Protein AF-0000000087535248 (afdb_homodimer)

Sequence (386 aa):
MDTEIEVRKMECKEIRVDVRTASIKESTEWQRQTKILFQINHTMPFTDEYNHLLKELFGNNLGDGSMISPPLNGACVGSVKIGRNVLINSNLLAMARGGITIEDNAMIAANVQLISNNHDPYDLCTLTCKPVLIREYAWVGAGATILPGVCIGRHAIVGAGSVVTKDVPDYAVAVGNPAKVIKMLDKEKFQEDMDTEIEVRKMECKEIRVDVRTASIKESTEWQRQTKILFQINHTMPFTDEYNHLLKELFGNNLGDGSMISPPLNGACVGSVKIGRNVLINSNLLAMARGGITIEDNAMIAANVQLISNNHDPYDLCTLTCKPVLIREYAWVGAGATILPGVCIGRHAIVGAGSVVTKDVPDYAVAVGNPAKVIKMLDKEKFQED

pLDDT: mean 93.63, std 13.5, range [27.23, 98.94]

Organism: NCBI:txid39488

Nearest PDB structures (foldseek):
  3ect-assembly1_A  TM=9.258E-01  e=4.541E-13  Vibrio cholerae
  3vbk-assembly1_E  TM=7.691E-01  e=1.573E-07  Bacillus cereus SJ1
  3vbj-assembly1_C  TM=7.621E-01  e=1.415E-07  Bacillus cereus SJ1
  3vbm-assembly1_A  TM=7.632E-01  e=1.844E-07  Bacillus cereus SJ1
  3vbp-assembly1_E  TM=7.193E-01  e=4.301E-07  Bacillus cereus SJ1

Solvent-accessible surface area (backbone atoms only — not comparable to full-atom values): 18791 Å² total; per-residue (Å²): 129,85,74,72,73,83,58,67,57,59,91,67,78,72,46,75,45,55,66,88,67,62,48,70,68,57,51,51,49,51,52,51,48,52,53,50,40,52,49,46,57,73,39,66,77,92,35,70,68,33,52,49,48,52,41,67,52,27,47,87,25,54,27,66,78,42,46,76,39,62,42,58,47,69,40,55,54,43,66,34,33,36,28,36,44,22,42,34,35,31,41,32,34,30,33,22,80,29,34,33,38,37,30,41,48,17,37,38,34,36,46,21,33,44,30,4,52,46,57,34,94,88,42,73,58,27,32,39,18,20,41,27,38,37,28,39,46,14,37,40,25,39,45,15,34,40,35,52,33,23,34,40,19,42,51,12,35,36,35,57,59,12,32,34,78,53,24,40,54,61,28,23,34,29,38,25,68,70,39,42,78,79,49,71,58,64,72,83,65,43,75,77,125,131,86,73,75,72,83,57,64,55,59,92,69,77,72,44,75,44,55,65,86,66,62,48,69,66,56,53,50,50,49,52,51,49,52,52,51,39,52,49,47,56,74,40,66,74,91,35,72,69,33,52,49,48,51,43,69,51,27,47,88,26,54,28,65,78,42,46,75,40,62,42,60,47,69,39,54,55,42,65,34,32,37,27,36,44,22,43,33,35,32,42,32,33,30,32,23,79,29,34,33,40,36,30,41,48,17,36,37,34,36,46,21,32,43,30,4,51,46,56,36,93,71,39,72,56,28,32,39,19,21,41,25,38,37,28,40,47,15,34,40,25,40,42,16,33,41,32,53,31,21,34,40,19,42,52,12,36,37,34,59,57,12,30,34,77,49,22,39,53,62,29,23,34,29,40,41,52,67,38,41,76,77,48,72,56,67,69,82,74,50,75,80,122

Secondary structure (DSSP, 8-state):
-------PPP----EEEEGGG--HHHHHHHHHHHHHHHHHHTS-TTSHHHHHHHHHHHGGGB-TT-EEPSPEEEESGGG-EE-TT-EE-S-EEEE-TT-EEE-TT-EE-TT-EEE-EEEETTEEEEEEE--EEE-TT-EE-TT-EE-TT-EEPTT-EEPTT-EE-S-B-TTEEEEETTEEEEEE--GGGS---/--------------EEEEGGG--HHHHHHHHHHHHHHHHHTTS-TTSHHHHHHHHHHHGGGB-TT-EEPSPEEEESGGG-EE-TT-EE-SSEEEE-TT-EEE-TT-EE-TT-EEE-EEEETTEEEEEEE--EEE-TT-EEPTT-EE-TT-EEPTT-EEPTT-EE-S-B-TTEEEEETTEEEEEE--GGGS---

Foldseek 3Di:
DPPQPPFAFDDWDKDKDQQVPDDPVQVVLQVVLVVLLVVLQVDDPPDPVNVVSLCVLQPVLAEALEGAEENEEETSVNQAREEYNEYHYYQEYEHAPQHEYAYHQEYHYAQEYEHFWDADPVGRSMIIGAYEAEYHLEYEEHNEYEYHREYEEAVEYEYHNEYDDGYHYHQFYWYHHPIGTDDGHDPVPPPPD/DPPQPPFAFPDDDKDKDQQVDDDPVQVVLQVVLVVLLVVLQVDDPPDPVNVVSLCVLQPVLAEAQEGAEDNEEETSVNQEREEYNEYHYYQEYEHAPQHEYAYHQEYHYAQEYEHFWDADPVGRSMIIGAYEAEDHLEYEEANEYEYHREYEEAVEYEYHNEYDDGYHYHQFYWYDDPIGTDDGHDPVPDPPD

Structure (mmCIF, N/CA/C/O backbone):
data_AF-0000000087535248-model_v1
#
loop_
_entity.id
_entity.type
_entity.pdbx_description
1 polymer 'Galactoside O-acetyltransferase'
#
loop_
_atom_site.group_PDB
_atom_site.id
_atom_site.type_symbol
_atom_site.label_atom_id
_atom_site.label_alt_id
_atom_site.label_comp_id
_atom_site.label_asym_id
_atom_site.label_entity_id
_atom_site.label_seq_id
_atom_site.pdbx_PDB_ins_code
_atom_site.Cartn_x
_atom_site.Cartn_y
_atom_site.Cartn_z
_atom_site.occupancy
_atom_site.B_iso_or_equiv
_atom_site.auth_seq_id
_atom_site.auth_comp_id
_atom_site.auth_asym_id
_atom_site.auth_atom_id
_atom_site.pdbx_PDB_model_num
ATOM 1 N N . MET A 1 1 ? 31.438 10.883 -8.383 1 27.23 1 MET A N 1
ATOM 2 C CA . MET A 1 1 ? 31.25 11.656 -7.152 1 27.23 1 MET A CA 1
ATOM 3 C C . MET A 1 1 ? 29.797 11.625 -6.699 1 27.23 1 MET A C 1
ATOM 5 O O . MET A 1 1 ? 28.906 12.07 -7.43 1 27.23 1 MET A O 1
ATOM 9 N N . ASP A 1 2 ? 29.266 10.578 -5.973 1 35.03 2 ASP A N 1
ATOM 10 C CA . ASP A 1 2 ? 27.922 10.234 -5.48 1 35.03 2 ASP A CA 1
ATOM 11 C C . ASP A 1 2 ? 27.312 11.398 -4.711 1 35.03 2 ASP A C 1
ATOM 13 O O . ASP A 1 2 ? 27.719 11.695 -3.588 1 35.03 2 ASP A O 1
ATOM 17 N N . THR A 1 3 ? 27.109 12.484 -5.34 1 35.91 3 THR A N 1
ATOM 18 C CA . THR A 1 3 ? 26.688 13.711 -4.664 1 35.91 3 THR A CA 1
ATOM 19 C C . THR A 1 3 ? 25.469 13.453 -3.785 1 35.91 3 THR A C 1
ATOM 21 O O . THR A 1 3 ? 24.391 13.156 -4.289 1 35.91 3 THR A O 1
ATOM 24 N N . GLU A 1 4 ? 25.672 12.844 -2.672 1 41.62 4 GLU A N 1
ATOM 25 C CA . GLU A 1 4 ? 24.688 12.789 -1.593 1 41.62 4 GLU A CA 1
ATOM 26 C C . GLU A 1 4 ? 23.953 14.117 -1.459 1 41.62 4 GLU A C 1
ATOM 28 O O . GLU A 1 4 ? 24.562 15.156 -1.211 1 41.62 4 GLU A O 1
ATOM 33 N N . ILE A 1 5 ? 22.969 14.391 -2.309 1 44.94 5 ILE A N 1
ATOM 34 C CA . ILE A 1 5 ? 22.203 15.609 -2.131 1 44.94 5 ILE A CA 1
ATOM 35 C C . ILE A 1 5 ? 21.797 15.758 -0.664 1 44.94 5 ILE A C 1
ATOM 37 O O . ILE A 1 5 ? 21.234 14.836 -0.073 1 44.94 5 ILE A O 1
ATOM 41 N N . GLU A 1 6 ? 22.469 16.531 0.085 1 45.03 6 GLU A N 1
ATOM 42 C CA . GLU A 1 6 ? 22.156 16.906 1.464 1 45.03 6 GLU A CA 1
ATOM 43 C C . GLU A 1 6 ? 20.688 17.281 1.612 1 45.03 6 GLU A C 1
ATOM 45 O O . GLU A 1 6 ? 20.219 18.234 0.979 1 45.03 6 GLU A O 1
ATOM 50 N N . VAL A 1 7 ? 19.75 16.328 1.727 1 49.31 7 VAL A N 1
ATOM 51 C CA . VAL A 1 7 ? 18.328 16.609 1.872 1 49.31 7 VAL A CA 1
ATOM 52 C C . VAL A 1 7 ? 18.031 17.062 3.301 1 49.31 7 VAL A C 1
ATOM 54 O O . VAL A 1 7 ? 18.438 16.406 4.262 1 49.31 7 VAL A O 1
ATOM 57 N N . ARG A 1 8 ? 17.906 18.391 3.559 1 47.94 8 ARG A N 1
ATOM 58 C CA . ARG A 1 8 ? 17.547 18.891 4.887 1 47.94 8 ARG A CA 1
ATOM 59 C C . ARG A 1 8 ? 16.062 18.703 5.156 1 47.94 8 ARG A C 1
ATOM 61 O O . ARG A 1 8 ? 15.25 18.719 4.23 1 47.94 8 ARG A O 1
ATOM 68 N N . LYS A 1 9 ? 15.758 18.234 6.473 1 55.22 9 LYS A N 1
ATOM 69 C CA . LYS A 1 9 ? 14.398 18.141 6.984 1 55.22 9 LYS A CA 1
ATOM 70 C C . LYS A 1 9 ? 13.719 19.5 6.996 1 55.22 9 LYS A C 1
ATOM 72 O O . LYS A 1 9 ? 14.375 20.531 7.168 1 55.22 9 LYS A O 1
ATOM 77 N N . MET A 1 10 ? 12.445 19.594 6.707 1 52.88 10 MET A N 1
ATOM 78 C CA . MET A 1 10 ? 11.609 20.766 6.895 1 52.88 10 MET A CA 1
ATOM 79 C C . MET A 1 10 ? 11.766 21.328 8.305 1 52.88 10 MET A C 1
ATOM 81 O O . MET A 1 10 ? 11.805 20.578 9.273 1 52.88 10 MET A O 1
ATOM 85 N N . GLU A 1 11 ? 12.188 22.484 8.461 1 64.69 11 GLU A N 1
ATOM 86 C CA . GLU A 1 11 ? 12.211 23.109 9.781 1 64.69 11 GLU A CA 1
ATOM 87 C C . GLU A 1 11 ? 10.805 23.219 10.359 1 64.69 11 GLU A C 1
ATOM 89 O O . GLU A 1 11 ? 9.93 23.859 9.758 1 64.69 11 GLU A O 1
ATOM 94 N N . CYS A 1 12 ? 10.438 22.281 11.25 1 73.44 12 CYS A N 1
ATOM 95 C CA . CYS A 1 12 ? 9.141 22.359 11.922 1 73.44 12 CYS A CA 1
ATOM 96 C C . CYS A 1 12 ? 9.297 22.234 13.43 1 73.44 12 CYS A C 1
ATOM 98 O O . CYS A 1 12 ? 10.234 21.594 13.914 1 73.44 12 CYS A O 1
ATOM 100 N N . LYS A 1 13 ? 8.5 23.031 14.086 1 84.56 13 LYS A N 1
ATOM 101 C CA . LYS A 1 13 ? 8.5 22.953 15.539 1 84.56 13 LYS A CA 1
ATOM 102 C C . LYS A 1 13 ? 7.789 21.688 16.016 1 84.56 13 LYS A C 1
ATOM 104 O O . LYS A 1 13 ? 6.723 21.344 15.5 1 84.56 13 LYS A O 1
ATOM 109 N N . GLU A 1 14 ? 8.391 20.984 16.906 1 92.19 14 GLU A N 1
ATOM 110 C CA . GLU A 1 14 ? 7.793 19.812 17.531 1 92.19 14 GLU A CA 1
ATOM 111 C C . GLU A 1 14 ? 6.734 20.203 18.562 1 92.19 14 GLU A C 1
ATOM 113 O O . GLU A 1 14 ? 6.93 21.141 19.328 1 92.19 14 GLU A O 1
ATOM 118 N N . ILE A 1 15 ? 5.621 19.578 18.5 1 93 15 ILE A N 1
ATOM 119 C CA . ILE A 1 15 ? 4.562 19.75 19.5 1 93 15 ILE A CA 1
ATOM 120 C C . ILE A 1 15 ? 4.516 18.531 20.406 1 93 15 ILE A C 1
ATOM 122 O O . ILE A 1 15 ? 4.617 17.391 19.953 1 93 15 ILE A O 1
ATOM 126 N N . ARG A 1 16 ? 4.391 18.812 21.656 1 94.56 16 ARG A N 1
ATOM 127 C CA . ARG A 1 16 ? 4.281 17.734 22.641 1 94.56 16 ARG A CA 1
ATOM 128 C C . ARG A 1 16 ? 2.881 17.672 23.234 1 94.56 16 ARG A C 1
ATOM 130 O O . ARG A 1 16 ? 2.299 18.719 23.562 1 94.56 16 ARG A O 1
ATOM 137 N N . VAL A 1 17 ? 2.383 16.484 23.328 1 93.94 17 VAL A N 1
ATOM 138 C CA . VAL A 1 17 ? 1.027 16.297 23.828 1 93.94 17 VAL A CA 1
ATOM 139 C C . VAL A 1 17 ? 1.022 15.195 24.891 1 93.94 17 VAL A C 1
ATOM 141 O O . VAL A 1 17 ? 1.465 14.07 24.625 1 93.94 17 VAL A O 1
ATOM 144 N N . ASP A 1 18 ? 0.538 15.438 26.062 1 94.81 18 ASP A N 1
ATOM 145 C CA . ASP A 1 18 ? 0.323 14.438 27.094 1 94.81 18 ASP A CA 1
ATOM 146 C C . ASP A 1 18 ? -1.064 13.812 26.969 1 94.81 18 ASP A C 1
ATOM 148 O O . ASP A 1 18 ? -2.074 14.469 27.234 1 94.81 18 ASP A O 1
ATOM 152 N N . VAL A 1 19 ? -1.077 12.539 26.656 1 91.81 19 VAL A N 1
ATOM 153 C CA . VAL A 1 19 ? -2.35 11.906 26.328 1 91.81 19 VAL A CA 1
ATOM 154 C C . VAL A 1 19 ? -3.162 11.672 27.594 1 91.81 19 VAL A C 1
ATOM 156 O O . VAL A 1 19 ? -4.363 11.406 27.531 1 91.81 19 VAL A O 1
ATOM 159 N N . ARG A 1 20 ? -2.602 11.836 28.812 1 93.12 20 ARG A N 1
ATOM 160 C CA . ARG A 1 20 ? -3.293 11.664 30.078 1 93.12 20 ARG A CA 1
ATOM 161 C C . ARG A 1 20 ? -4.199 12.859 30.375 1 93.12 20 ARG A C 1
ATOM 163 O O . ARG A 1 20 ? -5.098 12.773 31.219 1 93.12 20 ARG A O 1
ATOM 170 N N . THR A 1 21 ? -3.936 13.898 29.703 1 91.12 21 THR A N 1
ATOM 171 C CA . THR A 1 21 ? -4.641 15.133 30.016 1 91.12 21 THR A CA 1
ATOM 172 C C . THR A 1 21 ? -5.594 15.523 28.891 1 91.12 21 THR A C 1
ATOM 174 O O . THR A 1 21 ? -5.918 16.703 28.719 1 91.12 21 THR A O 1
ATOM 177 N N . ALA A 1 22 ? -6.031 14.617 28.188 1 89.69 22 ALA A N 1
ATOM 178 C CA . ALA A 1 22 ? -6.9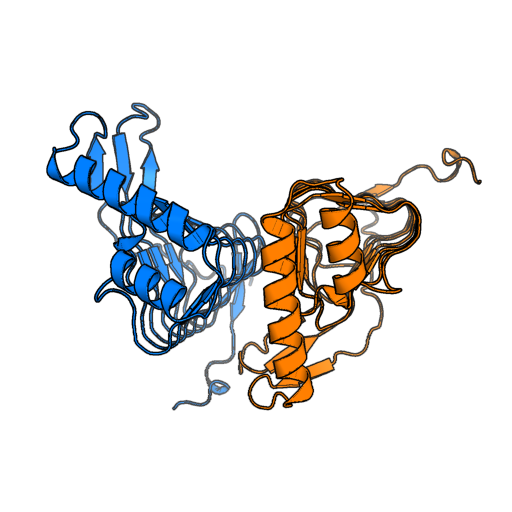49 14.883 27.094 1 89.69 22 ALA A CA 1
ATOM 179 C C . ALA A 1 22 ? -8.211 15.594 27.578 1 89.69 22 ALA A C 1
ATOM 181 O O . ALA A 1 22 ? -8.766 15.234 28.625 1 89.69 22 ALA A O 1
ATOM 182 N N . SER A 1 23 ? -8.656 16.578 26.875 1 91.69 23 SER A N 1
ATOM 183 C CA . SER A 1 23 ? -9.883 17.297 27.203 1 91.69 23 SER A CA 1
ATOM 184 C C . SER A 1 23 ? -11.117 16.5 26.828 1 91.69 23 SER A C 1
ATOM 186 O O . SER A 1 23 ? -11.031 15.5 26.109 1 91.69 23 SER A O 1
ATOM 188 N N . ILE A 1 24 ? -12.188 16.938 27.344 1 92.5 24 ILE A N 1
ATOM 189 C CA . ILE A 1 24 ? -13.461 16.312 27 1 92.5 24 ILE A CA 1
ATOM 190 C C . ILE A 1 24 ? -13.711 16.438 25.5 1 92.5 24 ILE A C 1
ATOM 192 O O . ILE A 1 24 ? -14.203 15.5 24.859 1 92.5 24 ILE A O 1
ATOM 196 N N . LYS A 1 25 ? -13.359 17.609 25 1 93 25 LYS A N 1
ATOM 197 C CA . LYS A 1 25 ? -13.539 17.859 23.578 1 93 25 LYS A CA 1
ATOM 198 C C . LYS A 1 25 ? -12.711 16.875 22.75 1 93 25 LYS A C 1
ATOM 200 O O . LYS A 1 25 ? -13.203 16.328 21.766 1 93 25 LYS A O 1
ATOM 205 N N . GLU A 1 26 ? -11.5 16.641 23.078 1 91.81 26 GLU A N 1
ATOM 206 C CA . GLU A 1 26 ? -10.617 15.711 22.375 1 91.81 26 GLU A CA 1
ATOM 207 C C . GLU A 1 26 ? -11.133 14.281 22.453 1 91.81 26 GLU A C 1
ATOM 209 O O . GLU A 1 26 ? -11.109 13.547 21.453 1 91.81 26 GLU A O 1
ATOM 214 N N . SER A 1 27 ? -11.578 13.891 23.594 1 93.38 27 SER A N 1
ATOM 215 C CA . SER A 1 27 ? -12.102 12.547 23.812 1 93.38 27 SER A CA 1
ATOM 216 C C . SER A 1 27 ? -13.367 12.312 22.984 1 93.38 27 SER A C 1
ATOM 218 O O . SER A 1 27 ? -13.539 11.242 22.406 1 93.38 27 SER A O 1
ATOM 220 N N . THR A 1 28 ? -14.219 13.305 22.969 1 95.06 28 THR A N 1
ATOM 221 C CA . THR A 1 28 ? -15.453 13.211 22.188 1 95.06 28 THR A CA 1
ATOM 222 C C . THR A 1 28 ? -15.148 13.086 20.703 1 95.06 28 THR A C 1
ATOM 224 O O . THR A 1 28 ? -15.781 12.289 20 1 95.06 28 THR A O 1
ATOM 227 N N . GLU A 1 29 ? -14.211 13.875 20.297 1 94.69 29 GLU A N 1
ATOM 228 C CA . GLU A 1 29 ? -13.828 13.82 18.891 1 94.69 29 GLU A CA 1
ATOM 229 C C . GLU A 1 29 ? -13.219 12.469 18.531 1 94.69 29 GLU A C 1
ATOM 231 O O . GLU A 1 29 ? -13.461 11.938 17.438 1 94.69 29 GLU A O 1
ATOM 236 N N . TRP A 1 30 ? -12.438 11.961 19.375 1 94.62 30 TRP A N 1
ATOM 237 C CA . TRP A 1 30 ? -11.852 10.641 19.172 1 94.62 30 TRP A CA 1
ATOM 238 C C . TRP A 1 30 ? -12.938 9.578 19.031 1 94.62 30 TRP A C 1
ATOM 240 O O . TRP A 1 30 ? -12.883 8.75 18.109 1 94.62 30 TRP A O 1
ATOM 250 N N . GLN A 1 31 ? -13.914 9.586 19.875 1 96.44 31 GLN A N 1
ATOM 251 C CA . GLN A 1 31 ? -15.016 8.641 19.812 1 96.44 31 GLN A CA 1
ATOM 252 C C . GLN A 1 31 ? -15.797 8.781 18.5 1 96.44 31 GLN A C 1
ATOM 254 O O . GLN A 1 31 ? -16.156 7.785 17.875 1 96.44 31 GLN A O 1
ATOM 259 N N . ARG A 1 32 ? -16.016 10.031 18.203 1 97 32 ARG A N 1
ATOM 260 C CA . ARG A 1 32 ? -16.75 10.312 16.969 1 9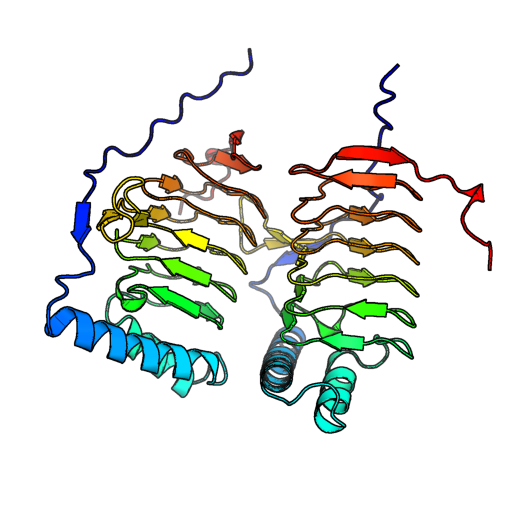7 32 ARG A CA 1
ATOM 261 C C . ARG A 1 32 ? -16.016 9.727 15.766 1 97 32 ARG A C 1
ATOM 263 O O . ARG A 1 32 ? -16.609 9.039 14.938 1 97 32 ARG A O 1
ATOM 270 N N . GLN A 1 33 ? -14.773 9.961 15.672 1 97.44 33 GLN A N 1
ATOM 271 C CA . GLN A 1 33 ? -14.016 9.5 14.516 1 97.44 33 GLN A CA 1
ATOM 272 C C . GLN A 1 33 ? -13.883 7.977 14.516 1 97.44 33 GLN A C 1
ATOM 274 O O . GLN A 1 33 ? -13.898 7.352 13.453 1 97.44 33 GLN A O 1
ATOM 279 N N . THR A 1 34 ? -13.758 7.418 15.688 1 97.69 34 THR A N 1
ATOM 280 C CA . THR A 1 34 ? -13.688 5.965 15.797 1 97.69 34 THR A CA 1
ATOM 281 C C . THR A 1 34 ? -14.945 5.32 15.203 1 97.69 34 THR A C 1
ATOM 283 O O . THR A 1 34 ? -14.852 4.363 14.43 1 97.69 34 THR A O 1
ATOM 286 N N . LYS A 1 35 ? -16.047 5.863 15.516 1 98.31 35 LYS A N 1
ATOM 287 C CA . LYS A 1 35 ? -17.312 5.348 15.016 1 98.31 35 LYS A CA 1
ATOM 288 C C . LYS A 1 35 ? -17.422 5.512 13.5 1 98.31 35 LYS A C 1
ATOM 290 O O . LYS A 1 35 ? -17.797 4.578 12.797 1 98.31 35 LYS A O 1
ATOM 295 N N . ILE A 1 36 ? -17.062 6.684 13.023 1 98.56 36 ILE A N 1
ATOM 296 C CA . ILE A 1 36 ? -17.172 6.973 11.602 1 98.56 36 ILE A CA 1
ATOM 297 C C . ILE A 1 36 ? -16.203 6.094 10.805 1 98.56 36 ILE A C 1
ATOM 299 O O . ILE A 1 36 ? -16.562 5.578 9.742 1 98.56 36 ILE A O 1
ATOM 303 N N . LEU A 1 37 ? -15.016 5.914 11.32 1 98.62 37 LEU A N 1
ATOM 304 C CA . LEU A 1 37 ? -14.031 5.066 10.648 1 98.62 37 LEU A CA 1
ATOM 305 C C . LEU A 1 37 ? -14.523 3.625 10.578 1 98.62 37 LEU A C 1
ATOM 307 O O . LEU A 1 37 ? -14.352 2.957 9.555 1 98.62 37 LEU A O 1
ATOM 311 N N . PHE A 1 38 ? -15.109 3.172 11.656 1 98.69 38 PHE A N 1
ATOM 312 C CA . PHE A 1 38 ? -15.703 1.842 11.641 1 98.69 38 PHE A CA 1
ATOM 313 C C . PHE A 1 38 ? -16.75 1.729 10.539 1 98.69 38 PHE A C 1
ATOM 315 O O . PHE A 1 38 ? -16.766 0.761 9.781 1 98.69 38 PHE A O 1
ATOM 322 N N . GLN A 1 39 ? -17.609 2.672 10.453 1 98.62 39 GLN A N 1
ATOM 323 C CA . GLN A 1 39 ? -18.672 2.672 9.445 1 98.62 39 GLN A CA 1
ATOM 324 C C . GLN A 1 39 ? -18.078 2.713 8.039 1 98.62 39 GLN A C 1
ATOM 326 O O . GLN A 1 39 ? -18.531 1.98 7.152 1 98.62 39 GLN A O 1
ATOM 331 N N . ILE A 1 40 ? -17.109 3.547 7.844 1 98.5 40 ILE A N 1
ATOM 332 C CA . ILE A 1 40 ? -16.453 3.672 6.543 1 98.5 40 ILE A CA 1
ATOM 333 C C . ILE A 1 40 ? -15.922 2.311 6.102 1 98.5 40 ILE A C 1
ATOM 335 O O . ILE A 1 40 ? -16.141 1.89 4.965 1 98.5 40 ILE A O 1
ATOM 339 N N . ASN A 1 41 ? -15.336 1.635 6.988 1 98.25 41 ASN A N 1
ATOM 340 C CA . ASN A 1 41 ? -14.656 0.385 6.668 1 98.25 41 ASN A CA 1
ATOM 341 C C . ASN A 1 41 ? -15.648 -0.762 6.484 1 98.25 41 ASN A C 1
ATOM 343 O O . ASN A 1 41 ? -15.273 -1.842 6.023 1 98.25 41 ASN A O 1
ATOM 347 N N . HIS A 1 42 ? -16.906 -0.518 6.785 1 98.06 42 HIS A N 1
ATOM 348 C CA . HIS A 1 42 ? -17.922 -1.547 6.648 1 98.06 42 HIS A CA 1
ATOM 349 C C . HIS A 1 42 ? -19.031 -1.104 5.695 1 98.06 42 HIS A C 1
ATOM 351 O O . HIS A 1 42 ? -20.141 -1.646 5.723 1 98.06 42 HIS A O 1
ATOM 357 N N . THR A 1 43 ? -18.766 -0.063 4.926 1 98.31 43 THR A N 1
ATOM 358 C CA . THR A 1 43 ? -19.688 0.44 3.916 1 98.31 43 THR A CA 1
ATOM 359 C C . THR A 1 43 ? -19.109 0.24 2.516 1 98.31 43 THR A C 1
ATOM 361 O O . THR A 1 43 ? -17.922 0.469 2.287 1 98.31 43 THR A O 1
ATOM 364 N N . MET A 1 44 ? -19.969 -0.226 1.57 1 97.06 44 MET A N 1
ATOM 365 C CA . MET A 1 44 ? -19.547 -0.426 0.188 1 97.06 44 MET A CA 1
ATOM 366 C C . MET A 1 44 ? -18.922 0.843 -0.377 1 97.06 44 MET A C 1
ATOM 368 O O . MET A 1 44 ? -19.531 1.907 -0.368 1 97.06 44 MET A O 1
ATOM 372 N N . PRO A 1 45 ? -17.734 0.663 -0.886 1 95.69 45 PRO A N 1
ATOM 373 C CA . PRO A 1 45 ? -17.031 1.851 -1.396 1 95.69 45 PRO A CA 1
ATOM 374 C C . PRO A 1 45 ? -17.703 2.432 -2.639 1 95.69 45 PRO A C 1
ATOM 376 O O . PRO A 1 45 ? -18.359 1.706 -3.387 1 95.69 45 PRO A O 1
ATOM 379 N N . PHE A 1 46 ? -17.469 3.705 -2.771 1 93.56 46 PHE A N 1
ATOM 380 C CA . PHE A 1 46 ? -17.844 4.449 -3.965 1 93.56 46 PHE A CA 1
ATOM 381 C C . PHE A 1 46 ? -19.359 4.473 -4.129 1 93.56 46 PHE A C 1
ATOM 383 O O . PHE A 1 46 ? -19.875 4.426 -5.25 1 93.56 46 PHE A O 1
ATOM 390 N N . THR A 1 47 ? -20.109 4.324 -3.096 1 97 47 THR A N 1
ATOM 391 C CA . THR A 1 47 ? -21.547 4.582 -3.027 1 97 47 THR A CA 1
ATOM 392 C C . THR A 1 47 ? -21.812 5.957 -2.42 1 97 47 THR A C 1
ATOM 394 O O . THR A 1 47 ? -20.906 6.594 -1.877 1 97 47 THR A O 1
ATOM 397 N N . ASP A 1 48 ? -23.031 6.371 -2.543 1 97.69 48 ASP A N 1
ATOM 398 C CA . ASP A 1 48 ? -23.406 7.637 -1.929 1 97.69 48 ASP A CA 1
ATOM 399 C C . ASP A 1 48 ? -23.219 7.594 -0.413 1 97.69 48 ASP A C 1
ATOM 401 O O . ASP A 1 48 ? -22.781 8.57 0.195 1 97.69 48 ASP A O 1
ATOM 405 N N . GLU A 1 49 ? -23.594 6.457 0.139 1 98.25 49 GLU A N 1
ATOM 406 C CA . GLU A 1 49 ? -23.453 6.281 1.58 1 98.25 49 GLU A CA 1
ATOM 407 C C . GLU A 1 49 ? -21.984 6.406 2.004 1 98.25 49 GLU A C 1
ATOM 409 O O . GLU A 1 49 ? -21.672 7.094 2.977 1 98.25 49 GLU A O 1
ATOM 414 N N . TYR A 1 50 ? -21.156 5.754 1.273 1 98.19 50 TYR A N 1
ATOM 415 C CA . TYR A 1 50 ? -19.719 5.805 1.552 1 98.19 50 TYR A CA 1
ATOM 416 C C . TYR A 1 50 ? -19.188 7.234 1.445 1 98.19 50 TYR A C 1
ATOM 418 O O . TYR A 1 50 ? -18.484 7.707 2.334 1 98.19 50 TYR A O 1
ATOM 426 N N . ASN A 1 51 ? -19.578 7.926 0.423 1 97.69 51 ASN A N 1
ATOM 427 C CA . ASN A 1 51 ? -19.141 9.297 0.182 1 97.69 51 ASN A CA 1
ATOM 428 C C . ASN A 1 51 ? -19.625 10.242 1.273 1 97.69 51 ASN A C 1
ATOM 430 O O . ASN A 1 51 ? -18.922 11.18 1.651 1 97.69 51 ASN A O 1
ATOM 434 N N . HIS A 1 52 ? -20.781 10 1.735 1 98.31 52 HIS A N 1
ATOM 435 C CA . HIS A 1 52 ? -21.312 10.805 2.824 1 98.31 52 HIS A CA 1
ATOM 436 C C . HIS A 1 52 ? -20.484 10.641 4.094 1 98.31 52 HIS A C 1
ATOM 438 O O . HIS A 1 52 ? -20.219 11.625 4.793 1 98.31 52 HIS A O 1
ATOM 444 N N . LEU A 1 53 ? -20.094 9.422 4.359 1 98.69 53 LEU A N 1
ATOM 445 C CA . LEU A 1 53 ? -19.266 9.156 5.539 1 98.69 53 LEU A CA 1
ATOM 446 C C . LEU A 1 53 ? -17.906 9.836 5.426 1 98.69 53 LEU A C 1
ATOM 448 O O . LEU A 1 53 ? -17.391 10.367 6.41 1 98.69 53 LEU A O 1
ATOM 452 N N . LEU A 1 54 ? -17.297 9.828 4.238 1 98.56 54 LEU A N 1
ATOM 453 C CA . LEU A 1 54 ? -16.047 10.531 4.027 1 98.56 54 LEU A CA 1
ATOM 454 C C . LEU A 1 54 ? -16.203 12.023 4.293 1 98.56 54 LEU A C 1
ATOM 456 O O . LEU A 1 54 ? -15.336 12.641 4.926 1 98.56 54 LEU A O 1
ATOM 460 N N . LYS A 1 55 ? -17.281 12.547 3.842 1 97.88 55 LYS A N 1
ATOM 461 C CA . LYS A 1 55 ? -17.562 13.969 4.066 1 97.88 55 LYS A CA 1
ATOM 462 C C . LYS A 1 55 ? -17.75 14.258 5.551 1 97.88 55 LYS A C 1
ATOM 464 O O . LYS A 1 55 ? -17.328 15.305 6.047 1 97.88 55 LYS A O 1
ATOM 469 N N . GLU A 1 56 ? -18.422 13.375 6.148 1 98.31 56 GLU A N 1
ATOM 470 C CA . GLU A 1 56 ? -18.625 13.539 7.586 1 98.31 56 GLU A CA 1
ATOM 471 C C . GLU A 1 56 ? -17.297 13.508 8.336 1 98.31 56 GLU A C 1
ATOM 473 O O . GLU A 1 56 ? -17.094 14.266 9.289 1 98.31 56 GLU A O 1
ATOM 478 N N . LEU A 1 57 ? -16.406 12.688 7.945 1 98.56 57 LEU A N 1
ATOM 479 C CA . LEU A 1 57 ? -15.125 12.516 8.617 1 98.56 57 LEU A CA 1
ATOM 480 C C . LEU A 1 57 ? -14.211 13.711 8.359 1 98.56 57 LEU A C 1
ATOM 482 O O . LEU A 1 57 ? -13.68 14.305 9.305 1 98.56 57 LEU A O 1
ATOM 486 N N . PHE A 1 58 ? -14.094 14.094 7.098 1 98.5 58 PHE A N 1
ATOM 487 C CA . PHE A 1 58 ? -13.055 15.031 6.699 1 98.5 58 PHE A CA 1
ATOM 488 C C . PHE A 1 58 ? -13.609 16.453 6.613 1 98.5 58 PHE A C 1
ATOM 490 O O . PHE A 1 58 ? -12.852 17.422 6.707 1 98.5 58 PHE A O 1
ATOM 497 N N . GLY A 1 59 ? -14.898 16.547 6.332 1 96.81 59 GLY A N 1
ATOM 498 C CA . GLY A 1 59 ? -15.469 17.875 6.133 1 96.81 59 GLY A CA 1
ATOM 499 C C . GLY A 1 59 ? -14.797 18.656 5.02 1 96.81 59 GLY A C 1
ATOM 500 O O . GLY A 1 59 ? -14.656 18.156 3.9 1 96.81 59 GLY A O 1
ATOM 501 N N . ASN A 1 60 ? -14.32 19.828 5.316 1 97.44 60 ASN A N 1
ATOM 502 C CA . ASN A 1 60 ? -13.695 20.703 4.332 1 97.44 60 ASN A CA 1
ATOM 503 C C . ASN A 1 60 ? -12.258 20.297 4.043 1 97.44 60 ASN A C 1
ATOM 505 O O . ASN A 1 60 ? -11.602 20.875 3.18 1 97.44 60 ASN A O 1
ATOM 509 N N . ASN A 1 61 ? -11.859 19.297 4.758 1 98.56 61 ASN A N 1
ATOM 510 C CA . ASN A 1 61 ? -10.492 18.844 4.574 1 98.56 61 ASN A CA 1
ATOM 511 C C . ASN A 1 61 ? -10.367 17.906 3.369 1 98.56 61 ASN A C 1
ATOM 513 O O . ASN A 1 61 ? -9.266 17.469 3.031 1 98.56 61 ASN A O 1
ATOM 517 N N . LEU A 1 62 ? -11.398 17.609 2.709 1 98.62 62 LEU A N 1
ATOM 518 C CA . LEU A 1 62 ? -11.391 16.734 1.54 1 98.62 62 LEU A CA 1
ATOM 519 C C . LEU A 1 62 ? -11.672 17.531 0.269 1 98.62 62 LEU A C 1
ATOM 521 O O . LEU A 1 62 ? -12.789 18.016 0.07 1 98.62 62 LEU A O 1
ATOM 525 N N . GLY A 1 63 ? -10.656 17.609 -0.558 1 98.56 63 GLY A N 1
ATOM 526 C CA . GLY A 1 63 ? -10.789 18.391 -1.779 1 98.56 63 GLY A CA 1
ATOM 527 C C . GLY A 1 63 ? -11.625 17.703 -2.84 1 98.56 63 GLY A C 1
ATOM 528 O O . GLY A 1 63 ? -11.727 16.469 -2.857 1 98.56 63 GLY A O 1
ATOM 529 N N . ASP A 1 64 ? -12.117 18.453 -3.775 1 98.06 64 ASP A N 1
ATOM 530 C CA . ASP A 1 64 ? -12.953 17.953 -4.863 1 98.06 64 ASP A CA 1
ATOM 531 C C . ASP A 1 64 ? -12.188 16.969 -5.742 1 98.06 64 ASP A C 1
ATOM 533 O O . ASP A 1 64 ? -11.008 17.172 -6.035 1 98.06 64 ASP A O 1
ATOM 537 N N . GLY A 1 65 ? -12.922 15.914 -6.117 1 97.44 65 GLY A N 1
ATOM 538 C CA . GLY A 1 65 ? -12.344 14.969 -7.062 1 97.44 65 GLY A CA 1
ATOM 539 C C . GLY A 1 65 ? -11.445 13.938 -6.406 1 97.44 65 GLY A C 1
ATOM 540 O O . GLY A 1 65 ? -10.969 13.016 -7.066 1 97.44 65 GLY A O 1
ATOM 541 N N . SER A 1 66 ? -11.211 14.07 -5.129 1 98.25 66 SER A N 1
ATOM 542 C CA . SER A 1 66 ? -10.359 13.117 -4.418 1 98.25 66 SER A CA 1
ATOM 543 C C . SER A 1 66 ? -11.125 11.844 -4.09 1 98.25 66 SER A C 1
ATOM 545 O O . SER A 1 66 ? -12.328 11.883 -3.836 1 98.25 66 SER A O 1
ATOM 547 N N . MET A 1 67 ? -10.398 10.734 -4.184 1 97.25 67 MET A N 1
ATOM 548 C CA . MET A 1 67 ? -10.961 9.406 -3.934 1 97.25 67 MET A CA 1
ATOM 549 C C . MET A 1 67 ? -10.133 8.656 -2.895 1 97.25 67 MET A C 1
ATOM 551 O O . MET A 1 67 ? -8.906 8.68 -2.936 1 97.25 67 MET A O 1
ATOM 555 N N . ILE A 1 68 ? -10.836 7.992 -1.983 1 98.38 68 ILE A N 1
ATOM 556 C CA . ILE A 1 68 ? -10.188 7.211 -0.933 1 98.38 68 ILE A CA 1
ATOM 557 C C . ILE A 1 68 ? -10.781 5.805 -0.902 1 98.38 68 ILE A C 1
ATOM 559 O O . ILE A 1 68 ? -11.992 5.633 -0.752 1 98.38 68 ILE A O 1
ATOM 563 N N . SER A 1 69 ? -9.898 4.84 -1.036 1 97.69 69 SER A N 1
ATOM 564 C CA . SER A 1 69 ? -10.328 3.449 -0.947 1 97.69 69 SER A CA 1
ATOM 565 C C . SER A 1 69 ? -10.227 2.928 0.483 1 97.69 69 SER A C 1
ATOM 567 O O . SER A 1 69 ? -9.234 3.182 1.17 1 97.69 69 SER A O 1
ATOM 569 N N . PRO A 1 70 ? -11.227 2.266 0.896 1 96.88 70 PRO A N 1
ATOM 570 C CA . PRO A 1 70 ? -11.156 1.653 2.225 1 96.88 70 PRO A CA 1
ATOM 571 C C . PRO A 1 70 ? -10.297 0.392 2.248 1 96.88 70 PRO A C 1
ATOM 573 O O . PRO A 1 70 ? -9.992 -0.172 1.193 1 96.88 70 PRO A O 1
ATOM 576 N N . PRO A 1 71 ? -9.898 -0.105 3.482 1 97.19 71 PRO A N 1
ATOM 577 C CA . PRO A 1 71 ? -10.133 0.541 4.777 1 97.19 71 PRO A CA 1
ATOM 578 C C . PRO A 1 71 ? -9.188 1.718 5.027 1 97.19 71 PRO A C 1
ATOM 580 O O . PRO A 1 71 ? -8.219 1.902 4.293 1 97.19 71 PRO A O 1
ATOM 583 N N . LEU A 1 72 ? -9.586 2.566 5.953 1 97.19 72 LEU A N 1
ATOM 584 C CA . LEU A 1 72 ? -8.812 3.67 6.508 1 97.19 72 LEU A CA 1
ATOM 585 C C . LEU A 1 72 ? -8.703 3.549 8.023 1 97.19 72 LEU A C 1
ATOM 587 O O . LEU A 1 72 ? -9.688 3.24 8.695 1 97.19 72 LEU A O 1
ATOM 591 N N . ASN A 1 73 ? -7.461 3.729 8.547 1 98 73 ASN A N 1
ATOM 592 C CA . ASN A 1 73 ? -7.258 3.629 9.984 1 98 73 ASN A CA 1
ATOM 593 C C . ASN A 1 73 ? -6.305 4.707 10.5 1 98 73 ASN A C 1
ATOM 595 O O . ASN A 1 73 ? -5.59 5.332 9.711 1 98 73 ASN A O 1
ATOM 599 N N . GLY A 1 74 ? -6.359 4.93 11.805 1 98.31 74 GLY A N 1
ATOM 600 C CA . GLY A 1 74 ? -5.406 5.859 12.391 1 98.31 74 GLY A CA 1
ATOM 601 C C . GLY A 1 74 ? -5.984 6.652 13.547 1 98.31 74 GLY A C 1
ATOM 602 O O . GLY A 1 74 ? -6.934 6.215 14.195 1 98.31 74 GLY A O 1
ATOM 603 N N . ALA A 1 75 ? -5.273 7.75 13.82 1 97.31 75 ALA A N 1
ATOM 604 C CA . ALA A 1 75 ? -5.664 8.711 14.852 1 97.31 75 ALA A CA 1
ATOM 605 C C . ALA A 1 75 ? -5.77 10.117 14.273 1 97.31 75 ALA A C 1
ATOM 607 O O . ALA A 1 75 ? -4.941 10.523 13.453 1 97.31 75 ALA A O 1
ATOM 608 N N . CYS A 1 76 ? -6.852 10.812 14.695 1 97.31 76 CYS A N 1
ATOM 609 C CA . CYS A 1 76 ? -7.113 12.164 14.219 1 97.31 76 CYS A CA 1
ATOM 610 C C . CYS A 1 76 ? -7.203 12.203 12.695 1 97.31 76 CYS A C 1
ATOM 612 O O . CYS A 1 76 ? -6.727 13.148 12.07 1 97.31 76 CYS A O 1
ATOM 614 N N . VAL A 1 77 ? -7.797 11.164 12.164 1 98.44 77 VAL A N 1
ATOM 615 C CA . VAL A 1 77 ? -7.805 10.977 10.719 1 98.44 77 VAL A CA 1
ATOM 616 C C . VAL A 1 77 ? -8.562 12.117 10.055 1 98.44 77 VAL A C 1
ATOM 618 O O . VAL A 1 77 ? -8.172 12.586 8.977 1 98.44 77 VAL A O 1
ATOM 621 N N . GLY A 1 78 ? -9.57 12.57 10.648 1 97.88 78 GLY A N 1
ATOM 622 C CA . GLY A 1 78 ? -10.391 13.633 10.086 1 97.88 78 GLY A CA 1
ATOM 623 C C . GLY A 1 78 ? -9.641 14.945 9.93 1 97.88 78 GLY A C 1
ATOM 624 O O . GLY A 1 78 ? -10.102 15.844 9.219 1 97.88 78 GLY A O 1
ATOM 625 N N . SER A 1 79 ? -8.562 15.062 10.594 1 97.5 79 SER A N 1
ATOM 626 C CA . SER A 1 79 ? -7.801 16.312 10.547 1 97.5 79 SER A CA 1
ATOM 627 C C . SER A 1 79 ? -6.855 16.328 9.352 1 97.5 79 SER A C 1
ATOM 629 O O . SER A 1 79 ? -6.273 17.375 9.031 1 97.5 79 SER A O 1
ATOM 631 N N . VAL A 1 80 ? -6.637 15.203 8.727 1 98.75 80 VAL A N 1
ATOM 632 C CA . VAL A 1 80 ? -5.789 15.164 7.535 1 98.75 80 VAL A CA 1
ATOM 633 C C . VAL A 1 80 ? -6.355 16.094 6.465 1 98.75 80 VAL A C 1
ATOM 635 O O . VAL A 1 80 ? -7.551 16.047 6.164 1 98.75 80 VAL A O 1
ATOM 638 N N . LYS A 1 81 ? -5.531 16.953 5.918 1 98.94 81 LYS A N 1
ATOM 639 C CA . LYS A 1 81 ? -5.918 17.828 4.816 1 98.94 81 LYS A CA 1
ATOM 640 C C . LYS A 1 81 ? -5.586 17.188 3.467 1 98.94 81 LYS A C 1
ATOM 642 O O . LYS A 1 81 ? -4.414 16.969 3.156 1 98.94 81 LYS A O 1
ATOM 647 N N . ILE A 1 82 ? -6.605 16.969 2.742 1 98.94 82 ILE A N 1
ATOM 648 C CA . ILE A 1 82 ? -6.469 16.312 1.441 1 98.94 82 ILE A CA 1
ATOM 649 C C . ILE A 1 82 ? -6.871 17.297 0.337 1 98.94 82 ILE A C 1
ATOM 651 O O . ILE A 1 82 ? -7.992 17.812 0.331 1 98.94 82 ILE A O 1
ATOM 655 N N . GLY A 1 83 ? -5.949 17.547 -0.585 1 98.81 83 GLY A N 1
ATOM 656 C CA . GLY A 1 83 ? -6.195 18.484 -1.682 1 98.81 83 GLY A CA 1
ATOM 657 C C . GLY A 1 83 ? -7.148 17.922 -2.723 1 98.81 83 GLY A C 1
ATOM 658 O O . GLY A 1 83 ? -7.898 16.984 -2.451 1 98.81 83 GLY A O 1
ATOM 659 N N . ARG A 1 84 ? -7.199 18.594 -3.891 1 98.69 84 ARG A N 1
ATOM 660 C CA . ARG A 1 84 ? -8.055 18.203 -5.004 1 98.69 84 ARG A CA 1
ATOM 661 C C . ARG A 1 84 ? -7.422 17.078 -5.812 1 98.69 84 ARG A C 1
ATOM 663 O O . ARG A 1 84 ? -6.203 17.031 -5.98 1 98.69 84 ARG A O 1
ATOM 670 N N . ASN A 1 85 ? -8.219 16.141 -6.301 1 98.06 85 ASN A N 1
ATOM 671 C CA . ASN A 1 85 ? -7.82 15.102 -7.238 1 98.06 85 ASN A CA 1
ATOM 672 C C . ASN A 1 85 ? -6.719 14.219 -6.656 1 98.06 85 ASN A C 1
ATOM 674 O O . ASN A 1 85 ? -5.766 13.867 -7.355 1 98.06 85 ASN A O 1
ATOM 678 N N . VAL A 1 86 ? -6.828 13.961 -5.402 1 98.69 86 VAL A N 1
ATOM 679 C CA . VAL A 1 86 ? -5.918 13.047 -4.73 1 98.69 86 VAL A CA 1
ATOM 680 C C . VAL A 1 86 ? -6.5 11.633 -4.746 1 98.69 86 VAL A C 1
ATOM 682 O O . VAL A 1 86 ? -7.699 11.453 -4.523 1 98.69 86 VAL A O 1
ATOM 685 N N . LEU A 1 87 ? -5.68 10.672 -5.066 1 97.94 87 LEU A N 1
ATOM 686 C CA . LEU A 1 87 ? -6.062 9.266 -4.977 1 97.94 87 LEU A CA 1
ATOM 687 C C . LEU A 1 87 ? -5.367 8.594 -3.801 1 97.94 87 LEU A C 1
ATOM 689 O O . LEU A 1 87 ? -4.137 8.609 -3.705 1 97.94 87 LEU A O 1
ATOM 693 N N . ILE A 1 88 ? -6.141 8.047 -2.898 1 98.69 88 ILE A N 1
ATOM 694 C CA . ILE A 1 88 ? -5.629 7.27 -1.777 1 98.69 88 ILE A CA 1
ATOM 695 C C . ILE A 1 88 ? -6.156 5.84 -1.863 1 98.69 88 ILE A C 1
ATOM 697 O O . ILE A 1 88 ? -7.363 5.605 -1.768 1 98.69 88 ILE A O 1
ATOM 701 N N . ASN A 1 89 ? -5.207 4.926 -2.045 1 98.31 89 ASN A N 1
ATOM 702 C CA . ASN A 1 89 ? -5.578 3.521 -2.182 1 98.31 89 ASN A CA 1
ATOM 703 C C . ASN A 1 89 ? -5.781 2.859 -0.821 1 98.31 89 ASN A C 1
ATOM 705 O O . ASN A 1 89 ? -5.727 3.527 0.213 1 98.31 89 ASN A O 1
ATOM 709 N N . SER A 1 90 ? -6.098 1.648 -0.771 1 97.88 90 SER A N 1
ATOM 710 C CA . SER A 1 90 ? -6.637 0.937 0.385 1 97.88 90 SER A CA 1
ATOM 711 C C . SER A 1 90 ? -5.613 0.87 1.516 1 97.88 90 SER A C 1
ATOM 713 O O . SER A 1 90 ? -4.41 0.792 1.269 1 97.88 90 SER A O 1
ATOM 715 N N . ASN A 1 91 ? -6.129 0.872 2.725 1 98.38 91 ASN A N 1
ATOM 716 C CA . ASN A 1 91 ? -5.402 0.568 3.953 1 98.38 91 ASN A CA 1
ATOM 717 C C . ASN A 1 91 ? -4.402 1.669 4.305 1 98.38 91 ASN A C 1
ATOM 719 O O . ASN A 1 91 ? -3.289 1.385 4.742 1 98.38 91 ASN A O 1
ATOM 723 N N . LEU A 1 92 ? -4.789 2.867 4.121 1 98.81 92 LEU A N 1
ATOM 724 C CA . LEU A 1 92 ? -4.016 3.986 4.645 1 98.81 92 LEU A CA 1
ATOM 725 C C . LEU A 1 92 ? -4.031 3.99 6.172 1 98.81 92 LEU A C 1
ATOM 727 O O . LEU A 1 92 ? -5.09 3.836 6.785 1 98.81 92 LEU A O 1
ATOM 731 N N . LEU A 1 93 ? -2.877 4.086 6.719 1 98.88 93 LEU A N 1
ATOM 732 C CA . LEU A 1 93 ? -2.752 4.438 8.125 1 98.88 93 LEU A CA 1
ATOM 733 C C . LEU A 1 93 ? -2.342 5.898 8.289 1 98.88 93 LEU A C 1
ATOM 735 O O . LEU A 1 93 ? -1.28 6.305 7.812 1 98.88 93 LEU A O 1
ATOM 739 N N . ALA A 1 94 ? -3.17 6.691 8.93 1 98.88 94 ALA A N 1
ATOM 740 C CA . ALA A 1 94 ? -2.861 8.094 9.18 1 98.88 94 ALA A CA 1
ATOM 741 C C . ALA A 1 94 ? -2.811 8.383 10.68 1 98.88 94 ALA A C 1
ATOM 743 O O . ALA A 1 94 ? -3.852 8.453 11.344 1 98.88 94 ALA A O 1
ATOM 744 N N . MET A 1 95 ? -1.637 8.453 11.203 1 98.69 95 MET A N 1
ATOM 745 C CA . MET A 1 95 ? -1.434 8.984 12.547 1 98.69 95 MET A CA 1
ATOM 746 C C . MET A 1 95 ? -1.217 10.492 12.516 1 98.69 95 MET A C 1
ATOM 748 O O . MET A 1 95 ? -0.08 10.961 12.422 1 98.69 95 MET A O 1
ATOM 752 N N . ALA A 1 96 ? -2.293 11.234 12.742 1 98.25 96 ALA A N 1
ATOM 753 C CA . ALA A 1 96 ? -2.32 12.594 12.203 1 98.25 96 ALA A CA 1
ATOM 754 C C . ALA A 1 96 ? -2.277 13.625 13.32 1 98.25 96 ALA A C 1
ATOM 756 O O . ALA A 1 96 ? -2.596 14.797 13.102 1 98.25 96 ALA A O 1
ATOM 757 N N . ARG A 1 97 ? -1.873 13.219 14.477 1 96.31 97 ARG A N 1
ATOM 758 C CA . ARG A 1 97 ? -1.87 14.156 15.594 1 96.31 97 ARG A CA 1
ATOM 759 C C . ARG A 1 97 ? -0.947 15.336 15.32 1 96.31 97 ARG A C 1
ATOM 761 O O . ARG A 1 97 ? -1.23 16.469 15.734 1 96.31 97 ARG A O 1
ATOM 768 N N . GLY A 1 98 ? 0.119 15.125 14.672 1 96.94 98 GLY A N 1
ATOM 769 C CA . GLY A 1 98 ? 1.064 16.188 14.352 1 96.94 98 GLY A CA 1
ATOM 770 C C . GLY A 1 98 ? 0.692 16.953 13.109 1 96.94 98 GLY A C 1
ATOM 771 O O . GLY A 1 98 ? 1.358 17.938 12.758 1 96.94 98 GLY A O 1
ATOM 772 N N . GLY A 1 99 ? -0.31 16.531 12.406 1 97.56 99 GLY A N 1
ATOM 773 C CA . GLY A 1 99 ? -0.729 17.156 11.156 1 97.56 99 GLY A CA 1
ATOM 774 C C . GLY A 1 99 ? -0.222 16.406 9.938 1 97.56 99 GLY A C 1
ATOM 775 O O . GLY A 1 99 ? 0.951 16.031 9.867 1 97.56 99 GLY A O 1
ATOM 776 N N . ILE A 1 100 ? -1.116 16.141 9.016 1 98.69 100 ILE A N 1
ATOM 777 C CA . ILE A 1 100 ? -0.793 15.555 7.719 1 98.69 100 ILE A CA 1
ATOM 778 C C . ILE A 1 100 ? -1.485 16.344 6.613 1 98.69 100 ILE A C 1
ATOM 780 O O . ILE A 1 100 ? -2.688 16.609 6.688 1 98.69 100 ILE A O 1
ATOM 784 N N . THR A 1 101 ? -0.742 16.812 5.672 1 98.94 101 THR A N 1
ATOM 785 C CA . THR A 1 101 ? -1.273 17.5 4.504 1 98.94 101 THR A CA 1
ATOM 786 C C . THR A 1 101 ? -0.86 16.797 3.219 1 98.94 101 THR A C 1
ATOM 788 O O . THR A 1 101 ? 0.318 16.5 3.021 1 98.94 101 THR A O 1
ATOM 791 N N . ILE A 1 102 ? -1.797 16.453 2.424 1 98.94 102 ILE A N 1
ATOM 792 C CA . ILE A 1 102 ? -1.607 15.906 1.086 1 98.94 102 ILE A CA 1
ATOM 793 C C . ILE A 1 102 ? -2.117 16.891 0.042 1 98.94 102 ILE A C 1
ATOM 795 O O . ILE A 1 102 ? -3.309 17.203 0.002 1 98.94 102 ILE A O 1
ATOM 799 N N . GLU A 1 103 ? -1.254 17.359 -0.812 1 98.88 103 GLU A N 1
ATOM 800 C CA . GLU A 1 103 ? -1.609 18.438 -1.741 1 98.88 103 GLU A CA 1
ATOM 801 C C . GLU A 1 103 ? -2.213 17.875 -3.023 1 98.88 103 GLU A C 1
ATOM 803 O O . GLU A 1 103 ? -2.283 16.656 -3.201 1 98.88 103 GLU A O 1
ATOM 808 N N . ASP A 1 104 ? -2.635 18.828 -3.898 1 98.75 104 ASP A N 1
ATOM 809 C CA . ASP A 1 104 ? -3.434 18.516 -5.078 1 98.75 104 ASP A CA 1
ATOM 810 C C . ASP A 1 104 ? -2.721 17.5 -5.973 1 98.75 104 ASP A C 1
ATOM 812 O O . ASP A 1 104 ? -1.503 17.578 -6.152 1 98.75 104 ASP A O 1
ATOM 816 N N . ASN A 1 105 ? -3.414 16.5 -6.48 1 97.88 105 ASN A N 1
ATOM 817 C CA . ASN A 1 105 ? -3.002 15.602 -7.547 1 97.88 105 ASN A CA 1
ATOM 818 C C . ASN A 1 105 ? -1.954 14.602 -7.059 1 97.88 105 ASN A C 1
ATOM 820 O O . ASN A 1 105 ? -1.342 13.898 -7.859 1 97.88 105 ASN A O 1
ATOM 824 N N . ALA A 1 106 ? -1.662 14.57 -5.77 1 98.56 106 ALA A N 1
ATOM 825 C CA . ALA A 1 106 ? -0.79 13.531 -5.227 1 98.56 106 ALA A CA 1
ATOM 826 C C . ALA A 1 106 ? -1.469 12.164 -5.273 1 98.56 106 ALA A C 1
ATOM 828 O O . ALA A 1 106 ? -2.697 12.078 -5.336 1 98.56 106 ALA A O 1
ATOM 829 N N . MET A 1 107 ? -0.682 11.156 -5.262 1 98.62 107 MET A N 1
ATOM 830 C CA . MET A 1 107 ? -1.174 9.781 -5.234 1 98.62 107 MET A CA 1
ATOM 831 C C . MET A 1 107 ? -0.544 9 -4.086 1 98.62 107 MET A C 1
ATOM 833 O O . MET A 1 107 ? 0.677 9.008 -3.916 1 98.62 107 MET A O 1
ATOM 837 N N . ILE A 1 108 ? -1.409 8.359 -3.311 1 98.88 108 ILE A N 1
ATOM 838 C CA . ILE A 1 108 ? -1.009 7.512 -2.197 1 98.88 108 ILE A CA 1
ATOM 839 C C . ILE A 1 108 ? -1.411 6.066 -2.48 1 98.88 108 ILE A C 1
ATOM 841 O O . ILE A 1 108 ? -2.602 5.746 -2.535 1 98.88 108 ILE A O 1
ATOM 845 N N . ALA A 1 109 ? -0.424 5.168 -2.66 1 98.81 109 ALA A N 1
ATOM 846 C CA . ALA A 1 109 ? -0.708 3.773 -2.988 1 98.81 109 ALA A CA 1
ATOM 847 C C . ALA A 1 109 ? -1.203 3.014 -1.761 1 98.81 109 ALA A C 1
ATOM 849 O O . ALA A 1 109 ? -1.412 3.604 -0.699 1 98.81 109 ALA A O 1
ATOM 850 N N . ALA A 1 110 ? -1.484 1.755 -1.961 1 98.75 110 ALA A N 1
ATOM 851 C CA . ALA A 1 110 ? -2.074 0.921 -0.917 1 98.75 110 ALA A CA 1
ATOM 852 C C . ALA A 1 110 ? -1.088 0.696 0.226 1 98.75 110 ALA A C 1
ATOM 854 O O . ALA A 1 110 ? 0.127 0.677 0.012 1 98.75 110 ALA A O 1
ATOM 855 N N . ASN A 1 111 ? -1.613 0.519 1.434 1 98.81 111 ASN A N 1
ATOM 856 C CA . ASN A 1 111 ? -0.888 0.106 2.631 1 98.81 111 ASN A CA 1
ATOM 857 C C . ASN A 1 111 ? 0.137 1.154 3.055 1 98.81 111 ASN A C 1
ATOM 859 O O . ASN A 1 111 ? 1.081 0.846 3.783 1 98.81 111 ASN A O 1
ATOM 863 N N . VAL A 1 112 ? -0.001 2.412 2.609 1 98.94 112 VAL A N 1
ATOM 864 C CA . VAL A 1 112 ? 0.906 3.484 3.006 1 98.94 112 VAL A CA 1
ATOM 865 C C . VAL A 1 112 ? 0.617 3.896 4.449 1 98.94 112 VAL A C 1
ATOM 867 O O . VAL A 1 112 ? -0.536 3.873 4.887 1 98.94 112 VAL A O 1
ATOM 870 N N . GLN A 1 113 ? 1.686 4.227 5.148 1 98.94 113 GLN A N 1
ATOM 871 C CA . GLN A 1 113 ? 1.59 4.758 6.504 1 98.94 113 GLN A CA 1
ATOM 872 C C . GLN A 1 113 ? 2.115 6.188 6.57 1 98.94 113 GLN A C 1
ATOM 874 O O . GLN A 1 113 ? 3.283 6.441 6.27 1 98.94 113 GLN A O 1
ATOM 879 N N . LEU A 1 114 ? 1.274 7.133 6.898 1 98.94 114 LEU A N 1
ATOM 880 C CA . LEU A 1 114 ? 1.655 8.516 7.18 1 98.94 114 LEU A CA 1
ATOM 881 C C . LEU A 1 114 ? 1.615 8.789 8.68 1 98.94 114 LEU A C 1
ATOM 883 O O . LEU A 1 114 ? 0.541 8.805 9.281 1 98.94 114 LEU A O 1
ATOM 887 N N . ILE A 1 115 ? 2.803 8.961 9.25 1 98.88 115 ILE A N 1
ATOM 888 C CA . ILE A 1 115 ? 2.904 9.047 10.703 1 98.88 115 ILE A CA 1
ATOM 889 C C . ILE A 1 115 ? 3.457 10.414 11.102 1 98.88 115 ILE A C 1
ATOM 891 O O . ILE A 1 115 ? 4.586 10.758 10.758 1 98.88 115 ILE A O 1
ATOM 895 N N . SER A 1 116 ? 2.65 11.172 11.844 1 98.5 116 SER A N 1
ATOM 896 C CA . SER A 1 116 ? 3.088 12.508 12.227 1 98.5 116 SER A CA 1
ATOM 897 C C . SER A 1 116 ? 3.383 12.594 13.719 1 98.5 116 SER A C 1
ATOM 899 O O . SER A 1 116 ? 3.648 13.672 14.25 1 98.5 116 SER A O 1
ATOM 901 N N . ASN A 1 117 ? 3.244 11.5 14.422 1 97.88 117 ASN A N 1
ATOM 902 C CA . ASN A 1 117 ? 3.508 11.508 15.852 1 97.88 117 ASN A CA 1
ATOM 903 C C . ASN A 1 117 ? 4.469 10.398 16.25 1 97.88 117 ASN A C 1
ATOM 905 O O . ASN A 1 117 ? 4.605 9.398 15.547 1 97.88 117 ASN A O 1
ATOM 909 N N . ASN A 1 118 ? 5.168 10.602 17.266 1 97.56 118 ASN A N 1
ATOM 910 C CA . ASN A 1 118 ? 6.023 9.672 18 1 97.56 118 ASN A CA 1
ATOM 911 C C . ASN A 1 118 ? 5.805 9.789 19.5 1 97.56 118 ASN A C 1
ATOM 913 O O . ASN A 1 118 ? 4.895 10.492 19.953 1 97.56 118 ASN A O 1
ATOM 917 N N . HIS A 1 119 ? 6.504 8.961 20.234 1 97.81 119 HIS A N 1
ATOM 918 C CA . HIS A 1 119 ? 6.418 9.039 21.703 1 97.81 119 HIS A CA 1
ATOM 919 C C . HIS A 1 119 ? 7.746 9.477 22.312 1 97.81 119 HIS A C 1
ATOM 921 O O . HIS A 1 119 ? 8.812 9.102 21.812 1 97.81 119 HIS A O 1
ATOM 927 N N . ASP A 1 120 ? 7.684 10.211 23.359 1 97 120 ASP A N 1
ATOM 928 C CA . ASP A 1 120 ? 8.859 10.477 24.188 1 97 120 ASP A CA 1
ATOM 929 C C . ASP A 1 120 ? 9.43 9.18 24.766 1 97 120 ASP A C 1
ATOM 931 O O . ASP A 1 120 ? 8.734 8.445 25.453 1 97 120 ASP A O 1
ATOM 935 N N . PRO A 1 121 ? 10.695 8.891 24.422 1 96.75 121 PRO A N 1
ATOM 936 C CA . PRO A 1 121 ? 11.242 7.594 24.828 1 96.75 121 PRO A CA 1
ATOM 937 C C . PRO A 1 121 ? 11.32 7.434 26.344 1 96.75 121 PRO A C 1
ATOM 939 O O . PRO A 1 121 ? 11.422 6.312 26.859 1 96.75 121 PRO A O 1
ATOM 942 N N . TYR A 1 122 ? 11.227 8.531 27.047 1 97.38 122 TYR A N 1
ATOM 943 C CA . TYR A 1 122 ? 11.336 8.484 28.5 1 97.38 122 TYR A CA 1
ATOM 944 C C . TYR A 1 122 ? 9.969 8.625 29.156 1 97.38 122 TYR A C 1
ATOM 946 O O . TYR A 1 122 ? 9.844 8.484 30.375 1 97.38 122 TYR A O 1
ATOM 954 N N . ASP A 1 123 ? 8.969 8.984 28.438 1 97.31 123 ASP A N 1
ATOM 955 C CA . ASP A 1 123 ? 7.574 9.062 28.875 1 97.31 123 ASP A CA 1
ATOM 956 C C . ASP A 1 123 ? 6.621 8.727 27.734 1 97.31 123 ASP A C 1
ATOM 958 O O . ASP A 1 123 ? 6.152 9.625 27.031 1 97.31 123 ASP A O 1
ATOM 962 N N .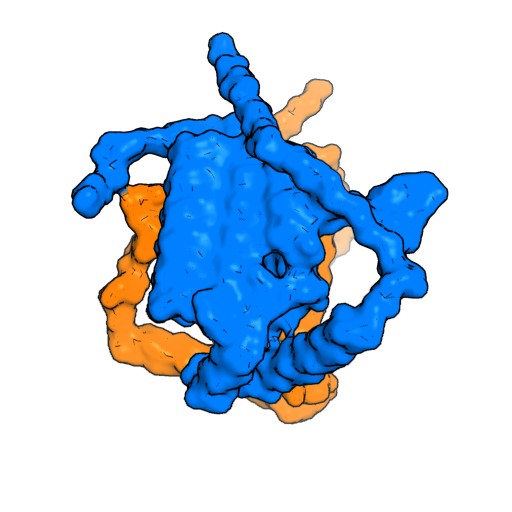 LEU A 1 124 ? 6.273 7.535 27.594 1 96.5 124 LEU A N 1
ATOM 963 C CA . LEU A 1 124 ? 5.535 7.027 26.438 1 96.5 124 LEU A CA 1
ATOM 964 C C . LEU A 1 124 ? 4.141 7.641 26.375 1 96.5 124 LEU A C 1
ATOM 966 O O . LEU A 1 124 ? 3.459 7.543 25.359 1 96.5 124 LEU A O 1
ATOM 970 N N . CYS A 1 125 ? 3.633 8.312 27.391 1 96.69 125 CYS A N 1
ATOM 971 C CA . CYS A 1 125 ? 2.334 8.977 27.391 1 96.69 125 CYS A CA 1
ATOM 972 C C . CYS A 1 125 ? 2.436 10.375 26.781 1 96.69 125 CYS A C 1
ATOM 974 O O . CYS A 1 125 ? 1.42 11.039 26.562 1 96.69 125 CYS A O 1
ATOM 976 N N . THR A 1 126 ? 3.619 10.766 26.562 1 97.12 126 THR A N 1
ATOM 977 C CA . THR A 1 126 ? 3.842 12.047 25.891 1 97.12 126 THR A CA 1
ATOM 978 C C . THR A 1 126 ? 4.168 11.836 24.422 1 97.12 126 THR A C 1
ATOM 980 O O . THR A 1 126 ? 5.18 11.227 24.078 1 97.12 126 THR A O 1
ATOM 983 N N . LEU A 1 127 ? 3.305 12.398 23.625 1 97.31 127 LEU A N 1
ATOM 984 C CA . LEU A 1 127 ? 3.535 12.352 22.188 1 97.31 127 LEU A CA 1
ATOM 985 C C . LEU A 1 127 ? 4.469 13.477 21.75 1 97.31 127 LEU A C 1
ATOM 987 O O . LEU A 1 127 ? 4.371 14.594 22.25 1 97.31 127 LEU A O 1
ATOM 991 N N . THR A 1 128 ? 5.367 13.141 20.906 1 97.44 128 THR A N 1
ATOM 992 C CA . THR A 1 128 ? 6.129 14.117 20.125 1 97.44 128 THR A CA 1
ATOM 993 C C . THR A 1 128 ? 5.633 14.18 18.688 1 97.44 128 THR A C 1
ATOM 995 O O . THR A 1 128 ? 5.617 13.156 17.984 1 97.44 128 THR A O 1
ATOM 998 N N . CYS A 1 129 ? 5.223 15.398 18.203 1 97.56 129 CYS A N 1
ATOM 999 C CA . CYS A 1 129 ? 4.5 15.508 16.953 1 97.56 129 CYS A CA 1
ATOM 1000 C C . CYS A 1 129 ? 5.203 16.469 16 1 97.56 129 CYS A C 1
ATOM 1002 O O . CYS A 1 129 ? 5.652 17.547 16.422 1 97.56 129 CYS A O 1
ATOM 1004 N N . LYS A 1 130 ? 5.375 16.062 14.789 1 97.94 130 LYS A N 1
ATOM 1005 C CA . LYS A 1 130 ? 5.82 16.906 13.68 1 97.94 130 LYS A CA 1
ATOM 1006 C C . LYS A 1 130 ? 4.992 16.641 12.422 1 97.94 130 LYS A C 1
ATOM 1008 O O . LYS A 1 130 ? 4.594 15.508 12.164 1 97.94 130 LYS A O 1
ATOM 1013 N N . PRO A 1 131 ? 4.781 17.656 11.641 1 98.06 131 PRO A N 1
ATOM 1014 C CA . PRO A 1 131 ? 3.891 17.484 10.484 1 98.06 131 PRO A CA 1
ATOM 1015 C C . PRO A 1 131 ? 4.52 16.656 9.367 1 98.06 131 PRO A C 1
ATOM 1017 O O . PRO A 1 131 ? 5.746 16.594 9.258 1 98.06 131 PRO A O 1
ATOM 1020 N N . VAL A 1 132 ? 3.699 15.992 8.617 1 98.69 132 VAL A N 1
ATOM 1021 C CA . VAL A 1 132 ? 4.043 15.344 7.355 1 98.69 132 VAL A CA 1
ATOM 1022 C C . VAL A 1 132 ? 3.402 16.094 6.191 1 98.69 132 VAL A C 1
ATOM 1024 O O . VAL A 1 132 ? 2.215 16.422 6.238 1 98.69 132 VAL A O 1
ATOM 1027 N N . LEU A 1 133 ? 4.16 16.391 5.227 1 98.81 133 LEU A N 1
ATOM 1028 C CA . LEU A 1 133 ? 3.67 17.109 4.055 1 98.81 133 LEU A CA 1
ATOM 1029 C C . LEU A 1 133 ? 3.971 16.328 2.779 1 98.81 133 LEU A C 1
ATOM 1031 O O . LEU A 1 133 ? 5.129 16.031 2.492 1 98.81 133 LEU A O 1
ATOM 1035 N N . ILE A 1 134 ? 2.951 15.953 2.053 1 98.94 134 ILE A N 1
ATOM 1036 C CA . ILE A 1 134 ? 3.061 15.383 0.715 1 98.94 134 ILE A CA 1
ATOM 1037 C C . ILE A 1 134 ? 2.707 16.438 -0.329 1 98.94 134 ILE A C 1
ATOM 1039 O O . ILE A 1 134 ? 1.548 16.844 -0.441 1 98.94 134 ILE A O 1
ATOM 1043 N N . ARG A 1 135 ? 3.635 16.844 -1.113 1 98.75 135 ARG A N 1
ATOM 1044 C CA . ARG A 1 135 ? 3.426 17.969 -2.033 1 98.75 135 ARG A CA 1
ATOM 1045 C C . ARG A 1 135 ? 2.701 17.5 -3.293 1 98.75 135 ARG A C 1
ATOM 1047 O O . ARG A 1 135 ? 2.531 16.297 -3.514 1 98.75 135 ARG A O 1
ATOM 1054 N N . GLU A 1 136 ? 2.27 18.531 -4.078 1 98.38 136 GLU A N 1
ATOM 1055 C CA . GLU A 1 136 ? 1.445 18.281 -5.254 1 98.38 136 GLU A CA 1
ATOM 1056 C C . GLU A 1 136 ? 2.162 17.359 -6.242 1 98.38 136 GLU A C 1
ATOM 1058 O O . GLU A 1 136 ? 3.375 17.469 -6.426 1 98.38 136 GLU A O 1
ATOM 1063 N N . TYR A 1 137 ? 1.438 16.406 -6.777 1 97.38 137 TYR A N 1
ATOM 1064 C CA . TYR A 1 137 ? 1.844 15.492 -7.836 1 97.38 137 TYR A CA 1
ATOM 1065 C C . TYR A 1 137 ? 2.842 14.461 -7.312 1 97.38 137 TYR A C 1
ATOM 1067 O O . TYR A 1 137 ? 3.385 13.664 -8.086 1 97.38 137 TYR A O 1
ATOM 1075 N N . ALA A 1 138 ? 3.146 14.453 -6.055 1 98.62 138 ALA A N 1
ATOM 1076 C CA . ALA A 1 138 ? 3.992 13.398 -5.492 1 98.62 138 ALA A CA 1
ATOM 1077 C C . ALA A 1 138 ? 3.287 12.047 -5.543 1 98.62 138 ALA A C 1
ATOM 1079 O O . ALA A 1 138 ? 2.057 11.984 -5.52 1 98.62 138 ALA A O 1
ATOM 1080 N N . TRP A 1 139 ? 4.082 11.031 -5.625 1 98.75 139 TRP A N 1
ATOM 1081 C CA . TRP A 1 139 ? 3.582 9.664 -5.621 1 98.75 139 TRP A CA 1
ATOM 1082 C C . TRP A 1 139 ? 4.258 8.836 -4.531 1 98.75 139 TRP A C 1
ATOM 1084 O O . TRP A 1 139 ? 5.484 8.719 -4.508 1 98.75 139 TRP A O 1
ATOM 1094 N N . VAL A 1 140 ? 3.467 8.289 -3.6 1 98.94 140 VAL A N 1
ATOM 1095 C CA . VAL A 1 140 ? 3.969 7.434 -2.531 1 98.94 140 VAL A CA 1
ATOM 1096 C C . VAL A 1 140 ? 3.594 5.98 -2.814 1 98.94 140 VAL A C 1
ATOM 1098 O O . VAL A 1 140 ? 2.412 5.629 -2.822 1 98.94 140 VAL A O 1
ATOM 1101 N N . GLY A 1 141 ? 4.586 5.145 -2.979 1 98.81 141 GLY A N 1
ATOM 1102 C CA . GLY A 1 141 ? 4.387 3.764 -3.393 1 98.81 141 GLY A CA 1
ATOM 1103 C C . GLY A 1 141 ? 3.807 2.889 -2.299 1 98.81 141 GLY A C 1
ATOM 1104 O O . GLY A 1 141 ? 3.814 3.268 -1.125 1 98.81 141 GLY A O 1
ATOM 1105 N N . ALA A 1 142 ? 3.355 1.764 -2.732 1 98.81 142 ALA A N 1
ATOM 1106 C CA . ALA A 1 142 ? 2.627 0.854 -1.853 1 98.81 142 ALA A CA 1
ATOM 1107 C C . ALA A 1 142 ? 3.488 0.43 -0.668 1 98.81 142 ALA A C 1
ATOM 1109 O O . ALA A 1 142 ? 4.668 0.112 -0.833 1 98.81 142 ALA A O 1
ATOM 1110 N N . GLY A 1 143 ? 2.875 0.473 0.529 1 98.75 143 GLY A N 1
ATOM 1111 C CA . GLY A 1 143 ? 3.523 -0.04 1.726 1 98.75 143 GLY A CA 1
ATOM 1112 C C . GLY A 1 143 ? 4.602 0.884 2.264 1 98.75 143 GLY A C 1
ATOM 1113 O O . GLY A 1 143 ? 5.297 0.543 3.223 1 98.75 143 GLY A O 1
ATOM 1114 N N . ALA A 1 144 ? 4.773 2.014 1.687 1 98.94 144 ALA A N 1
ATOM 1115 C CA . ALA A 1 144 ? 5.781 2.949 2.18 1 98.94 144 ALA A CA 1
ATOM 1116 C C . ALA A 1 144 ? 5.336 3.596 3.488 1 98.94 144 ALA A C 1
ATOM 1118 O O . ALA A 1 144 ? 4.137 3.662 3.777 1 98.94 144 ALA A O 1
ATOM 1119 N N . THR A 1 145 ? 6.301 4.047 4.234 1 98.94 145 THR A N 1
ATOM 1120 C CA . THR A 1 145 ? 6.078 4.727 5.508 1 98.94 145 THR A CA 1
ATOM 1121 C C . THR A 1 145 ? 6.758 6.09 5.52 1 98.94 145 THR A C 1
ATOM 1123 O O . THR A 1 145 ? 7.949 6.199 5.223 1 98.94 145 THR A O 1
ATOM 1126 N N . ILE A 1 146 ? 6.02 7.145 5.812 1 98.94 146 ILE A N 1
ATOM 1127 C CA . ILE A 1 146 ? 6.551 8.492 5.953 1 98.94 146 ILE A CA 1
ATOM 1128 C C . ILE A 1 146 ? 6.555 8.898 7.426 1 98.94 146 ILE A C 1
ATOM 1130 O O . ILE A 1 146 ? 5.512 8.867 8.086 1 98.94 146 ILE A O 1
ATOM 1134 N N . LEU A 1 147 ? 7.688 9.289 7.961 1 98.69 147 LEU A N 1
ATOM 1135 C CA . LEU A 1 147 ? 7.84 9.516 9.398 1 98.69 147 LEU A CA 1
ATOM 1136 C C . LEU A 1 147 ? 7.602 10.984 9.742 1 98.69 147 LEU A C 1
ATOM 1138 O O . LEU A 1 147 ? 7.496 11.828 8.852 1 98.69 147 LEU A O 1
ATOM 1142 N N . PRO A 1 148 ? 7.504 11.289 11.047 1 98.38 148 PRO A N 1
ATOM 1143 C CA . PRO A 1 148 ? 7.184 12.656 11.469 1 98.38 148 PRO A CA 1
ATOM 1144 C C . PRO A 1 148 ? 8.211 13.68 10.984 1 98.38 148 PRO A C 1
ATOM 1146 O O . PRO A 1 148 ? 9.414 13.43 11.062 1 98.38 148 PRO A O 1
ATOM 1149 N N . GLY A 1 149 ? 7.703 14.766 10.492 1 98.12 149 GLY A N 1
ATOM 1150 C CA . GLY A 1 149 ? 8.57 15.867 10.117 1 98.12 149 GLY A CA 1
ATOM 1151 C C . GLY A 1 149 ? 9.055 15.789 8.688 1 98.12 149 GLY A C 1
ATOM 1152 O O . GLY A 1 149 ? 9.828 16.641 8.242 1 98.12 149 GLY A O 1
ATOM 1153 N N . VAL A 1 150 ? 8.617 14.852 7.918 1 98.5 150 VAL A N 1
ATOM 1154 C CA . VAL A 1 150 ? 9.125 14.617 6.574 1 98.5 150 VAL A CA 1
ATOM 1155 C C . VAL A 1 150 ? 8.258 15.352 5.555 1 98.5 150 VAL A C 1
ATOM 1157 O O . VAL A 1 150 ? 7.027 15.344 5.66 1 98.5 150 VAL A O 1
ATOM 1160 N N . CYS A 1 151 ? 8.867 15.906 4.586 1 98.69 151 CYS A N 1
ATOM 1161 C CA . CYS A 1 151 ? 8.234 16.484 3.41 1 98.69 151 CYS A CA 1
ATOM 1162 C C . CYS A 1 151 ? 8.602 15.711 2.152 1 98.69 151 CYS A C 1
ATOM 1164 O O . CYS A 1 151 ? 9.781 15.5 1.875 1 98.69 151 CYS A O 1
ATOM 1166 N N . ILE A 1 152 ? 7.637 15.25 1.46 1 98.88 152 ILE A N 1
ATOM 1167 C CA . ILE A 1 152 ? 7.848 14.68 0.132 1 98.88 152 ILE A CA 1
ATOM 1168 C C . ILE A 1 152 ? 7.652 15.766 -0.928 1 98.88 152 ILE A C 1
ATOM 1170 O O . ILE A 1 152 ? 6.562 16.328 -1.053 1 98.88 152 ILE A O 1
ATOM 1174 N N . GLY A 1 153 ? 8.609 16 -1.718 1 98.56 153 GLY A N 1
ATOM 1175 C CA . GLY A 1 153 ? 8.617 17.125 -2.631 1 98.56 153 GLY A CA 1
ATOM 1176 C C . GLY A 1 153 ? 7.68 16.953 -3.812 1 98.56 153 GLY A C 1
ATOM 1177 O O . GLY A 1 153 ? 7.188 15.852 -4.059 1 98.56 153 GLY A O 1
ATOM 1178 N N . ARG A 1 154 ? 7.508 18.109 -4.539 1 97.94 154 ARG A N 1
ATOM 1179 C CA . ARG A 1 154 ? 6.676 18.109 -5.734 1 97.94 154 ARG A CA 1
ATOM 1180 C C . ARG A 1 154 ? 7.18 17.094 -6.758 1 97.94 154 ARG A C 1
ATOM 1182 O O . ARG A 1 154 ? 8.383 17.016 -7.023 1 97.94 154 ARG A O 1
ATOM 1189 N N . HIS A 1 155 ? 6.27 16.234 -7.305 1 97.75 155 HIS A N 1
ATOM 1190 C CA . HIS A 1 155 ? 6.551 15.258 -8.344 1 97.75 155 HIS A CA 1
ATOM 1191 C C . HIS A 1 155 ? 7.547 14.211 -7.855 1 97.75 155 HIS A C 1
ATOM 1193 O O . HIS A 1 155 ? 8.078 13.438 -8.648 1 97.75 155 HIS A O 1
ATOM 1199 N N . ALA A 1 156 ? 7.871 14.203 -6.586 1 98.62 156 ALA A N 1
ATOM 1200 C CA . ALA A 1 156 ? 8.766 13.18 -6.055 1 98.62 156 ALA A CA 1
ATOM 1201 C C . ALA A 1 156 ? 8.07 11.82 -5.984 1 98.62 156 ALA A C 1
ATOM 1203 O O . ALA A 1 156 ? 6.84 11.75 -5.918 1 98.62 156 ALA A O 1
ATOM 1204 N N . ILE A 1 157 ? 8.867 10.805 -6.035 1 98.81 157 ILE A N 1
ATOM 1205 C CA . ILE A 1 157 ? 8.367 9.438 -5.953 1 98.81 157 ILE A CA 1
ATOM 1206 C C . ILE A 1 157 ? 9.047 8.711 -4.797 1 98.81 157 ILE A C 1
ATOM 1208 O O . ILE A 1 157 ? 10.273 8.727 -4.68 1 98.81 157 ILE A O 1
ATOM 1212 N N . VAL A 1 158 ? 8.258 8.164 -3.947 1 98.88 158 VAL A N 1
ATOM 1213 C CA . VAL A 1 158 ? 8.734 7.227 -2.936 1 98.88 158 VAL A CA 1
ATOM 1214 C C . VAL A 1 158 ? 8.406 5.797 -3.361 1 98.88 158 VAL A C 1
ATOM 1216 O O . VAL A 1 158 ? 7.246 5.465 -3.6 1 98.88 158 VAL A O 1
ATOM 1219 N N . GLY A 1 159 ? 9.414 4.961 -3.461 1 98.75 159 GLY A N 1
ATOM 1220 C CA . GLY A 1 159 ? 9.211 3.592 -3.9 1 98.75 159 GLY A CA 1
ATOM 1221 C C . GLY A 1 159 ? 8.469 2.742 -2.883 1 98.75 159 GLY A C 1
ATOM 1222 O O . GLY A 1 159 ? 8.398 3.102 -1.705 1 98.75 159 GLY A O 1
ATOM 1223 N N . ALA A 1 160 ? 7.949 1.676 -3.404 1 98.75 160 ALA A N 1
ATOM 1224 C CA . ALA A 1 160 ? 7.195 0.749 -2.566 1 98.75 160 ALA A CA 1
ATOM 1225 C C . ALA A 1 160 ? 8.055 0.231 -1.413 1 98.75 160 ALA A C 1
ATOM 1227 O O . ALA A 1 160 ? 9.242 -0.045 -1.59 1 98.75 160 ALA A O 1
ATOM 1228 N N . GLY A 1 161 ? 7.414 0.105 -0.21 1 98.69 161 GLY A N 1
ATOM 1229 C CA . GLY A 1 161 ? 8.039 -0.508 0.95 1 98.69 161 GLY A CA 1
ATOM 1230 C C . GLY A 1 161 ? 9.125 0.355 1.567 1 98.69 161 GLY A C 1
ATOM 1231 O O . GLY A 1 161 ? 9.852 -0.093 2.459 1 98.69 161 GLY A O 1
ATOM 1232 N N . SER A 1 162 ? 9.258 1.562 1.146 1 98.88 162 SER A N 1
ATOM 1233 C CA . SER A 1 162 ? 10.312 2.434 1.649 1 98.88 162 SER A CA 1
ATOM 1234 C C . SER A 1 162 ? 9.938 3.033 3 1 98.88 162 SER A C 1
ATOM 1236 O O . SER A 1 162 ? 8.758 3.191 3.307 1 98.88 162 SER A O 1
ATOM 1238 N N . VAL A 1 163 ? 10.93 3.318 3.799 1 98.88 163 VAL A N 1
ATOM 1239 C CA . VAL A 1 163 ? 10.766 4.078 5.035 1 98.88 163 VAL A CA 1
ATOM 1240 C C . VAL A 1 163 ? 11.508 5.406 4.926 1 98.88 163 VAL A C 1
ATOM 1242 O O . VAL A 1 163 ? 12.742 5.438 4.879 1 98.88 163 VAL A O 1
ATOM 1245 N N . VAL A 1 164 ? 10.766 6.504 4.918 1 98.88 164 VAL A N 1
ATOM 1246 C CA . VAL A 1 164 ? 11.336 7.82 4.648 1 98.88 164 VAL A CA 1
ATOM 1247 C C . VAL A 1 164 ? 11.555 8.57 5.961 1 98.88 164 VAL A C 1
ATOM 1249 O O . VAL A 1 164 ? 10.594 8.898 6.66 1 98.88 164 VAL A O 1
ATOM 1252 N N . THR A 1 165 ? 12.758 8.875 6.223 1 98.19 165 THR A N 1
ATOM 1253 C CA . THR A 1 165 ? 13.133 9.484 7.496 1 98.19 165 THR A CA 1
ATOM 1254 C C . THR A 1 165 ? 13.594 10.922 7.297 1 98.19 165 THR A C 1
ATOM 1256 O O . THR A 1 165 ? 13.734 11.672 8.266 1 98.19 165 THR A O 1
ATOM 1259 N N . LYS A 1 166 ? 13.883 11.25 6.051 1 97.69 166 LYS A N 1
ATOM 1260 C CA . LYS A 1 166 ? 14.305 12.602 5.68 1 97.69 166 LYS A CA 1
ATOM 1261 C C . LYS A 1 166 ? 13.508 13.117 4.484 1 97.69 166 LYS A C 1
ATOM 1263 O O . LYS A 1 166 ? 12.906 12.336 3.748 1 97.69 166 LYS A O 1
ATOM 1268 N N . ASP A 1 167 ? 13.617 14.398 4.332 1 98.44 167 ASP A N 1
ATOM 1269 C CA . ASP A 1 167 ? 12.875 15.008 3.236 1 98.44 167 ASP A CA 1
ATOM 1270 C C . ASP A 1 167 ? 13.32 14.445 1.889 1 98.44 167 ASP A C 1
ATOM 1272 O O . ASP A 1 167 ? 14.492 14.094 1.714 1 98.44 167 ASP A O 1
ATOM 1276 N N . VAL A 1 168 ? 12.398 14.398 0.981 1 98.75 168 VAL A N 1
ATOM 1277 C CA . VAL A 1 168 ? 12.656 14.031 -0.407 1 98.75 168 VAL A CA 1
ATOM 1278 C C . VAL A 1 168 ? 12.508 15.258 -1.302 1 98.75 168 VAL A C 1
ATOM 1280 O O . VAL A 1 168 ? 11.43 15.852 -1.373 1 98.75 168 VAL A O 1
ATOM 1283 N N . PRO A 1 169 ? 13.516 15.656 -1.969 1 98.38 169 PRO A N 1
ATOM 1284 C CA . PRO A 1 16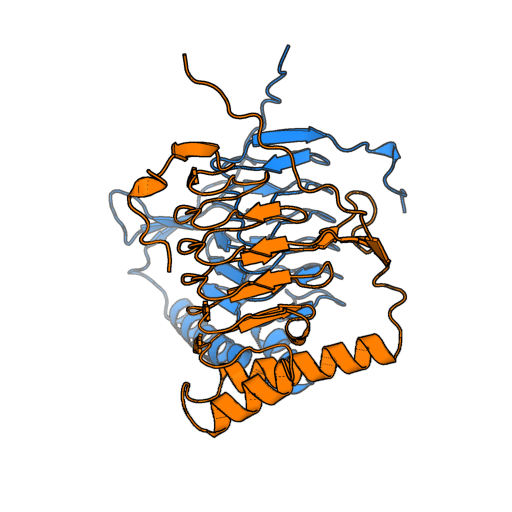9 ? 13.438 16.859 -2.805 1 98.38 169 PRO A CA 1
ATOM 1285 C C . PRO A 1 169 ? 12.43 16.719 -3.945 1 98.38 169 PRO A C 1
ATOM 1287 O O . PRO A 1 169 ? 12.062 15.602 -4.316 1 98.38 169 PRO A O 1
ATOM 1290 N N . ASP A 1 170 ? 12.078 17.906 -4.504 1 98.12 170 ASP A N 1
ATOM 1291 C CA . ASP A 1 170 ? 11.273 17.906 -5.723 1 98.12 170 ASP A CA 1
ATOM 1292 C C . ASP A 1 170 ? 11.914 17.047 -6.809 1 98.12 170 ASP A C 1
ATOM 1294 O O . ASP A 1 170 ? 13.141 17.062 -6.977 1 98.12 170 ASP A O 1
ATOM 1298 N N . TYR A 1 171 ? 11.07 16.219 -7.492 1 98 171 TYR A N 1
ATOM 1299 C CA . TYR A 1 171 ? 11.445 15.469 -8.688 1 98 171 TYR A CA 1
ATOM 1300 C C . TYR A 1 171 ? 12.406 14.336 -8.336 1 98 171 TYR A C 1
ATOM 1302 O O . TYR A 1 171 ? 13.016 13.734 -9.227 1 98 171 TYR A O 1
ATOM 1310 N N . ALA A 1 172 ? 12.555 13.992 -7.078 1 98.62 172 ALA A N 1
ATOM 1311 C CA . ALA A 1 172 ? 13.469 12.922 -6.676 1 98.62 172 ALA A CA 1
ATOM 1312 C C . ALA A 1 172 ? 12.742 11.594 -6.547 1 98.62 172 ALA A C 1
ATOM 1314 O O . ALA A 1 172 ? 11.539 11.562 -6.25 1 98.62 172 ALA A O 1
ATOM 1315 N N . VAL A 1 173 ? 13.453 10.578 -6.781 1 98.5 173 VAL A N 1
ATOM 1316 C CA . VAL A 1 173 ? 12.992 9.227 -6.484 1 98.5 173 VAL A CA 1
ATOM 1317 C C . VAL A 1 173 ? 13.758 8.664 -5.289 1 98.5 173 VAL A C 1
ATOM 1319 O O . VAL A 1 173 ? 14.992 8.594 -5.32 1 98.5 173 VAL A O 1
ATOM 1322 N N . ALA A 1 174 ? 13.062 8.312 -4.277 1 98.81 174 ALA A N 1
ATOM 1323 C CA . ALA A 1 174 ? 13.672 7.762 -3.074 1 98.81 174 ALA A CA 1
ATOM 1324 C C . ALA A 1 174 ? 13.188 6.34 -2.812 1 98.81 174 ALA A C 1
ATOM 1326 O O . ALA A 1 174 ? 11.992 6.051 -2.947 1 98.81 174 ALA A O 1
ATOM 1327 N N . VAL A 1 175 ? 14.094 5.414 -2.447 1 98.62 175 VAL A N 1
ATOM 1328 C CA . VAL A 1 175 ? 13.734 4.023 -2.18 1 98.62 175 VAL A CA 1
ATOM 1329 C C . VAL A 1 175 ? 14.562 3.492 -1.011 1 98.62 175 VAL A C 1
ATOM 1331 O O . VAL A 1 175 ? 15.578 4.082 -0.644 1 98.62 175 VAL A O 1
ATOM 1334 N N . GLY A 1 176 ? 13.969 2.443 -0.35 1 98.12 176 GLY A N 1
ATOM 1335 C CA . GLY A 1 176 ? 14.766 1.728 0.635 1 98.12 176 GLY A CA 1
ATOM 1336 C C . GLY A 1 176 ? 14.352 2.027 2.064 1 98.12 176 GLY A C 1
ATOM 1337 O O . GLY A 1 176 ? 13.398 2.773 2.299 1 98.12 176 GLY A O 1
ATOM 1338 N N . ASN A 1 177 ? 15.094 1.44 3.057 1 98.12 177 ASN A N 1
ATOM 1339 C CA . ASN A 1 177 ? 14.906 1.57 4.496 1 98.12 177 ASN A CA 1
ATOM 1340 C C . ASN A 1 177 ? 16.25 1.611 5.234 1 98.12 177 ASN A C 1
ATOM 1342 O O . ASN A 1 177 ? 16.875 0.573 5.449 1 98.12 177 ASN A O 1
ATOM 1346 N N . PRO A 1 178 ? 16.656 2.738 5.594 1 98 178 PRO A N 1
ATOM 1347 C CA . PRO A 1 178 ? 16.031 4.031 5.332 1 98 178 PRO A CA 1
ATOM 1348 C C . PRO A 1 178 ? 16.078 4.43 3.859 1 98 178 PRO A C 1
ATOM 1350 O O . PRO A 1 178 ? 16.984 4.012 3.137 1 98 178 PRO A O 1
ATOM 1353 N N . ALA A 1 179 ? 15.125 5.203 3.471 1 98.5 179 ALA A N 1
ATOM 1354 C CA . ALA A 1 179 ? 15.039 5.602 2.068 1 98.5 179 ALA A CA 1
ATOM 1355 C C . ALA A 1 179 ? 16.172 6.551 1.696 1 98.5 179 ALA A C 1
ATOM 1357 O O . ALA A 1 179 ? 16.531 7.43 2.48 1 98.5 179 ALA A O 1
ATOM 1358 N N . LYS A 1 180 ? 16.656 6.379 0.509 1 98.31 180 LYS A N 1
ATOM 1359 C CA . LYS A 1 180 ? 17.672 7.254 -0.086 1 98.31 180 LYS A CA 1
ATOM 1360 C C . LYS A 1 180 ? 17.266 7.684 -1.493 1 98.31 180 LYS A C 1
ATOM 1362 O O . LYS A 1 180 ? 16.625 6.918 -2.223 1 98.31 180 LYS A O 1
ATOM 1367 N N . VAL A 1 181 ? 17.656 8.906 -1.815 1 98.19 181 VAL A N 1
ATOM 1368 C CA . VAL A 1 181 ? 17.422 9.383 -3.172 1 98.19 181 VAL A CA 1
ATOM 1369 C C . VAL A 1 181 ? 18.344 8.648 -4.148 1 98.19 181 VAL A C 1
ATOM 1371 O O . VAL A 1 181 ? 19.562 8.648 -3.986 1 98.19 181 VAL A O 1
ATOM 1374 N N . ILE A 1 182 ? 17.75 8.062 -5.203 1 97.31 182 ILE A N 1
ATOM 1375 C CA . ILE A 1 182 ? 18.578 7.27 -6.105 1 97.31 182 ILE A CA 1
ATOM 1376 C C . ILE A 1 182 ? 18.609 7.914 -7.488 1 97.31 182 ILE A C 1
ATOM 1378 O O . ILE A 1 182 ? 19.438 7.574 -8.32 1 97.31 182 ILE A O 1
ATOM 1382 N N . LYS A 1 183 ? 17.734 8.758 -7.797 1 96.56 183 LYS A N 1
ATOM 1383 C CA . LYS A 1 183 ? 17.703 9.422 -9.094 1 96.56 183 LYS A CA 1
ATOM 1384 C C . LYS A 1 183 ? 16.844 10.688 -9.047 1 96.56 183 LYS A C 1
ATOM 1386 O O . LYS A 1 183 ? 16.016 10.844 -8.148 1 96.56 183 LYS A O 1
ATOM 1391 N N . MET A 1 184 ? 17.109 11.625 -9.984 1 97.44 184 MET A N 1
ATOM 1392 C CA . MET A 1 184 ? 16.297 12.812 -10.211 1 97.44 184 MET A CA 1
ATOM 1393 C C . MET A 1 184 ? 15.547 12.719 -11.531 1 97.44 184 MET A C 1
ATOM 1395 O O . MET A 1 184 ? 16.125 12.328 -12.555 1 97.44 184 MET A O 1
ATOM 1399 N N . LEU A 1 185 ? 14.32 13.039 -11.461 1 97.19 185 LEU A N 1
ATOM 1400 C CA . LEU A 1 185 ? 13.531 13.078 -12.688 1 97.19 185 LEU A CA 1
ATOM 1401 C C . LEU A 1 185 ? 13.812 14.344 -13.484 1 97.19 185 LEU A C 1
ATOM 1403 O O . LEU A 1 185 ? 14.211 15.367 -12.906 1 97.19 185 LEU A O 1
ATOM 1407 N N . ASP A 1 186 ? 13.625 14.242 -14.758 1 95.69 186 ASP A N 1
ATOM 1408 C CA . ASP A 1 186 ? 13.836 15.367 -15.664 1 95.69 186 ASP A CA 1
ATOM 1409 C C . ASP A 1 186 ? 12.68 16.359 -15.586 1 95.69 186 ASP A C 1
ATOM 1411 O O . ASP A 1 186 ? 11.602 16.094 -16.125 1 95.69 186 ASP A O 1
ATOM 1415 N N . LYS A 1 187 ? 12.922 17.469 -15.086 1 92.88 187 LYS A N 1
ATOM 1416 C CA . LYS A 1 187 ? 11.891 18.484 -14.883 1 92.88 187 LYS A CA 1
ATOM 1417 C C . LYS A 1 187 ? 11.273 18.906 -16.203 1 92.88 187 LYS A C 1
ATOM 1419 O O . LYS A 1 187 ? 10.102 19.297 -16.266 1 92.88 187 LYS A O 1
ATOM 1424 N N . GLU A 1 188 ? 11.984 18.859 -17.234 1 92.44 188 GLU A N 1
ATOM 1425 C CA . GLU A 1 188 ? 11.555 19.359 -18.547 1 92.44 188 GLU A CA 1
ATOM 1426 C C . GLU A 1 188 ? 10.516 18.438 -19.172 1 92.44 188 GLU A C 1
ATOM 1428 O O . GLU A 1 188 ? 9.828 18.812 -20.125 1 92.44 188 GLU A O 1
ATOM 1433 N N . LYS A 1 189 ? 10.516 17.266 -18.656 1 92.25 189 LYS A N 1
ATOM 1434 C CA . LYS A 1 189 ? 9.609 16.281 -19.25 1 92.25 189 LYS A CA 1
ATOM 1435 C C . LYS A 1 189 ? 8.211 16.391 -18.656 1 92.25 189 LYS A C 1
ATOM 1437 O O . LYS A 1 189 ? 7.266 15.773 -19.156 1 92.25 189 LYS A O 1
ATOM 1442 N N . PHE A 1 190 ? 8.086 17.172 -17.656 1 89.31 190 PHE A N 1
ATOM 1443 C CA . PHE A 1 190 ? 6.766 17.359 -17.047 1 89.31 190 PHE A CA 1
ATOM 1444 C C . PHE A 1 190 ? 5.98 18.438 -17.797 1 89.31 190 PHE A C 1
ATOM 1446 O O . PHE A 1 190 ? 6.559 19.422 -18.266 1 89.31 190 PHE A O 1
ATOM 1453 N N . GLN A 1 191 ? 4.891 18.031 -18.516 1 65.38 191 GLN A N 1
ATOM 1454 C CA . GLN A 1 191 ? 4.102 18.984 -19.297 1 65.38 191 GLN A CA 1
ATOM 1455 C C . GLN A 1 191 ? 3.658 20.172 -18.453 1 65.38 191 GLN A C 1
ATOM 1457 O O . GLN A 1 191 ? 3.17 20 -17.328 1 65.38 191 GLN A O 1
ATOM 1462 N N . GLU A 1 192 ? 4.469 21.172 -18.328 1 52.94 192 GLU A N 1
ATOM 1463 C CA . GLU A 1 192 ? 3.992 22.391 -17.672 1 52.94 192 GLU A CA 1
ATOM 1464 C C . GLU A 1 192 ? 2.537 22.672 -18.047 1 52.94 192 GLU A C 1
ATOM 1466 O O . GLU A 1 192 ? 2.164 22.641 -19.219 1 52.94 192 GLU A O 1
ATOM 1471 N N . ASP A 1 193 ? 1.592 22.203 -17.125 1 41.66 193 ASP A N 1
ATOM 1472 C CA . ASP A 1 193 ? 0.343 22.906 -17.406 1 41.66 193 ASP A CA 1
ATOM 1473 C C . ASP A 1 193 ? 0.553 24.422 -17.422 1 41.66 193 ASP A C 1
ATOM 1475 O O . ASP A 1 193 ? 1.344 24.953 -16.625 1 41.66 193 ASP A O 1
ATOM 1479 N N . MET B 1 1 ? 34.969 -15.75 -1.59 1 27.8 1 MET B N 1
ATOM 1480 C CA . MET B 1 1 ? 34.656 -15.125 -2.877 1 27.8 1 MET B CA 1
ATOM 1481 C C . MET B 1 1 ? 33.188 -14.906 -3.043 1 27.8 1 MET B C 1
ATOM 1483 O O . MET B 1 1 ? 32.406 -15.859 -3.047 1 27.8 1 MET B O 1
ATOM 1487 N N . ASP B 1 2 ? 32.5 -13.852 -2.484 1 35 2 ASP B N 1
ATOM 1488 C CA . ASP B 1 2 ? 31.109 -13.469 -2.346 1 35 2 ASP B CA 1
ATOM 1489 C C . ASP B 1 2 ? 30.406 -13.414 -3.705 1 35 2 ASP B C 1
ATOM 1491 O O . ASP B 1 2 ? 30.641 -12.492 -4.492 1 35 2 ASP B O 1
ATOM 1495 N N . THR B 1 3 ? 30.312 -14.492 -4.426 1 33.91 3 THR B N 1
ATOM 1496 C CA . THR B 1 3 ? 29.828 -14.555 -5.797 1 33.91 3 THR B CA 1
ATOM 1497 C C . THR B 1 3 ? 28.469 -13.891 -5.918 1 33.91 3 THR B C 1
ATOM 1499 O O . THR B 1 3 ? 27.484 -14.375 -5.355 1 33.91 3 THR B O 1
ATOM 1502 N N . GLU B 1 4 ? 28.406 -12.617 -5.934 1 41.03 4 GLU B N 1
ATOM 1503 C CA . GLU B 1 4 ? 27.219 -11.867 -6.332 1 41.03 4 GLU B CA 1
ATOM 1504 C C . GLU B 1 4 ? 26.484 -12.555 -7.48 1 41.03 4 GLU B C 1
ATOM 1506 O O . GLU B 1 4 ? 27.031 -12.68 -8.578 1 41.03 4 GLU B O 1
ATOM 1511 N N . ILE B 1 5 ? 25.766 -13.68 -7.227 1 41.97 5 ILE B N 1
ATOM 1512 C CA . ILE B 1 5 ? 25 -14.312 -8.297 1 41.97 5 ILE B CA 1
ATOM 1513 C C . ILE B 1 5 ? 24.234 -13.25 -9.07 1 41.97 5 ILE B C 1
ATOM 1515 O O . ILE B 1 5 ? 23.484 -12.461 -8.484 1 41.97 5 ILE B O 1
ATOM 1519 N N . GLU B 1 6 ? 24.734 -12.898 -10.203 1 45.47 6 GLU B N 1
ATOM 1520 C CA . GLU B 1 6 ? 24.078 -11.992 -11.148 1 45.47 6 GLU B CA 1
ATOM 1521 C C . GLU B 1 6 ? 22.641 -12.414 -11.414 1 45.47 6 GLU B C 1
ATOM 1523 O O . GLU B 1 6 ? 22.391 -13.523 -11.906 1 45.47 6 GLU B O 1
ATOM 1528 N N . VAL B 1 7 ? 21.688 -12.07 -10.57 1 48.97 7 VAL B N 1
ATOM 1529 C CA . VAL B 1 7 ? 20.297 -12.453 -10.758 1 48.97 7 VAL B CA 1
ATOM 1530 C C . VAL B 1 7 ? 19.625 -11.516 -11.758 1 48.97 7 VAL B C 1
ATOM 1532 O O . VAL B 1 7 ? 19.75 -10.289 -11.648 1 48.97 7 VAL B O 1
ATOM 1535 N N . ARG B 1 8 ? 19.438 -12 -13.008 1 51.09 8 ARG B N 1
ATOM 1536 C CA . ARG B 1 8 ? 18.781 -11.195 -14.031 1 51.09 8 ARG B CA 1
ATOM 1537 C C . ARG B 1 8 ? 17.266 -11.289 -13.898 1 51.09 8 ARG B C 1
ATOM 1539 O O . ARG B 1 8 ? 16.734 -12.281 -13.375 1 51.09 8 ARG B O 1
ATOM 1546 N N . LYS B 1 9 ? 16.594 -10.156 -14.148 1 57.66 9 LYS B N 1
ATOM 1547 C CA . LYS B 1 9 ? 15.141 -10.086 -14.25 1 57.66 9 LYS B CA 1
ATOM 1548 C C . LYS B 1 9 ? 14.625 -10.938 -15.414 1 57.66 9 LYS B C 1
ATOM 1550 O O . LYS B 1 9 ? 15.312 -11.086 -16.422 1 57.66 9 LYS B O 1
ATOM 1555 N N . MET B 1 10 ? 13.555 -11.664 -15.289 1 53.06 10 MET B N 1
ATOM 1556 C CA . MET B 1 10 ? 12.836 -12.336 -16.359 1 53.06 10 MET B CA 1
ATOM 1557 C C . MET B 1 10 ? 12.648 -11.414 -17.562 1 53.06 10 MET B C 1
ATOM 1559 O O . MET B 1 10 ? 12.352 -10.227 -17.391 1 53.06 10 MET B O 1
ATOM 1563 N N . GLU B 1 11 ? 13.062 -11.805 -18.688 1 65.38 11 GLU B N 1
ATOM 1564 C CA . GLU B 1 11 ? 12.781 -11.031 -19.891 1 65.38 11 GLU B CA 1
ATOM 1565 C C . GLU B 1 11 ? 11.289 -10.984 -20.188 1 65.38 11 GLU B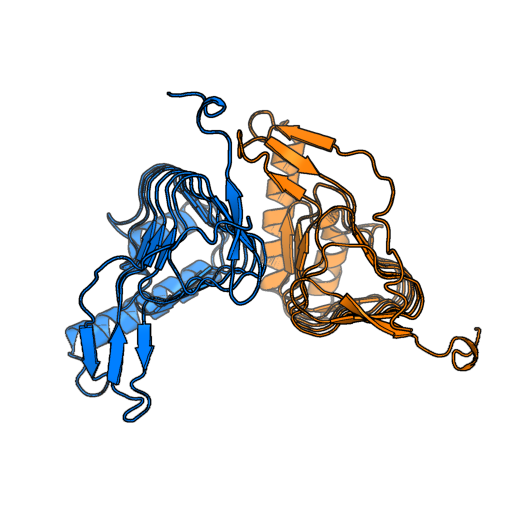 C 1
ATOM 1567 O O . GLU B 1 11 ? 10.648 -12.023 -20.359 1 65.38 11 GLU B O 1
ATOM 1572 N N . CYS B 1 12 ? 10.656 -9.859 -19.844 1 74.69 12 CYS B N 1
ATOM 1573 C CA . CYS B 1 12 ? 9.242 -9.695 -20.156 1 74.69 12 CYS B CA 1
ATOM 1574 C C . CYS B 1 12 ? 8.984 -8.336 -20.812 1 74.69 12 CYS B C 1
ATOM 1576 O O . CYS B 1 12 ? 9.719 -7.379 -20.562 1 74.69 12 CYS B O 1
ATOM 1578 N N . LYS B 1 13 ? 8.078 -8.461 -21.734 1 85.88 13 LYS B N 1
ATOM 1579 C CA . LYS B 1 13 ? 7.691 -7.219 -22.406 1 85.88 13 LYS B CA 1
ATOM 1580 C C . LYS B 1 13 ? 6.82 -6.359 -21.5 1 85.88 13 LYS B C 1
ATOM 1582 O O . LYS B 1 13 ? 5.914 -6.867 -20.828 1 85.88 13 LYS B O 1
ATOM 1587 N N . GLU B 1 14 ? 7.113 -5.117 -21.406 1 92.06 14 GLU B N 1
ATOM 1588 C CA . GLU B 1 14 ? 6.312 -4.152 -20.656 1 92.06 14 GLU B CA 1
ATOM 1589 C C . GLU B 1 14 ? 5.062 -3.75 -21.422 1 92.06 14 GLU B C 1
ATOM 1591 O O . GLU B 1 14 ? 5.121 -3.527 -22.641 1 92.06 14 GLU B O 1
ATOM 1596 N N . ILE B 1 15 ? 3.98 -3.756 -20.75 1 93.25 15 ILE B N 1
ATOM 1597 C CA . ILE B 1 15 ? 2.725 -3.27 -21.297 1 93.25 15 ILE B CA 1
ATOM 1598 C C . ILE B 1 15 ? 2.369 -1.921 -20.688 1 93.25 15 ILE B C 1
ATOM 1600 O O . ILE B 1 15 ? 2.496 -1.736 -19.469 1 93.25 15 ILE B O 1
ATOM 1604 N N . ARG B 1 16 ? 1.966 -1.026 -21.547 1 94.62 16 ARG B N 1
ATOM 1605 C CA . ARG B 1 16 ? 1.542 0.285 -21.062 1 94.62 16 ARG B CA 1
ATOM 1606 C C . ARG B 1 16 ? 0.034 0.461 -21.219 1 94.62 16 ARG B C 1
ATOM 1608 O O . ARG B 1 16 ? -0.542 0.086 -22.234 1 94.62 16 ARG B O 1
ATOM 1615 N N . VAL B 1 17 ? -0.529 0.951 -20.156 1 93.5 17 VAL B N 1
ATOM 1616 C CA . VAL B 1 17 ? -1.978 1.124 -20.141 1 93.5 17 VAL B CA 1
ATOM 1617 C C . VAL B 1 17 ? -2.32 2.543 -19.688 1 93.5 17 VAL B C 1
ATOM 1619 O O . VAL B 1 17 ? -1.881 2.99 -18.625 1 93.5 17 VAL B O 1
ATOM 1622 N N . ASP B 1 18 ? -3.082 3.246 -20.469 1 93.75 18 ASP B N 1
ATOM 1623 C CA . ASP B 1 18 ? -3.613 4.547 -20.078 1 93.75 18 ASP B CA 1
ATOM 1624 C C . ASP B 1 18 ? -4.965 4.406 -19.375 1 93.75 18 ASP B C 1
ATOM 1626 O O . ASP B 1 18 ? -5.957 4.027 -20 1 93.75 18 ASP B O 1
ATOM 1630 N N . VAL B 1 19 ? -4.969 4.832 -18.141 1 91.12 19 VAL B N 1
ATOM 1631 C CA . VAL B 1 19 ? -6.16 4.539 -17.344 1 91.12 19 VAL B CA 1
ATOM 1632 C C . VAL B 1 19 ? -7.27 5.523 -17.703 1 91.12 19 VAL B C 1
ATOM 1634 O O . VAL B 1 19 ? -8.438 5.305 -17.375 1 91.12 19 VAL B O 1
ATOM 1637 N N . ARG B 1 20 ? -6.945 6.535 -18.422 1 90.12 20 ARG B N 1
ATOM 1638 C CA . ARG B 1 20 ? -7.949 7.508 -18.844 1 90.12 20 ARG B CA 1
ATOM 1639 C C . ARG B 1 20 ? -8.812 6.953 -19.984 1 90.12 20 ARG B C 1
ATOM 1641 O O . ARG B 1 20 ? -9.898 7.465 -20.234 1 90.12 20 ARG B O 1
ATOM 1648 N N . THR B 1 21 ? -8.375 5.961 -20.516 1 90.94 21 THR B N 1
ATOM 1649 C CA . THR B 1 21 ? -9.062 5.438 -21.688 1 90.94 21 THR B CA 1
ATOM 1650 C C . THR B 1 21 ? -9.648 4.059 -21.406 1 90.94 21 THR B C 1
ATOM 1652 O O . THR B 1 21 ? -9.836 3.252 -22.312 1 90.94 21 THR B O 1
ATOM 1655 N N . ALA B 1 22 ? -9.969 3.805 -20.266 1 89.19 22 ALA B N 1
ATOM 1656 C CA . ALA B 1 22 ? -10.555 2.516 -19.891 1 89.19 22 ALA B CA 1
ATOM 1657 C C . ALA B 1 22 ? -11.836 2.252 -20.672 1 89.19 22 ALA B C 1
ATOM 1659 O O . ALA B 1 22 ? -12.672 3.15 -20.828 1 89.19 22 ALA B O 1
ATOM 1660 N N . SER B 1 23 ? -12.016 1.047 -21.156 1 91.62 23 SER B N 1
ATOM 1661 C CA . SER B 1 23 ? -13.234 0.639 -21.859 1 91.62 23 SER B CA 1
ATOM 1662 C C . SER B 1 23 ? -14.383 0.43 -20.875 1 91.62 23 SER B C 1
ATOM 1664 O O . SER B 1 23 ? -14.156 0.338 -19.656 1 91.62 23 SER B O 1
ATOM 1666 N N . ILE B 1 24 ? -15.523 0.357 -21.406 1 91.75 24 ILE B N 1
ATOM 1667 C CA . ILE B 1 24 ? -16.703 0.065 -20.609 1 91.75 24 ILE B CA 1
ATOM 1668 C C . ILE B 1 24 ? -16.562 -1.306 -19.953 1 91.75 24 ILE B C 1
ATOM 1670 O O . ILE B 1 24 ? -16.922 -1.484 -18.781 1 91.75 24 ILE B O 1
ATOM 1674 N N . LYS B 1 25 ? -16.016 -2.223 -20.75 1 92.81 25 LYS B N 1
ATOM 1675 C CA . LYS B 1 25 ? -15.805 -3.572 -20.234 1 92.81 25 LYS B CA 1
ATOM 1676 C C . LYS B 1 25 ? -14.852 -3.564 -19.047 1 92.81 25 LYS B C 1
ATOM 1678 O O . LYS B 1 25 ? -15.102 -4.234 -18.047 1 92.81 25 LYS B O 1
ATOM 1683 N N . GLU B 1 26 ? -13.805 -2.859 -19.156 1 91.62 26 GLU B N 1
ATOM 1684 C CA . GLU B 1 26 ? -12.828 -2.764 -18.078 1 91.62 26 GLU B CA 1
ATOM 1685 C C . GLU B 1 26 ? -13.43 -2.113 -16.828 1 91.62 26 GLU B C 1
ATOM 1687 O O . GLU B 1 26 ? -13.195 -2.564 -15.711 1 91.62 26 GLU B O 1
ATOM 1692 N N . SER B 1 27 ? -14.18 -1.101 -17.047 1 92.25 27 SER B N 1
ATOM 1693 C CA . SER B 1 27 ? -14.828 -0.395 -15.945 1 92.25 27 SER B CA 1
ATOM 1694 C C . SER B 1 27 ? -15.844 -1.286 -15.234 1 92.25 27 SER B C 1
ATOM 1696 O O . SER B 1 27 ? -15.922 -1.289 -14.008 1 92.25 27 SER B O 1
ATOM 1698 N N . THR B 1 28 ? -16.578 -2.033 -16.031 1 94.25 28 THR B N 1
ATOM 1699 C CA . THR B 1 28 ? -17.562 -2.947 -15.469 1 94.25 28 THR B CA 1
ATOM 1700 C C . THR B 1 28 ? -16.891 -4.039 -14.641 1 94.25 28 THR B C 1
ATOM 1702 O O . THR B 1 28 ? -17.375 -4.383 -13.555 1 94.25 28 THR B O 1
ATOM 1705 N N . GLU B 1 29 ? -15.844 -4.527 -15.203 1 94.19 29 GLU B N 1
ATOM 1706 C CA . GLU B 1 29 ? -15.117 -5.57 -14.492 1 94.19 29 GLU B CA 1
ATOM 1707 C C . GLU B 1 29 ? -14.523 -5.031 -13.188 1 94.19 29 GLU B C 1
ATOM 1709 O O . GLU B 1 29 ? -14.508 -5.73 -12.172 1 94.19 29 GLU B O 1
ATOM 1714 N N . TRP B 1 30 ? -14.062 -3.873 -13.242 1 93.62 30 TRP B N 1
ATOM 1715 C CA . TRP B 1 30 ? -13.531 -3.234 -12.047 1 93.62 30 TRP B CA 1
ATOM 1716 C C . TRP B 1 30 ? -14.609 -3.102 -10.977 1 93.62 30 TRP B C 1
ATOM 1718 O O . TRP B 1 30 ? -14.383 -3.43 -9.812 1 93.62 30 TRP B O 1
ATOM 1728 N N . GLN B 1 31 ? -15.742 -2.674 -11.328 1 94.06 31 GLN B N 1
ATOM 1729 C CA . GLN B 1 31 ? -16.844 -2.529 -10.391 1 94.06 31 GLN B CA 1
ATOM 1730 C C . GLN B 1 31 ? -17.25 -3.879 -9.805 1 94.06 31 GLN B C 1
ATOM 1732 O O . GLN B 1 31 ? -17.484 -3.99 -8.602 1 94.06 31 GLN B O 1
ATOM 1737 N N . ARG B 1 32 ? -17.297 -4.809 -10.68 1 96.12 32 ARG B N 1
ATOM 1738 C CA . ARG B 1 32 ? -17.672 -6.156 -10.25 1 96.12 32 ARG B CA 1
ATOM 1739 C C . ARG B 1 32 ? -16.688 -6.68 -9.211 1 96.12 32 ARG B C 1
ATOM 1741 O O . ARG B 1 32 ? -17.094 -7.176 -8.156 1 96.12 32 ARG B O 1
ATOM 1748 N N . GLN B 1 33 ? -15.492 -6.523 -9.477 1 96.75 33 GLN B N 1
ATOM 1749 C CA . GLN B 1 33 ? -14.492 -7.059 -8.562 1 96.75 33 GLN B CA 1
ATOM 1750 C C . GLN B 1 33 ? -14.461 -6.27 -7.258 1 96.75 33 GLN B C 1
ATOM 1752 O O . GLN B 1 33 ? -14.234 -6.844 -6.188 1 96.75 33 GLN B O 1
ATOM 1757 N N . THR B 1 34 ? -14.648 -5.012 -7.383 1 95.75 34 THR B N 1
ATOM 1758 C CA . THR B 1 34 ? -14.719 -4.188 -6.18 1 95.75 34 THR B CA 1
ATOM 1759 C C . THR B 1 34 ? -15.82 -4.68 -5.246 1 95.75 34 THR B C 1
ATOM 1761 O O . THR B 1 34 ? -15.602 -4.824 -4.043 1 95.75 34 THR B O 1
ATOM 1764 N N . LYS B 1 35 ? -16.906 -4.973 -5.809 1 97.25 35 LYS B N 1
ATOM 1765 C CA . LYS B 1 35 ? -18.047 -5.465 -5.035 1 97.25 35 LYS B CA 1
ATOM 1766 C C . LYS B 1 35 ? -17.75 -6.828 -4.418 1 97.25 35 LYS B C 1
ATOM 1768 O O . LYS B 1 35 ? -18 -7.051 -3.234 1 97.25 35 LYS B O 1
ATOM 1773 N N . ILE B 1 36 ? -17.203 -7.695 -5.184 1 98.25 36 ILE B N 1
ATOM 1774 C CA . ILE B 1 36 ? -16.922 -9.047 -4.715 1 98.25 36 ILE B CA 1
ATOM 1775 C C . ILE B 1 36 ? -15.859 -9.008 -3.627 1 98.25 36 ILE B C 1
ATOM 1777 O O . ILE B 1 36 ? -15.953 -9.727 -2.625 1 98.25 36 ILE B O 1
ATOM 1781 N N . LEU B 1 37 ? -14.859 -8.188 -3.799 1 98.25 37 LEU B N 1
ATOM 1782 C CA . LEU B 1 37 ? -13.805 -8.07 -2.801 1 98.25 37 LEU B CA 1
ATOM 1783 C C . LEU B 1 37 ? -14.359 -7.535 -1.483 1 98.25 37 LEU B C 1
ATOM 1785 O O . LEU B 1 37 ? -13.984 -8.008 -0.409 1 98.25 37 LEU B O 1
ATOM 1789 N N . PHE B 1 38 ? -15.234 -6.613 -1.634 1 98.25 38 PHE B N 1
ATOM 1790 C CA . PHE B 1 38 ? -15.898 -6.102 -0.437 1 98.25 38 PHE B CA 1
ATOM 1791 C C . PHE B 1 38 ? -16.641 -7.215 0.291 1 98.25 38 PHE B C 1
ATOM 1793 O O . PHE B 1 38 ? -16.531 -7.344 1.513 1 98.25 38 PHE B O 1
ATOM 1800 N N . GLN B 1 39 ? -17.344 -7.98 -0.396 1 98.31 39 GLN B N 1
ATOM 1801 C CA . GLN B 1 39 ? -18.094 -9.086 0.185 1 98.31 39 GLN B CA 1
ATOM 1802 C C . GLN B 1 39 ? -17.172 -10.117 0.815 1 98.31 39 GLN B C 1
ATOM 1804 O O . GLN B 1 39 ? -17.406 -10.586 1.927 1 98.31 39 GLN B O 1
ATOM 1809 N N . ILE B 1 40 ? -16.125 -10.391 0.143 1 98.5 40 ILE B N 1
ATOM 1810 C CA . ILE B 1 40 ? -15.148 -11.359 0.643 1 98.5 40 ILE B CA 1
ATOM 1811 C C . ILE B 1 40 ? -14.617 -10.906 1.996 1 98.5 40 ILE B C 1
ATOM 1813 O O . ILE B 1 40 ? -14.523 -11.695 2.938 1 98.5 40 ILE B O 1
ATOM 1817 N N . ASN B 1 41 ? -14.375 -9.688 2.08 1 98.25 41 ASN B N 1
ATOM 1818 C CA . ASN B 1 41 ? -13.727 -9.141 3.266 1 98.25 41 ASN B CA 1
ATOM 1819 C C . ASN B 1 41 ? -14.711 -8.969 4.418 1 98.25 41 ASN B C 1
ATOM 1821 O O . ASN B 1 41 ? -14.312 -8.656 5.539 1 98.25 41 ASN B O 1
ATOM 1825 N N . HIS B 1 42 ? -15.961 -9.234 4.172 1 97.94 42 HIS B N 1
ATOM 1826 C CA . HIS B 1 42 ? -16.984 -9.086 5.203 1 97.94 42 HIS B CA 1
ATOM 1827 C C . HIS B 1 42 ? -17.797 -10.367 5.359 1 97.94 42 HIS B C 1
ATOM 1829 O O . HIS B 1 42 ? -18.922 -10.336 5.863 1 97.94 42 HIS B O 1
ATOM 1835 N N . THR B 1 43 ? -17.25 -11.469 4.867 1 98.31 43 THR B N 1
ATOM 1836 C CA . THR B 1 43 ? -17.859 -12.789 4.996 1 98.31 43 THR B CA 1
ATOM 1837 C C . THR B 1 43 ? -17 -13.711 5.844 1 98.31 43 THR B C 1
ATOM 1839 O O . THR B 1 43 ? -15.766 -13.703 5.715 1 98.31 43 THR B O 1
ATOM 1842 N N . MET B 1 44 ? -17.594 -14.523 6.703 1 97.94 44 MET B N 1
ATOM 1843 C CA . MET B 1 44 ? -16.859 -15.461 7.551 1 97.94 44 MET B CA 1
ATOM 1844 C C . MET B 1 44 ? -16.031 -16.422 6.707 1 97.94 44 MET B C 1
ATOM 1846 O O . MET B 1 44 ? -16.562 -17.125 5.852 1 97.94 44 MET B O 1
ATOM 1850 N N . PRO B 1 45 ? -14.773 -16.391 6.984 1 96.94 45 PRO B N 1
ATOM 1851 C CA . PRO B 1 45 ? -13.891 -17.219 6.18 1 96.94 45 PRO B CA 1
ATOM 1852 C C . PRO B 1 45 ? -14.164 -18.719 6.359 1 96.94 45 PRO B C 1
ATOM 1854 O O . PRO B 1 45 ? -14.664 -19.125 7.41 1 96.94 45 PRO B O 1
ATOM 1857 N N . PHE B 1 46 ? -13.805 -19.375 5.301 1 95.12 46 PHE B N 1
ATOM 1858 C CA . PHE B 1 46 ? -13.82 -20.828 5.309 1 95.12 46 PHE B CA 1
ATOM 1859 C C . PHE B 1 46 ? -15.242 -21.359 5.484 1 95.12 46 PHE B C 1
ATOM 1861 O O . PHE B 1 46 ? -15.453 -22.391 6.121 1 95.12 46 PHE B O 1
ATOM 1868 N N . THR B 1 47 ? -16.219 -20.594 5.164 1 98.12 47 THR B N 1
ATOM 1869 C CA . THR B 1 47 ? -17.594 -21.031 4.996 1 98.12 47 THR B CA 1
ATOM 1870 C C . THR B 1 47 ? -17.922 -21.281 3.523 1 98.12 47 THR B C 1
ATOM 1872 O O . THR B 1 47 ? -17.125 -20.922 2.646 1 98.12 47 THR B O 1
ATOM 1875 N N . ASP B 1 48 ? -19.016 -21.906 3.268 1 98.12 48 ASP B N 1
ATOM 1876 C CA . ASP B 1 48 ? -19.453 -22.125 1.891 1 98.12 48 ASP B CA 1
ATOM 1877 C C . ASP B 1 48 ? -19.656 -20.797 1.157 1 98.12 48 ASP B C 1
ATOM 1879 O O . ASP B 1 48 ? -19.312 -20.672 -0.023 1 98.12 48 ASP B O 1
ATOM 1883 N N . GLU B 1 49 ? -20.234 -19.859 1.915 1 98.44 49 GLU B N 1
ATOM 1884 C CA . GLU B 1 49 ? -20.469 -18.531 1.334 1 98.44 49 GLU B CA 1
ATOM 1885 C C . GLU B 1 49 ? -19.156 -17.891 0.909 1 98.44 49 GLU B C 1
ATOM 1887 O O . GLU B 1 49 ? -19.047 -17.359 -0.201 1 98.44 49 GLU B O 1
ATOM 1892 N N . TYR B 1 50 ? -18.188 -18.016 1.776 1 98.44 50 TYR B N 1
ATOM 1893 C CA . TYR B 1 50 ? -16.875 -17.453 1.488 1 98.44 50 TYR B CA 1
ATOM 1894 C C . TYR B 1 50 ? -16.25 -18.141 0.278 1 98.44 50 TYR B C 1
ATOM 1896 O O . TYR B 1 50 ? -15.742 -17.469 -0.628 1 98.44 50 TYR B O 1
ATOM 1904 N N . ASN B 1 51 ? -16.328 -19.406 0.238 1 97.75 51 ASN B N 1
ATOM 1905 C CA . ASN B 1 51 ? -15.742 -20.172 -0.852 1 97.75 51 ASN B CA 1
ATOM 1906 C C . ASN B 1 51 ? -16.422 -19.859 -2.186 1 97.75 51 ASN B C 1
ATOM 1908 O O . ASN B 1 51 ? -15.766 -19.844 -3.229 1 97.75 51 ASN B O 1
ATOM 1912 N N . HIS B 1 52 ? -17.703 -19.609 -2.098 1 98.38 52 HIS B N 1
ATOM 1913 C CA . HIS B 1 52 ? -18.438 -19.25 -3.303 1 98.38 52 HIS B CA 1
ATOM 1914 C C . HIS B 1 52 ? -17.953 -17.906 -3.852 1 98.38 52 HIS B C 1
ATOM 1916 O O . HIS B 1 52 ? -17.797 -17.75 -5.062 1 98.38 52 HIS B O 1
ATOM 1922 N N . LEU B 1 53 ? -17.703 -16.969 -3.008 1 98.69 53 LEU B N 1
ATOM 1923 C CA . LEU B 1 53 ? -17.219 -15.648 -3.416 1 98.69 53 LEU B CA 1
ATOM 1924 C C . LEU B 1 53 ? -15.828 -15.75 -4.031 1 98.69 53 LEU B C 1
ATOM 1926 O O . LEU B 1 53 ? -15.531 -15.078 -5.02 1 98.69 53 LEU B O 1
ATOM 1930 N N . LEU B 1 54 ? -14.961 -16.594 -3.477 1 98.56 54 LEU B N 1
ATOM 1931 C CA . LEU B 1 54 ? -13.641 -16.812 -4.059 1 98.56 54 LEU B CA 1
ATOM 1932 C C . LEU B 1 54 ? -13.758 -17.375 -5.469 1 98.56 54 LEU B C 1
ATOM 1934 O O . LEU B 1 54 ? -13.039 -16.953 -6.375 1 98.56 54 LEU B O 1
ATOM 1938 N N . LYS B 1 55 ? -14.641 -18.297 -5.586 1 97.88 55 LYS B N 1
ATOM 1939 C CA . LYS B 1 55 ? -14.867 -18.891 -6.898 1 97.88 55 LYS B CA 1
ATOM 1940 C C . LYS B 1 55 ? -15.406 -17.859 -7.883 1 97.88 55 LYS B C 1
ATOM 1942 O O . LYS B 1 55 ? -15.047 -17.859 -9.062 1 97.88 55 LYS B O 1
ATOM 1947 N N . GLU B 1 56 ? -16.297 -17.047 -7.402 1 98.31 56 GLU B N 1
ATOM 1948 C CA . GLU B 1 56 ? -16.828 -15.984 -8.242 1 98.31 56 GLU B CA 1
ATOM 1949 C C . GLU B 1 56 ? -15.734 -15.016 -8.68 1 98.31 56 GLU B C 1
ATOM 1951 O O . GLU B 1 56 ? -15.727 -14.555 -9.828 1 98.31 56 GLU B O 1
ATOM 1956 N N . LEU B 1 57 ? -14.828 -14.734 -7.844 1 98.5 57 LEU B N 1
ATOM 1957 C CA . LEU B 1 57 ? -13.766 -13.773 -8.117 1 98.5 57 LEU B CA 1
ATOM 1958 C C . LEU B 1 57 ? -12.742 -14.352 -9.078 1 98.5 57 LEU B C 1
ATOM 1960 O O . LEU B 1 57 ? -12.414 -13.734 -10.102 1 98.5 57 LEU B O 1
ATOM 1964 N N . PHE B 1 58 ? -12.281 -15.562 -8.789 1 98.5 58 PHE B N 1
ATOM 1965 C CA . PHE B 1 58 ? -11.109 -16.109 -9.477 1 98.5 58 PHE B CA 1
ATOM 1966 C C . PHE B 1 58 ? -11.523 -17.031 -10.617 1 98.5 58 PHE B C 1
ATOM 1968 O O . PHE B 1 58 ? -10.766 -17.25 -11.555 1 98.5 58 PHE B O 1
ATOM 1975 N N . GLY B 1 59 ? -12.672 -17.641 -10.438 1 96.94 59 GLY B N 1
ATOM 1976 C CA . GLY B 1 59 ? -13.07 -18.625 -11.43 1 96.94 59 GLY B CA 1
ATOM 1977 C C . GLY B 1 59 ? -12.086 -19.766 -11.578 1 96.94 59 GLY B C 1
ATOM 1978 O O . GLY B 1 59 ? -11.695 -20.391 -10.586 1 96.94 59 GLY B O 1
ATOM 1979 N N . ASN B 1 60 ? -11.617 -20 -12.773 1 97.38 60 ASN B N 1
ATOM 1980 C CA . ASN B 1 60 ? -10.703 -21.094 -13.062 1 97.38 60 ASN B CA 1
ATOM 1981 C C . ASN B 1 60 ? -9.266 -20.75 -12.672 1 97.38 60 ASN B C 1
ATOM 1983 O O . ASN B 1 60 ? -8.375 -21.594 -12.781 1 97.38 60 ASN B O 1
ATOM 1987 N N . ASN B 1 61 ? -9.141 -19.594 -12.234 1 98.56 61 ASN B N 1
ATOM 1988 C CA . ASN B 1 61 ? -7.797 -19.156 -11.859 1 98.56 61 ASN B CA 1
ATOM 1989 C C . ASN B 1 61 ? -7.426 -19.656 -10.461 1 98.56 61 ASN B C 1
ATOM 1991 O O . ASN B 1 61 ? -6.301 -19.438 -10 1 98.56 61 ASN B O 1
ATOM 1995 N N . LEU B 1 62 ? -8.289 -20.281 -9.781 1 98.62 62 LEU B N 1
ATOM 1996 C CA . LEU B 1 62 ? -8.031 -20.812 -8.445 1 98.62 62 LEU B CA 1
ATOM 1997 C C . LEU B 1 62 ? -7.914 -22.328 -8.469 1 98.62 62 LEU B C 1
ATOM 1999 O O . LEU B 1 62 ? -8.906 -23.031 -8.688 1 98.62 62 LEU B O 1
ATOM 2003 N N . GLY B 1 63 ? -6.688 -22.766 -8.195 1 98.56 63 GLY B N 1
ATOM 2004 C CA . GLY B 1 63 ? -6.434 -24.203 -8.25 1 98.56 63 GLY B CA 1
ATOM 2005 C C . GLY B 1 63 ? -7.012 -24.953 -7.066 1 98.56 63 GLY B C 1
ATOM 2006 O O . GLY B 1 63 ? -7.188 -24.391 -5.984 1 98.56 63 GLY B O 1
ATOM 2007 N N . ASP B 1 64 ? -7.18 -26.234 -7.207 1 98.19 64 ASP B N 1
ATOM 2008 C CA . ASP B 1 64 ? -7.734 -27.109 -6.176 1 98.19 64 ASP B CA 1
ATOM 2009 C C . ASP B 1 64 ? -6.836 -27.125 -4.941 1 98.19 64 ASP B C 1
ATOM 2011 O O . ASP B 1 64 ? -5.609 -27.172 -5.062 1 98.19 64 ASP B O 1
ATOM 2015 N N . GLY B 1 65 ? -7.543 -27.078 -3.789 1 97.94 65 GLY B N 1
ATOM 2016 C CA . GLY B 1 65 ? -6.812 -27.234 -2.543 1 97.94 65 GLY B CA 1
ATOM 2017 C C . GLY B 1 65 ? -6.188 -25.953 -2.053 1 97.94 65 GLY B C 1
ATOM 2018 O O . GLY B 1 65 ? -5.633 -25.906 -0.953 1 97.94 65 GLY B O 1
ATOM 2019 N N . SER B 1 66 ? -6.312 -24.938 -2.799 1 98.44 66 SER B N 1
ATOM 2020 C CA . SER B 1 66 ? -5.746 -23.656 -2.396 1 98.44 66 SER B CA 1
ATOM 2021 C C . SER B 1 66 ? -6.664 -22.922 -1.421 1 98.44 66 SER B C 1
ATOM 2023 O O . SER B 1 66 ? -7.891 -23.047 -1.502 1 98.44 66 SER B O 1
ATOM 2025 N N . MET B 1 67 ? -5.996 -22.188 -0.497 1 98.19 67 MET B N 1
ATOM 2026 C CA . MET B 1 67 ? -6.699 -21.453 0.551 1 98.19 67 MET B CA 1
ATOM 2027 C C . MET B 1 67 ? -6.234 -20.016 0.611 1 98.19 67 MET B C 1
ATOM 2029 O O . MET B 1 67 ? -5.035 -19.734 0.527 1 98.19 67 MET B O 1
ATOM 2033 N N . ILE B 1 68 ? -7.207 -19.141 0.763 1 98.75 68 ILE B N 1
ATOM 2034 C CA . ILE B 1 68 ? -6.922 -17.703 0.857 1 98.75 68 ILE B CA 1
ATOM 2035 C C . ILE B 1 68 ? -7.609 -17.125 2.09 1 98.75 68 ILE B C 1
ATOM 2037 O O . ILE B 1 68 ? -8.828 -17.219 2.232 1 98.75 68 ILE B O 1
ATOM 2041 N N . SER B 1 69 ? -6.848 -16.5 2.92 1 98.69 69 SER B N 1
ATOM 2042 C CA . SER B 1 69 ? -7.395 -15.852 4.105 1 98.69 69 SER B CA 1
ATOM 2043 C C . SER B 1 69 ? -7.699 -14.383 3.834 1 98.69 69 SER B C 1
ATOM 2045 O O . SER B 1 69 ? -6.891 -13.672 3.236 1 98.69 69 SER B O 1
ATOM 2047 N N . PRO B 1 70 ? -8.844 -13.961 4.254 1 98 70 PRO B N 1
ATOM 2048 C CA . PRO B 1 70 ? -9.172 -12.539 4.113 1 98 70 PRO B CA 1
ATOM 2049 C C . PRO B 1 70 ? -8.461 -11.672 5.141 1 98 70 PRO B C 1
ATOM 2051 O O . PRO B 1 70 ? -7.949 -12.18 6.145 1 98 70 PRO B O 1
ATOM 2054 N N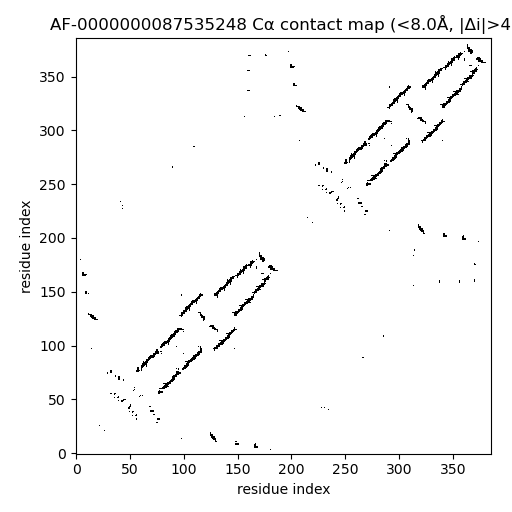 . PRO B 1 71 ? -8.438 -10.344 4.984 1 98 71 PRO B N 1
ATOM 2055 C CA . PRO B 1 71 ? -8.938 -9.641 3.801 1 98 71 PRO B CA 1
ATOM 2056 C C . PRO B 1 71 ? -7.992 -9.75 2.607 1 98 71 PRO B C 1
ATOM 2058 O O . PRO B 1 71 ? -6.84 -10.156 2.766 1 98 71 PRO B O 1
ATOM 2061 N N . LEU B 1 72 ? -8.516 -9.461 1.359 1 97 72 LEU B N 1
ATOM 2062 C CA . LEU B 1 72 ? -7.801 -9.32 0.094 1 97 72 LEU B CA 1
ATOM 2063 C C . LEU B 1 72 ? -8.078 -7.965 -0.54 1 97 72 LEU B C 1
ATOM 2065 O O . LEU B 1 72 ? -9.219 -7.496 -0.532 1 97 72 LEU B O 1
ATOM 2069 N N . ASN B 1 73 ? -7.027 -7.344 -1.033 1 97.62 73 ASN B N 1
ATOM 2070 C CA . ASN B 1 73 ? -7.203 -6.07 -1.72 1 97.62 73 ASN B CA 1
ATOM 2071 C C . ASN B 1 73 ? -6.355 -5.992 -2.986 1 97.62 73 ASN B C 1
ATOM 2073 O O . ASN B 1 73 ? -5.434 -6.793 -3.172 1 97.62 73 ASN B O 1
ATOM 2077 N N . GLY B 1 74 ? -6.723 -5.07 -3.844 1 97.88 74 GLY B N 1
ATOM 2078 C CA . GLY B 1 74 ? -5.898 -4.859 -5.023 1 97.88 74 GLY B CA 1
ATOM 2079 C C . GLY B 1 74 ? -6.703 -4.453 -6.246 1 97.88 74 GLY B C 1
ATOM 2080 O O . GLY B 1 74 ? -7.809 -3.926 -6.121 1 97.88 74 GLY B O 1
ATOM 2081 N N . ALA B 1 75 ? -6.07 -4.59 -7.352 1 96.94 75 ALA B N 1
ATOM 2082 C CA . ALA B 1 75 ? -6.652 -4.328 -8.664 1 96.94 75 ALA B CA 1
ATOM 2083 C C . ALA B 1 75 ? -6.508 -5.539 -9.578 1 96.94 75 ALA B C 1
ATOM 2085 O O . ALA B 1 75 ? -5.469 -6.207 -9.578 1 96.94 75 ALA B O 1
ATOM 2086 N N . CYS B 1 76 ? -7.559 -5.828 -10.305 1 97.25 76 CYS B N 1
ATOM 2087 C CA . CYS B 1 76 ? -7.59 -6.973 -11.203 1 97.25 76 CYS B CA 1
ATOM 2088 C C . CYS B 1 76 ? -7.266 -8.266 -10.461 1 97.25 76 CYS B C 1
ATOM 2090 O O . CYS B 1 76 ? -6.578 -9.141 -10.992 1 97.25 76 CYS B O 1
ATOM 2092 N N . VAL B 1 77 ? -7.781 -8.328 -9.273 1 98.31 77 VAL B N 1
ATOM 2093 C CA . VAL B 1 77 ? -7.418 -9.422 -8.383 1 98.31 77 VAL B CA 1
ATOM 2094 C C . VAL B 1 77 ? -7.895 -10.75 -8.977 1 98.31 77 VAL B C 1
ATOM 2096 O O . VAL B 1 77 ? -7.207 -11.766 -8.867 1 98.31 77 VAL B O 1
ATOM 2099 N N . GLY B 1 78 ? -8.969 -10.758 -9.602 1 97.75 78 GLY B N 1
ATOM 2100 C CA . GLY B 1 78 ? -9.539 -11.969 -10.18 1 97.75 78 GLY B CA 1
ATOM 2101 C C . GLY B 1 78 ? -8.68 -12.57 -11.273 1 97.75 78 GLY B C 1
ATOM 2102 O O . GLY B 1 78 ? -8.875 -13.727 -11.656 1 97.75 78 GLY B O 1
ATOM 2103 N N . SER B 1 79 ? -7.789 -11.789 -11.766 1 97.56 79 SER B N 1
ATOM 2104 C CA . SER B 1 79 ? -6.957 -12.258 -12.867 1 97.56 79 SER B CA 1
ATOM 2105 C C . SER B 1 79 ? -5.734 -13.016 -12.359 1 97.56 79 SER B C 1
ATOM 2107 O O . SER B 1 79 ? -5.008 -13.633 -13.141 1 97.56 79 SER B O 1
ATOM 2109 N N . VAL B 1 80 ? -5.465 -12.93 -11.086 1 98.75 80 VAL B N 1
ATOM 2110 C CA . VAL B 1 80 ? -4.34 -13.664 -10.508 1 98.75 80 VAL B CA 1
ATOM 2111 C C . VAL B 1 80 ? -4.531 -15.156 -10.734 1 98.75 80 VAL B C 1
ATOM 2113 O O . VAL B 1 80 ? -5.602 -15.703 -10.453 1 98.75 80 VAL B O 1
ATOM 2116 N N . LYS B 1 81 ? -3.523 -15.805 -11.258 1 98.94 81 LYS B N 1
ATOM 2117 C CA . LYS B 1 81 ? -3.543 -17.25 -11.438 1 98.94 81 LYS B CA 1
ATOM 2118 C C . LYS B 1 81 ? -2.908 -17.953 -10.234 1 98.94 81 LYS B C 1
ATOM 2120 O O . LYS B 1 81 ? -1.718 -17.797 -9.969 1 98.94 81 LYS B O 1
ATOM 2125 N N . ILE B 1 82 ? -3.73 -18.719 -9.594 1 98.94 82 ILE B N 1
ATOM 2126 C CA . ILE B 1 82 ? -3.303 -19.422 -8.391 1 98.94 82 ILE B CA 1
ATOM 2127 C C . ILE B 1 82 ? -3.326 -20.938 -8.641 1 98.94 82 ILE B C 1
ATOM 2129 O O . ILE B 1 82 ? -4.363 -21.5 -9 1 98.94 82 ILE B O 1
ATOM 2133 N N . GLY B 1 83 ? -2.15 -21.547 -8.469 1 98.88 83 GLY B N 1
ATOM 2134 C CA . GLY B 1 83 ? -2.025 -22.984 -8.688 1 98.88 83 GLY B CA 1
ATOM 2135 C C . GLY B 1 83 ? -2.715 -23.812 -7.625 1 98.88 83 GLY B C 1
ATOM 2136 O O . GLY B 1 83 ? -3.564 -23.312 -6.891 1 98.88 83 GLY B O 1
ATOM 2137 N N . ARG B 1 84 ? -2.4 -25.141 -7.582 1 98.81 84 ARG B N 1
ATOM 2138 C CA . ARG B 1 84 ? -2.961 -26.078 -6.621 1 98.81 84 ARG B CA 1
ATOM 2139 C C . ARG B 1 84 ? -2.213 -26.016 -5.293 1 98.81 84 ARG B C 1
ATOM 2141 O O . ARG B 1 84 ? -0.995 -25.844 -5.27 1 98.81 84 ARG B O 1
ATOM 2148 N N . ASN B 1 85 ? -2.945 -26.156 -4.223 1 98.75 85 ASN B N 1
ATOM 2149 C CA . ASN B 1 85 ? -2.389 -26.297 -2.881 1 98.75 85 ASN B CA 1
ATOM 2150 C C . ASN B 1 85 ? -1.55 -25.078 -2.49 1 98.75 85 ASN B C 1
ATOM 2152 O O . ASN B 1 85 ? -0.479 -25.219 -1.897 1 98.75 85 ASN B O 1
ATOM 2156 N N . VAL B 1 86 ? -2.002 -23.984 -2.869 1 98.88 86 VAL B N 1
ATOM 2157 C CA . VAL B 1 86 ? -1.37 -22.719 -2.484 1 98.88 86 VAL B CA 1
ATOM 2158 C C . VAL B 1 86 ? -2.029 -22.172 -1.219 1 98.88 86 VAL B C 1
ATOM 2160 O O . VAL B 1 86 ? -3.254 -22.219 -1.082 1 98.88 86 VAL B O 1
ATOM 2163 N N . LEU B 1 87 ? -1.249 -21.688 -0.32 1 98.81 87 LEU B N 1
ATOM 2164 C CA . LEU B 1 87 ? -1.742 -21.016 0.871 1 98.81 87 LEU B CA 1
ATOM 2165 C C . LEU B 1 87 ? -1.428 -19.516 0.811 1 98.81 87 LEU B C 1
ATOM 2167 O O . LEU B 1 87 ? -0.264 -19.125 0.682 1 98.81 87 LEU B O 1
ATOM 2171 N N . ILE B 1 88 ? -2.436 -18.734 0.856 1 98.88 88 ILE B N 1
ATOM 2172 C CA . ILE B 1 88 ? -2.295 -17.281 0.925 1 98.88 88 ILE B CA 1
ATOM 2173 C C . ILE B 1 88 ? -2.881 -16.781 2.24 1 98.88 88 ILE B C 1
ATOM 2175 O O . ILE B 1 88 ? -4.086 -16.891 2.475 1 98.88 88 ILE B O 1
ATOM 2179 N N . ASN B 1 89 ? -2.01 -16.219 3.035 1 98.81 89 ASN B N 1
ATOM 2180 C CA . ASN B 1 89 ? -2.434 -15.727 4.34 1 98.81 89 ASN B CA 1
ATOM 2181 C C . ASN B 1 89 ? -3.023 -14.32 4.25 1 98.81 89 ASN B C 1
ATOM 2183 O O . ASN B 1 89 ? -3.184 -13.781 3.152 1 98.81 89 ASN B O 1
ATOM 2187 N N . SER B 1 90 ? -3.443 -13.719 5.316 1 98.69 90 SER B N 1
ATOM 2188 C CA . SER B 1 90 ? -4.324 -12.555 5.383 1 98.69 90 SER B CA 1
ATOM 2189 C C . SER B 1 90 ? -3.643 -11.312 4.824 1 98.69 90 SER B C 1
ATOM 2191 O O . SER B 1 90 ? -2.426 -11.148 4.957 1 98.69 90 SER B O 1
ATOM 2193 N N . ASN B 1 91 ? -4.457 -10.445 4.184 1 98.5 91 ASN B N 1
ATOM 2194 C CA . ASN B 1 91 ? -4.102 -9.094 3.779 1 98.5 91 ASN B CA 1
ATOM 2195 C C . ASN B 1 91 ? -3.15 -9.094 2.588 1 98.5 91 ASN B C 1
ATOM 2197 O O . ASN B 1 91 ? -2.201 -8.305 2.547 1 98.5 91 ASN B O 1
ATOM 2201 N N . LEU B 1 92 ? -3.361 -9.977 1.675 1 98.88 92 LEU B N 1
ATOM 2202 C CA . LEU B 1 92 ? -2.666 -9.906 0.395 1 98.88 92 LEU B CA 1
ATOM 2203 C C . LEU B 1 92 ? -3.061 -8.648 -0.371 1 98.88 92 LEU B C 1
ATOM 2205 O O . LEU B 1 92 ? -4.246 -8.328 -0.48 1 98.88 92 LEU B O 1
ATOM 2209 N N . LEU B 1 93 ? -2.117 -7.902 -0.809 1 98.94 93 LEU B N 1
ATOM 2210 C CA . LEU B 1 93 ? -2.324 -6.898 -1.847 1 98.94 93 LEU B CA 1
ATOM 2211 C C . LEU B 1 93 ? -1.883 -7.426 -3.209 1 98.94 93 LEU B C 1
ATOM 2213 O O . LEU B 1 93 ? -0.711 -7.758 -3.398 1 98.94 93 LEU B O 1
ATOM 2217 N N . ALA B 1 94 ? -2.797 -7.551 -4.137 1 98.88 94 ALA B N 1
ATOM 2218 C CA . ALA B 1 94 ? -2.475 -7.98 -5.492 1 98.88 94 ALA B CA 1
ATOM 2219 C C . ALA B 1 94 ? -2.803 -6.887 -6.508 1 98.88 94 ALA B C 1
ATOM 2221 O O . ALA B 1 94 ? -3.971 -6.656 -6.824 1 98.88 94 ALA B O 1
ATOM 2222 N N . MET B 1 95 ? -1.819 -6.176 -6.93 1 98.69 95 MET B N 1
ATOM 2223 C CA . MET B 1 95 ? -1.949 -5.277 -8.07 1 98.69 95 MET B CA 1
ATOM 2224 C C . MET B 1 95 ? -1.623 -6.004 -9.375 1 98.69 95 MET B C 1
ATOM 2226 O O . MET B 1 95 ? -0.466 -6.043 -9.797 1 98.69 95 MET B O 1
ATOM 2230 N N . ALA B 1 96 ? -2.646 -6.5 -10.078 1 98.25 96 ALA B N 1
ATOM 2231 C CA . ALA B 1 96 ? -2.436 -7.629 -10.984 1 98.25 96 ALA B CA 1
ATOM 2232 C C . ALA B 1 96 ? -2.615 -7.211 -12.438 1 98.25 96 ALA B C 1
ATOM 2234 O O . ALA B 1 96 ? -2.779 -8.055 -13.32 1 98.25 96 ALA B O 1
ATOM 2235 N N . ARG B 1 97 ? -2.572 -5.941 -12.68 1 96.25 97 ARG B N 1
ATOM 2236 C CA . ARG B 1 97 ? -2.793 -5.488 -14.055 1 96.25 97 ARG B CA 1
ATOM 2237 C C . ARG B 1 97 ? -1.749 -6.074 -15 1 96.25 97 ARG B C 1
ATOM 2239 O O . ARG B 1 97 ? -2.047 -6.355 -16.156 1 96.25 97 ARG B O 1
ATOM 2246 N N . GLY B 1 98 ? -0.562 -6.25 -14.562 1 97 98 GLY B N 1
ATOM 2247 C CA . GLY B 1 98 ? 0.507 -6.801 -15.375 1 97 98 GLY B CA 1
ATOM 2248 C C . GLY B 1 98 ? 0.528 -8.32 -15.383 1 97 98 GLY B C 1
ATOM 2249 O O . GLY B 1 98 ? 1.335 -8.93 -16.094 1 97 98 GLY B O 1
ATOM 2250 N N . GLY B 1 99 ? -0.261 -8.953 -14.578 1 97.5 99 GLY B N 1
ATOM 2251 C CA . GLY B 1 99 ? -0.296 -10.398 -14.438 1 97.5 99 GLY B CA 1
ATOM 2252 C C . GLY B 1 99 ? 0.469 -10.898 -13.227 1 97.5 99 GLY B C 1
ATOM 2253 O O . GLY B 1 99 ? 1.59 -10.453 -12.969 1 97.5 99 GLY B O 1
ATOM 2254 N N . ILE B 1 100 ? -0.181 -11.727 -12.461 1 98.75 100 ILE B N 1
ATOM 2255 C CA . ILE B 1 100 ? 0.439 -12.406 -11.336 1 98.75 100 ILE B CA 1
ATOM 2256 C C . ILE B 1 100 ? 0.127 -13.898 -11.398 1 98.75 100 ILE B C 1
ATOM 2258 O O . ILE B 1 100 ? -1.028 -14.289 -11.57 1 98.75 100 ILE B O 1
ATOM 2262 N N . THR B 1 101 ? 1.142 -14.703 -11.367 1 98.94 101 THR B N 1
ATOM 2263 C CA . THR B 1 101 ? 0.99 -16.156 -11.336 1 98.94 101 THR B CA 1
ATOM 2264 C C . THR B 1 101 ? 1.679 -16.75 -10.109 1 98.94 101 THR B C 1
ATOM 2266 O O . THR B 1 101 ? 2.844 -16.438 -9.836 1 98.94 101 THR B O 1
ATOM 2269 N N . ILE B 1 102 ? 0.953 -17.484 -9.352 1 98.94 102 ILE B N 1
ATOM 2270 C CA . ILE B 1 102 ? 1.45 -18.25 -8.219 1 98.94 102 ILE B CA 1
ATOM 2271 C C . ILE B 1 102 ? 1.312 -19.75 -8.5 1 98.94 102 ILE B C 1
ATOM 2273 O O . ILE B 1 102 ? 0.2 -20.25 -8.656 1 98.94 102 ILE B O 1
ATOM 2277 N N . GLU B 1 103 ? 2.43 -20.438 -8.547 1 98.94 103 GLU B N 1
ATOM 2278 C CA . GLU B 1 103 ? 2.414 -21.828 -8.961 1 98.94 103 GLU B CA 1
ATOM 2279 C C . GLU B 1 103 ? 2.127 -22.75 -7.777 1 98.94 103 GLU B C 1
ATOM 2281 O O . GLU B 1 103 ? 2.027 -22.297 -6.637 1 98.94 103 GLU B O 1
ATOM 2286 N N . ASP B 1 104 ? 2.016 -24.078 -8.109 1 98.88 104 ASP B N 1
ATOM 2287 C CA . ASP B 1 104 ? 1.537 -25.094 -7.188 1 98.88 104 ASP B CA 1
ATOM 2288 C C . ASP B 1 104 ? 2.389 -25.125 -5.918 1 98.88 104 ASP B C 1
ATOM 2290 O O . ASP B 1 104 ? 3.613 -25 -5.984 1 98.88 104 ASP B O 1
ATOM 2294 N N . ASN B 1 105 ? 1.772 -25.203 -4.777 1 98.81 105 ASN B N 1
ATOM 2295 C CA . ASN B 1 105 ? 2.385 -25.516 -3.488 1 98.81 105 ASN B CA 1
ATOM 2296 C C . ASN B 1 105 ? 3.191 -24.344 -2.949 1 98.81 105 ASN B C 1
ATOM 2298 O O . ASN B 1 105 ? 3.939 -24.484 -1.98 1 98.81 105 ASN B O 1
ATOM 2302 N N . ALA B 1 106 ? 3.135 -23.234 -3.609 1 98.88 106 ALA B N 1
ATOM 2303 C CA . ALA B 1 106 ? 3.758 -22.031 -3.057 1 98.88 106 ALA B CA 1
ATOM 2304 C C . ALA B 1 106 ? 3.018 -21.562 -1.809 1 98.88 106 ALA B C 1
ATOM 2306 O O . ALA B 1 106 ? 1.851 -21.891 -1.604 1 98.88 106 ALA B O 1
ATOM 2307 N N . MET B 1 107 ? 3.684 -20.781 -0.982 1 98.94 107 MET B N 1
ATOM 2308 C CA . MET B 1 107 ? 3.104 -20.203 0.23 1 98.94 107 MET B CA 1
ATOM 2309 C C . MET B 1 107 ? 3.348 -18.703 0.291 1 98.94 107 MET B C 1
ATOM 2311 O O . MET B 1 107 ? 4.48 -18.25 0.146 1 98.94 107 MET B O 1
ATOM 2315 N N . ILE B 1 108 ? 2.289 -18.016 0.485 1 98.94 108 ILE B N 1
ATOM 2316 C CA . ILE B 1 108 ? 2.314 -16.562 0.629 1 98.94 108 ILE B CA 1
ATOM 2317 C C . ILE B 1 108 ? 1.91 -16.172 2.051 1 98.94 108 ILE B C 1
ATOM 2319 O O . ILE B 1 108 ? 0.76 -16.375 2.449 1 98.94 108 ILE B O 1
ATOM 2323 N N . ALA B 1 109 ? 2.797 -15.594 2.82 1 98.94 109 ALA B N 1
ATOM 2324 C CA . ALA B 1 109 ? 2.512 -15.219 4.203 1 98.94 109 ALA B CA 1
ATOM 2325 C C . ALA B 1 109 ? 1.669 -13.945 4.266 1 98.94 109 ALA B C 1
ATOM 2327 O O . ALA B 1 109 ? 1.227 -13.438 3.23 1 98.94 109 ALA B O 1
ATOM 2328 N N . ALA B 1 110 ? 1.367 -13.5 5.52 1 98.88 110 ALA B N 1
ATOM 2329 C CA . ALA B 1 110 ? 0.444 -12.391 5.723 1 98.88 110 ALA B CA 1
ATOM 2330 C C . ALA B 1 110 ? 1.065 -11.07 5.27 1 98.88 110 ALA B C 1
ATOM 2332 O O . ALA B 1 110 ? 2.285 -10.898 5.336 1 98.88 110 ALA B O 1
ATOM 2333 N N . ASN B 1 111 ? 0.236 -10.18 4.777 1 98.81 111 ASN B N 1
ATOM 2334 C CA . ASN B 1 111 ? 0.583 -8.797 4.473 1 98.81 111 ASN B CA 1
ATOM 2335 C C . ASN B 1 111 ? 1.533 -8.703 3.283 1 98.81 111 ASN B C 1
ATOM 2337 O O . ASN B 1 111 ? 2.213 -7.695 3.104 1 98.81 111 ASN B O 1
ATOM 2341 N N . VAL B 1 112 ? 1.622 -9.758 2.471 1 98.94 112 VAL B N 1
ATOM 2342 C CA . VAL B 1 112 ? 2.471 -9.727 1.284 1 98.94 112 VAL B CA 1
ATOM 2343 C C . VAL B 1 112 ? 1.844 -8.82 0.225 1 98.94 112 VAL B C 1
ATOM 2345 O O . VAL B 1 112 ? 0.619 -8.758 0.099 1 98.94 112 VAL B O 1
ATOM 2348 N N . GLN B 1 113 ? 2.672 -8.086 -0.493 1 98.94 113 GLN B N 1
ATOM 2349 C CA . GLN B 1 113 ? 2.264 -7.27 -1.633 1 98.94 113 GLN B CA 1
ATOM 2350 C C . GLN B 1 113 ? 2.848 -7.812 -2.934 1 98.94 113 GLN B C 1
ATOM 2352 O O . GLN B 1 113 ? 4.07 -7.867 -3.098 1 98.94 113 GLN B O 1
ATOM 2357 N N . LEU B 1 114 ? 2.016 -8.297 -3.82 1 98.94 114 LEU B N 1
ATOM 2358 C CA . LEU B 1 114 ? 2.404 -8.656 -5.18 1 98.94 114 LEU B CA 1
ATOM 2359 C C . LEU B 1 114 ? 1.993 -7.578 -6.172 1 98.94 114 LEU B C 1
ATOM 2361 O O . LEU B 1 114 ? 0.802 -7.379 -6.418 1 98.94 114 LEU B O 1
ATOM 2365 N N . ILE B 1 115 ? 2.975 -6.883 -6.723 1 98.88 115 ILE B N 1
ATOM 2366 C CA . ILE B 1 115 ? 2.693 -5.703 -7.531 1 98.88 115 ILE B CA 1
ATOM 2367 C C . ILE B 1 115 ? 3.221 -5.91 -8.945 1 98.88 115 ILE B C 1
ATOM 2369 O O . ILE B 1 115 ? 4.43 -6.043 -9.156 1 98.88 115 ILE B O 1
ATOM 2373 N N . SER B 1 116 ? 2.314 -5.922 -9.938 1 98.44 116 SER B N 1
ATOM 2374 C CA . SER B 1 116 ? 2.727 -6.156 -11.312 1 98.44 116 SER B CA 1
ATOM 2375 C C . SER B 1 116 ? 2.617 -4.887 -12.148 1 98.44 116 SER B C 1
ATOM 2377 O O . SER B 1 116 ? 2.826 -4.914 -13.359 1 98.44 116 SER B O 1
ATOM 2379 N N . ASN B 1 117 ? 2.213 -3.805 -11.523 1 97.5 117 ASN B N 1
ATOM 2380 C CA . ASN B 1 117 ? 2.1 -2.549 -12.258 1 97.5 117 ASN B CA 1
ATOM 2381 C C . ASN B 1 117 ? 2.838 -1.416 -11.547 1 97.5 117 ASN B C 1
ATOM 2383 O O . ASN B 1 117 ? 3.045 -1.47 -10.328 1 97.5 117 ASN B O 1
ATOM 2387 N N . ASN B 1 118 ? 3.287 -0.542 -12.258 1 96.81 118 ASN B N 1
ATOM 2388 C CA . ASN B 1 118 ? 3.889 0.736 -11.891 1 96.81 118 ASN B CA 1
ATOM 2389 C C . ASN B 1 118 ? 3.27 1.891 -12.672 1 96.81 118 ASN B C 1
ATOM 2391 O O . ASN B 1 118 ? 2.281 1.704 -13.383 1 96.81 118 ASN B O 1
ATOM 2395 N N . HIS B 1 119 ? 3.688 3.062 -12.398 1 95.94 119 HIS B N 1
ATOM 2396 C CA . HIS B 1 119 ? 3.248 4.23 -13.156 1 95.94 119 HIS B CA 1
ATOM 2397 C C . HIS B 1 119 ? 4.41 4.875 -13.906 1 95.94 119 H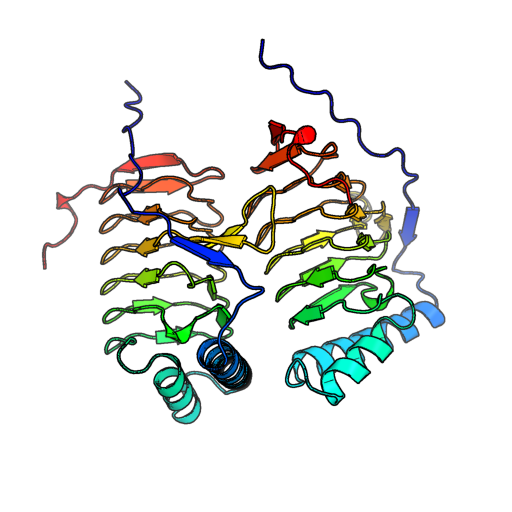IS B C 1
ATOM 2399 O O . HIS B 1 119 ? 5.543 4.871 -13.422 1 95.94 119 HIS B O 1
ATOM 2405 N N . ASP B 1 120 ? 4.113 5.402 -15.062 1 95.12 120 ASP B N 1
ATOM 2406 C CA . ASP B 1 120 ? 5.066 6.281 -15.734 1 95.12 120 ASP B CA 1
ATOM 2407 C C . ASP B 1 120 ? 5.371 7.512 -14.883 1 95.12 120 ASP B C 1
ATOM 2409 O O . ASP B 1 120 ? 4.465 8.273 -14.531 1 95.12 120 ASP B O 1
ATOM 2413 N N . PRO B 1 121 ? 6.648 7.715 -14.555 1 94.31 121 PRO B N 1
ATOM 2414 C CA . PRO B 1 121 ? 6.973 8.812 -13.648 1 94.31 121 PRO B CA 1
ATOM 2415 C C . PRO B 1 121 ? 6.578 10.18 -14.203 1 94.31 121 PRO B C 1
ATOM 2417 O O . PRO B 1 121 ? 6.406 11.133 -13.445 1 94.31 121 PRO B O 1
ATOM 2420 N N . TYR B 1 122 ? 6.375 10.281 -15.539 1 94.88 122 TYR B N 1
ATOM 2421 C CA . TYR B 1 122 ? 6.082 11.57 -16.156 1 94.88 122 TYR B CA 1
ATOM 2422 C C . TYR B 1 122 ? 4.605 11.68 -16.516 1 94.88 122 TYR B C 1
ATOM 2424 O O . TYR B 1 122 ? 4.145 12.734 -16.969 1 94.88 122 TYR B O 1
ATOM 2432 N N . ASP B 1 123 ? 3.906 10.625 -16.344 1 93.5 123 ASP B N 1
ATOM 2433 C CA . ASP B 1 123 ? 2.463 10.555 -16.547 1 93.5 123 ASP B CA 1
ATOM 2434 C C . ASP B 1 123 ? 1.835 9.469 -15.68 1 93.5 123 ASP B C 1
ATOM 2436 O O . ASP B 1 123 ? 1.657 8.336 -16.141 1 93.5 123 ASP B O 1
ATOM 2440 N N . LEU B 1 124 ? 1.38 9.828 -14.547 1 93 124 LEU B N 1
ATOM 2441 C CA . LEU B 1 124 ? 0.949 8.859 -13.539 1 93 124 LEU B CA 1
ATOM 2442 C C . LEU B 1 124 ? -0.348 8.18 -13.961 1 93 124 LEU B C 1
ATOM 2444 O O . LEU B 1 124 ? -0.759 7.188 -13.359 1 93 124 LEU B O 1
ATOM 2448 N N . CYS B 1 125 ? -0.963 8.648 -15.023 1 93.38 125 CYS B N 1
ATOM 2449 C CA . CYS B 1 125 ? -2.164 7.996 -15.539 1 93.38 125 CYS B CA 1
ATOM 2450 C C . CYS B 1 125 ? -1.806 6.863 -16.5 1 93.38 125 CYS B C 1
ATOM 2452 O O . CYS B 1 125 ? -2.682 6.117 -16.938 1 93.38 125 CYS B O 1
ATOM 2454 N N . THR B 1 126 ? -0.571 6.762 -16.781 1 95.44 126 THR B N 1
ATOM 2455 C CA . THR B 1 126 ? -0.081 5.66 -17.594 1 95.44 126 THR B CA 1
ATOM 2456 C C . THR B 1 126 ? 0.602 4.605 -16.734 1 95.44 126 THR B C 1
ATOM 2458 O O . THR B 1 126 ? 1.616 4.883 -16.078 1 95.44 126 THR B O 1
ATOM 2461 N N . LEU B 1 127 ? 0.06 3.459 -16.812 1 96.69 127 LEU B N 1
ATOM 2462 C CA . LEU B 1 127 ? 0.647 2.332 -16.094 1 96.69 127 LEU B CA 1
ATOM 2463 C C . LEU B 1 127 ? 1.726 1.656 -16.938 1 96.69 127 LEU B C 1
ATOM 2465 O O . LEU B 1 127 ? 1.572 1.515 -18.141 1 96.69 127 LEU B O 1
ATOM 2469 N N . THR B 1 128 ? 2.75 1.28 -16.297 1 97.12 128 THR B N 1
ATOM 2470 C CA . THR B 1 128 ? 3.73 0.348 -16.844 1 97.12 128 THR B CA 1
ATOM 2471 C C . THR B 1 128 ? 3.635 -1.007 -16.156 1 97.12 128 THR B C 1
ATOM 2473 O O . THR B 1 128 ? 3.746 -1.091 -14.93 1 97.12 128 THR B O 1
ATOM 2476 N N . CYS B 1 129 ? 3.438 -2.07 -16.922 1 97.56 129 CYS B N 1
ATOM 2477 C CA . CYS B 1 129 ? 3.074 -3.359 -16.344 1 97.56 129 CYS B CA 1
ATOM 2478 C C . CYS B 1 129 ? 4.062 -4.441 -16.766 1 97.56 129 CYS B C 1
ATOM 2480 O O . CYS B 1 129 ? 4.465 -4.504 -17.922 1 97.56 129 CYS B O 1
ATOM 2482 N N . LYS B 1 130 ? 4.496 -5.23 -15.852 1 97.94 130 LYS B N 1
ATOM 2483 C CA . LYS B 1 130 ? 5.277 -6.449 -16.047 1 97.94 130 LYS B CA 1
ATOM 2484 C C . LYS B 1 130 ? 4.797 -7.562 -15.125 1 97.94 130 LYS B C 1
ATOM 2486 O O . LYS B 1 130 ? 4.395 -7.305 -13.984 1 97.94 130 LYS B O 1
ATOM 2491 N N . PRO B 1 131 ? 4.898 -8.766 -15.578 1 97.94 131 PRO B N 1
ATOM 2492 C CA . PRO B 1 131 ? 4.34 -9.867 -14.789 1 97.94 131 PRO B CA 1
ATOM 2493 C C . PRO B 1 131 ? 5.188 -10.195 -13.555 1 97.94 131 PRO B C 1
ATOM 2495 O O . PRO B 1 131 ? 6.387 -9.914 -13.539 1 97.94 131 PRO B O 1
ATOM 2498 N N . VAL B 1 132 ? 4.531 -10.719 -12.531 1 98.69 132 VAL B N 1
ATOM 2499 C CA . VAL B 1 132 ? 5.156 -11.32 -11.359 1 98.69 132 VAL B CA 1
ATOM 2500 C C . VAL B 1 132 ? 4.906 -12.828 -11.367 1 98.69 132 VAL B C 1
ATOM 2502 O O . VAL B 1 132 ? 3.781 -13.281 -11.586 1 98.69 132 VAL B O 1
ATOM 2505 N N . LEU B 1 133 ? 5.93 -13.562 -11.18 1 98.88 133 LEU B N 1
ATOM 2506 C CA . LEU B 1 133 ? 5.824 -15.016 -11.156 1 98.88 133 LEU B CA 1
ATOM 2507 C C . LEU B 1 133 ? 6.398 -15.594 -9.867 1 98.88 133 LEU B C 1
ATOM 2509 O O . LEU B 1 133 ? 7.566 -15.359 -9.547 1 98.88 133 LEU B O 1
ATOM 2513 N N . ILE B 1 134 ? 5.574 -16.281 -9.086 1 98.94 134 ILE B N 1
ATOM 2514 C CA . ILE B 1 134 ? 5.992 -17.047 -7.922 1 98.94 134 ILE B CA 1
ATOM 2515 C C . ILE B 1 134 ? 6.008 -18.531 -8.266 1 98.94 134 ILE B C 1
ATOM 2517 O O . ILE B 1 134 ? 4.953 -19.141 -8.469 1 98.94 134 ILE B O 1
ATOM 2521 N N . ARG B 1 135 ? 7.176 -19.109 -8.297 1 98.81 135 ARG B N 1
ATOM 2522 C CA . ARG B 1 135 ? 7.301 -20.5 -8.766 1 98.81 135 ARG B CA 1
ATOM 2523 C C . ARG B 1 135 ? 6.902 -21.484 -7.672 1 98.81 135 ARG B C 1
ATOM 2525 O O . ARG B 1 135 ? 6.719 -21.094 -6.516 1 98.81 135 ARG B O 1
ATOM 2532 N N . GLU B 1 136 ? 6.754 -22.75 -8.133 1 98.62 136 GLU B N 1
ATOM 2533 C CA . GLU B 1 136 ? 6.254 -23.797 -7.25 1 98.62 136 GLU B CA 1
ATOM 2534 C C . GLU B 1 136 ? 7.152 -23.953 -6.027 1 98.62 136 GLU B C 1
ATOM 2536 O O . GLU B 1 136 ? 8.375 -23.859 -6.125 1 98.62 136 GLU B O 1
ATOM 2541 N N . TYR B 1 137 ? 6.543 -24.109 -4.871 1 98.38 137 TYR B N 1
ATOM 2542 C CA . TYR B 1 137 ? 7.156 -24.422 -3.582 1 98.38 137 TYR B CA 1
ATOM 2543 C C . TYR B 1 137 ? 7.906 -23.203 -3.039 1 98.38 137 TYR B C 1
ATOM 2545 O O . TYR B 1 137 ? 8.586 -23.297 -2.016 1 98.38 137 TYR B O 1
ATOM 2553 N N . ALA B 1 138 ? 7.848 -22.094 -3.703 1 98.88 138 ALA B N 1
ATOM 2554 C CA . ALA B 1 138 ? 8.43 -20.891 -3.141 1 98.88 138 ALA B CA 1
ATOM 2555 C C . ALA B 1 138 ? 7.672 -20.438 -1.898 1 98.88 138 ALA B C 1
ATOM 2557 O O . ALA B 1 138 ? 6.473 -20.703 -1.766 1 98.88 138 ALA B O 1
ATOM 2558 N N . TRP B 1 139 ? 8.359 -19.766 -1.033 1 98.94 139 TRP B N 1
ATOM 2559 C CA . TRP B 1 139 ? 7.773 -19.203 0.18 1 98.94 139 TRP B CA 1
ATOM 2560 C C . TRP B 1 139 ? 8.078 -17.703 0.288 1 98.94 139 TRP B C 1
ATOM 2562 O O . TRP B 1 139 ? 9.242 -17.312 0.324 1 98.94 139 TRP B O 1
ATOM 2572 N N . VAL B 1 140 ? 7.059 -16.922 0.283 1 98.94 140 VAL B N 1
ATOM 2573 C CA . VAL B 1 140 ? 7.199 -15.469 0.433 1 98.94 140 VAL B CA 1
ATOM 2574 C C . VAL B 1 140 ? 6.828 -15.062 1.855 1 98.94 140 VAL B C 1
ATOM 2576 O O . VAL B 1 140 ? 5.672 -15.195 2.266 1 98.94 140 VAL B O 1
ATOM 2579 N N . GLY B 1 141 ? 7.734 -14.477 2.57 1 98.94 141 GLY B N 1
ATOM 2580 C CA . GLY B 1 141 ? 7.562 -14.156 3.979 1 98.94 141 GLY B CA 1
ATOM 2581 C C . GLY B 1 141 ? 6.648 -12.969 4.215 1 98.94 141 GLY B C 1
ATOM 2582 O O . GLY B 1 141 ? 6.375 -12.195 3.293 1 98.94 141 GLY B O 1
ATOM 2583 N N . ALA B 1 142 ? 6.246 -12.883 5.48 1 98.88 142 ALA B N 1
ATOM 2584 C CA . ALA B 1 142 ? 5.234 -11.898 5.855 1 98.88 142 ALA B CA 1
ATOM 2585 C C . ALA B 1 142 ? 5.719 -10.484 5.57 1 98.88 142 ALA B C 1
ATOM 2587 O O . ALA B 1 142 ? 6.871 -10.141 5.852 1 98.88 142 ALA B O 1
ATOM 2588 N N . GLY B 1 143 ? 4.797 -9.734 4.914 1 98.81 143 GLY B N 1
ATOM 2589 C CA . GLY B 1 143 ? 5.07 -8.32 4.715 1 98.81 143 GLY B CA 1
ATOM 2590 C C . GLY B 1 143 ? 6.027 -8.047 3.568 1 98.81 143 GLY B C 1
ATOM 2591 O O . GLY B 1 143 ? 6.402 -6.898 3.326 1 98.81 143 GLY B O 1
ATOM 2592 N N . ALA B 1 144 ? 6.438 -9.047 2.879 1 98.94 144 ALA B N 1
ATOM 2593 C CA . ALA B 1 144 ? 7.336 -8.844 1.747 1 98.94 144 ALA B CA 1
ATOM 2594 C C . ALA B 1 144 ? 6.602 -8.203 0.572 1 98.94 144 ALA B C 1
ATOM 2596 O O . ALA B 1 144 ? 5.383 -8.336 0.45 1 98.94 144 ALA B O 1
ATOM 2597 N N . THR B 1 145 ? 7.332 -7.5 -0.254 1 98.94 145 THR B N 1
ATOM 2598 C CA . THR B 1 145 ? 6.836 -6.863 -1.47 1 98.94 145 THR B CA 1
ATOM 2599 C C . THR B 1 145 ? 7.59 -7.375 -2.693 1 98.94 145 THR B C 1
ATOM 2601 O O . THR B 1 145 ? 8.82 -7.332 -2.734 1 98.94 145 THR B O 1
ATOM 2604 N N . ILE B 1 146 ? 6.863 -7.922 -3.67 1 98.94 146 ILE B N 1
ATOM 2605 C CA . ILE B 1 146 ? 7.438 -8.352 -4.938 1 98.94 146 ILE B CA 1
ATOM 2606 C C . ILE B 1 146 ? 7.074 -7.355 -6.035 1 98.94 146 ILE B C 1
ATOM 2608 O O . ILE B 1 146 ? 5.895 -7.078 -6.266 1 98.94 146 ILE B O 1
ATOM 2612 N N . LEU B 1 147 ? 8.062 -6.852 -6.777 1 98.69 147 LEU B N 1
ATOM 2613 C CA . LEU B 1 147 ? 7.832 -5.746 -7.699 1 98.69 147 LEU B CA 1
ATOM 2614 C C . LEU B 1 147 ? 7.625 -6.258 -9.125 1 98.69 147 LEU B C 1
ATOM 2616 O O . LEU B 1 147 ? 7.805 -7.445 -9.391 1 98.69 147 LEU B O 1
ATOM 2620 N N . PRO B 1 148 ? 7.234 -5.344 -10.023 1 98.31 148 PRO B N 1
ATOM 2621 C CA . PRO B 1 148 ? 6.91 -5.77 -11.383 1 98.31 148 PRO B CA 1
ATOM 2622 C C . PRO B 1 148 ? 8.102 -6.406 -12.102 1 98.31 148 PRO B C 1
ATOM 2624 O O . PRO B 1 148 ? 9.219 -5.891 -12.023 1 98.31 148 PRO B O 1
ATOM 2627 N N . GLY B 1 149 ? 7.812 -7.516 -12.758 1 98 149 GLY B N 1
ATOM 2628 C CA . GLY B 1 149 ? 8.82 -8.156 -13.586 1 98 149 GLY B CA 1
ATOM 2629 C C . GLY B 1 149 ? 9.664 -9.164 -12.828 1 98 149 GLY B C 1
ATOM 2630 O O . GLY B 1 149 ? 10.594 -9.75 -13.383 1 98 149 GLY B O 1
ATOM 2631 N N . VAL B 1 150 ? 9.359 -9.414 -11.586 1 98.5 150 VAL B N 1
ATOM 2632 C CA . VAL B 1 150 ? 10.203 -10.258 -10.742 1 98.5 150 VAL B CA 1
ATOM 2633 C C . VAL B 1 150 ? 9.695 -11.695 -10.781 1 98.5 150 VAL B C 1
ATOM 2635 O O . VAL B 1 150 ? 8.484 -11.938 -10.734 1 98.5 150 VAL B O 1
ATOM 2638 N N . CYS B 1 151 ? 10.594 -12.609 -10.805 1 98.62 151 CYS B N 1
ATOM 2639 C CA . CYS B 1 151 ? 10.344 -14.039 -10.656 1 98.62 151 CYS B CA 1
ATOM 2640 C C . CYS B 1 151 ? 10.977 -14.57 -9.375 1 98.62 151 CYS B C 1
ATOM 2642 O O . CYS B 1 151 ? 12.172 -14.375 -9.141 1 98.62 151 CYS B O 1
ATOM 2644 N N . ILE B 1 152 ? 10.188 -15.164 -8.531 1 98.88 152 ILE B N 1
ATOM 2645 C CA . ILE B 1 152 ? 10.695 -15.898 -7.387 1 98.88 152 ILE B CA 1
ATOM 2646 C C . ILE B 1 152 ? 10.875 -17.375 -7.758 1 98.88 152 ILE B C 1
ATOM 2648 O O . ILE B 1 152 ? 9.898 -18.047 -8.094 1 98.88 152 ILE B O 1
ATOM 2652 N N . GLY B 1 153 ? 12.039 -17.875 -7.625 1 98.56 153 GLY B N 1
ATOM 2653 C CA . GLY B 1 153 ? 12.383 -19.188 -8.125 1 98.56 153 GLY B CA 1
ATOM 2654 C C . GLY B 1 153 ? 11.781 -20.312 -7.301 1 98.56 153 GLY B C 1
ATOM 2655 O O . GLY B 1 153 ? 11.297 -20.078 -6.191 1 98.56 153 GLY B O 1
ATOM 2656 N N . ARG B 1 154 ? 11.875 -21.516 -7.934 1 98.12 154 ARG B N 1
ATOM 2657 C CA . ARG B 1 154 ? 11.398 -22.719 -7.266 1 98.12 154 ARG B CA 1
ATOM 2658 C C . ARG B 1 154 ? 12.086 -22.922 -5.918 1 98.12 154 ARG B C 1
ATOM 2660 O O . ARG B 1 154 ? 13.305 -22.766 -5.812 1 98.12 154 ARG B O 1
ATOM 2667 N N . HIS B 1 155 ? 11.312 -23.172 -4.867 1 98.25 155 HIS B N 1
ATOM 2668 C CA . HIS B 1 155 ? 11.797 -23.469 -3.52 1 98.25 155 HIS B CA 1
ATOM 2669 C C . HIS B 1 155 ? 12.547 -22.266 -2.936 1 98.25 155 HIS B C 1
ATOM 2671 O O . HIS B 1 155 ? 13.211 -22.391 -1.907 1 98.25 155 HIS B O 1
ATOM 2677 N N . ALA B 1 156 ? 12.516 -21.156 -3.586 1 98.75 156 ALA B N 1
ATOM 2678 C CA . ALA B 1 156 ? 13.156 -19.953 -3.043 1 98.75 156 ALA B CA 1
ATOM 2679 C C . ALA B 1 156 ? 12.375 -19.406 -1.854 1 98.75 156 ALA B C 1
ATOM 2681 O O . ALA B 1 156 ? 11.172 -19.656 -1.726 1 98.75 156 ALA B O 1
ATOM 2682 N N . ILE B 1 157 ? 13.062 -18.688 -0.981 1 98.94 157 ILE B N 1
ATOM 2683 C CA . ILE B 1 157 ? 12.461 -18.062 0.188 1 98.94 157 ILE B CA 1
ATOM 2684 C C . ILE B 1 157 ? 12.75 -16.562 0.166 1 98.94 157 ILE B C 1
ATOM 2686 O O . ILE B 1 157 ? 13.906 -16.141 -0.002 1 98.94 157 ILE B O 1
ATOM 2690 N N . VAL B 1 158 ? 11.758 -15.82 0.214 1 98.94 158 VAL B N 1
ATOM 2691 C CA . VAL B 1 158 ? 11.891 -14.383 0.452 1 98.94 158 VAL B CA 1
ATOM 2692 C C . VAL B 1 158 ? 11.609 -14.078 1.922 1 98.94 158 VAL B C 1
ATOM 2694 O O . VAL B 1 158 ? 10.539 -14.414 2.441 1 98.94 158 VAL B O 1
ATOM 2697 N N . GLY B 1 159 ? 12.531 -13.422 2.586 1 98.88 159 GLY B N 1
ATOM 2698 C CA . GLY B 1 159 ? 12.367 -13.094 3.994 1 98.88 159 GLY B CA 1
ATOM 2699 C C . GLY B 1 159 ? 11.305 -12.039 4.238 1 98.88 159 GLY B C 1
ATOM 2700 O O . GLY B 1 159 ? 10.945 -11.289 3.328 1 98.88 159 GLY B O 1
ATOM 2701 N N . ALA B 1 160 ? 10.867 -12.055 5.512 1 98.81 160 ALA B N 1
ATOM 2702 C CA . ALA B 1 160 ? 9.82 -11.125 5.91 1 98.81 160 ALA B CA 1
ATOM 2703 C C . ALA B 1 160 ? 10.258 -9.68 5.707 1 98.81 160 ALA B C 1
ATOM 2705 O O . ALA B 1 160 ? 11.414 -9.336 5.969 1 98.81 160 ALA B O 1
ATOM 2706 N N . GLY B 1 161 ? 9.297 -8.906 5.199 1 98.69 161 GLY B N 1
ATOM 2707 C CA . GLY B 1 161 ? 9.516 -7.473 5.09 1 98.69 161 GLY B CA 1
ATOM 2708 C C . GLY B 1 161 ? 10.43 -7.098 3.938 1 98.69 161 GLY B C 1
ATOM 2709 O O . GLY B 1 161 ? 10.719 -5.918 3.727 1 98.69 161 GLY B O 1
ATOM 2710 N N . SER B 1 162 ? 10.844 -8.047 3.16 1 98.88 162 SER B N 1
ATOM 2711 C CA . SER B 1 162 ? 11.789 -7.781 2.076 1 98.88 162 SER B CA 1
ATOM 2712 C C . SER B 1 162 ? 11.102 -7.078 0.909 1 98.88 162 SER B C 1
ATOM 2714 O O . SER B 1 162 ? 9.898 -7.25 0.695 1 98.88 162 SER B O 1
ATOM 2716 N N . VAL B 1 163 ? 11.844 -6.246 0.221 1 98.94 163 VAL B N 1
ATOM 2717 C CA . VAL B 1 163 ? 11.414 -5.672 -1.048 1 98.94 163 VAL B CA 1
ATOM 2718 C C . VAL B 1 163 ? 12.258 -6.238 -2.188 1 98.94 163 VAL B C 1
ATOM 2720 O O . VAL B 1 163 ? 13.445 -5.945 -2.287 1 98.94 163 VAL B O 1
ATOM 2723 N N . VAL B 1 164 ? 11.617 -7.004 -3.072 1 98.88 164 VAL B N 1
ATOM 2724 C CA . VAL B 1 164 ? 12.336 -7.746 -4.102 1 98.88 164 VAL B CA 1
ATOM 2725 C C . VAL B 1 164 ? 12.242 -7.008 -5.434 1 98.88 164 VAL B C 1
ATOM 2727 O O . VAL B 1 164 ? 11.156 -6.867 -6 1 98.88 164 VAL B O 1
ATOM 2730 N N . THR B 1 165 ? 13.375 -6.633 -5.918 1 97.69 165 THR B N 1
ATOM 2731 C CA . THR B 1 165 ? 13.438 -5.805 -7.117 1 97.69 165 THR B CA 1
ATOM 2732 C C . THR B 1 165 ? 14.047 -6.582 -8.281 1 97.69 165 THR B C 1
ATOM 2734 O O . THR B 1 165 ? 13.992 -6.141 -9.43 1 97.69 165 THR B O 1
ATOM 2737 N N . LYS B 1 166 ? 14.664 -7.691 -7.957 1 97.38 166 LYS B N 1
ATOM 2738 C CA . LYS B 1 166 ? 15.281 -8.57 -8.945 1 97.38 166 LYS B CA 1
ATOM 2739 C C . LYS B 1 166 ? 14.867 -10.023 -8.719 1 97.38 166 LYS B C 1
ATOM 2741 O O . LYS B 1 166 ? 14.453 -10.391 -7.621 1 97.38 166 LYS B O 1
ATOM 2746 N N . ASP B 1 167 ? 15.109 -10.766 -9.773 1 98.38 167 ASP B N 1
ATOM 2747 C CA . ASP B 1 167 ? 14.734 -12.172 -9.68 1 98.38 167 ASP B CA 1
ATOM 2748 C C . ASP B 1 167 ? 15.484 -12.867 -8.555 1 98.38 167 ASP B C 1
ATOM 2750 O O . ASP B 1 167 ? 16.625 -12.523 -8.258 1 98.38 167 ASP B O 1
ATOM 2754 N N . VAL B 1 168 ? 14.812 -13.852 -7.957 1 98.75 168 VAL B N 1
ATOM 2755 C CA . VAL B 1 168 ? 15.414 -14.727 -6.957 1 98.75 168 VAL B CA 1
ATOM 2756 C C . VAL B 1 168 ? 15.594 -16.125 -7.539 1 98.75 168 VAL B C 1
ATOM 2758 O O . VAL B 1 168 ? 14.617 -16.766 -7.934 1 98.75 168 VAL B O 1
ATOM 2761 N N . PRO B 1 169 ? 16.797 -16.609 -7.594 1 98.25 169 PRO B N 1
ATOM 2762 C CA . PRO B 1 169 ? 17.047 -17.922 -8.188 1 98.25 169 PRO B CA 1
ATOM 2763 C C . PRO B 1 169 ? 16.375 -19.047 -7.41 1 98.25 169 PRO B C 1
ATOM 2765 O O . PRO B 1 169 ? 16.031 -18.891 -6.234 1 98.25 169 PRO B O 1
ATOM 2768 N N . ASP B 1 170 ? 16.266 -20.203 -8.156 1 98.06 170 ASP B N 1
ATOM 2769 C CA . ASP B 1 170 ? 15.812 -21.406 -7.477 1 98.06 170 ASP B CA 1
ATOM 2770 C C . ASP B 1 170 ? 16.656 -21.688 -6.238 1 98.06 170 ASP B C 1
ATOM 2772 O O . ASP B 1 170 ? 17.875 -21.516 -6.266 1 98.06 170 ASP B O 1
ATOM 2776 N N . TYR B 1 171 ? 15.977 -22.031 -5.121 1 98.06 171 TYR B N 1
ATOM 2777 C CA . TYR B 1 171 ? 16.609 -22.531 -3.902 1 98.06 171 TYR B CA 1
ATOM 2778 C C . TYR B 1 171 ? 17.359 -21.406 -3.186 1 98.06 171 TYR B C 1
ATOM 2780 O O . TYR B 1 171 ? 18.172 -21.672 -2.293 1 98.06 171 TYR B O 1
ATOM 2788 N N . ALA B 1 172 ? 17.141 -20.172 -3.527 1 98.69 172 ALA B N 1
ATOM 2789 C CA . ALA B 1 172 ? 17.828 -19.062 -2.891 1 98.69 172 ALA B CA 1
ATOM 2790 C C . ALA B 1 172 ? 17 -18.484 -1.75 1 98.69 172 ALA B C 1
ATOM 2792 O O . ALA B 1 172 ? 15.766 -18.547 -1.77 1 98.69 172 ALA B O 1
ATOM 2793 N N . VAL B 1 173 ? 17.672 -17.938 -0.809 1 98.81 173 VAL B N 1
ATOM 2794 C CA . VAL B 1 173 ? 17.062 -17.125 0.236 1 98.81 173 VAL B CA 1
ATOM 2795 C C . VAL B 1 173 ? 17.422 -15.648 0.038 1 98.81 173 VAL B C 1
ATOM 2797 O O . VAL B 1 173 ? 18.609 -15.305 0.014 1 98.81 173 VAL B O 1
ATOM 2800 N N . ALA B 1 174 ? 16.453 -14.828 -0.153 1 98.81 174 ALA B N 1
ATOM 2801 C CA . ALA B 1 174 ? 16.672 -13.398 -0.351 1 98.81 174 ALA B CA 1
ATOM 2802 C C . ALA B 1 174 ? 16.047 -12.586 0.775 1 98.81 174 ALA B C 1
ATOM 2804 O O . ALA B 1 174 ? 14.922 -12.875 1.198 1 98.81 174 ALA B O 1
ATOM 2805 N N . VAL B 1 175 ? 16.75 -11.539 1.305 1 98.75 175 VAL B N 1
ATOM 2806 C CA . VAL B 1 175 ? 16.25 -10.703 2.391 1 98.75 175 VAL B CA 1
ATOM 2807 C C . VAL B 1 175 ? 16.688 -9.258 2.186 1 98.75 175 VAL B C 1
ATOM 2809 O O . VAL B 1 175 ? 17.641 -8.992 1.438 1 98.75 175 VAL B O 1
ATOM 2812 N N . GLY B 1 176 ? 15.844 -8.375 2.76 1 98.38 176 GLY B N 1
ATOM 2813 C CA . GLY B 1 176 ? 16.297 -6.996 2.824 1 98.38 176 GLY B CA 1
ATOM 2814 C C . GLY B 1 176 ? 15.516 -6.07 1.912 1 98.38 176 GLY B C 1
ATOM 2815 O O . GLY B 1 176 ? 14.586 -6.504 1.225 1 98.38 176 GLY B O 1
ATOM 2816 N N . ASN B 1 177 ? 15.891 -4.762 1.851 1 98.38 177 ASN B N 1
ATOM 2817 C CA . ASN B 1 177 ? 15.281 -3.688 1.074 1 98.38 177 ASN B CA 1
ATOM 2818 C C . ASN B 1 177 ? 16.328 -2.721 0.535 1 98.38 177 ASN B C 1
ATOM 2820 O O . ASN B 1 177 ? 16.766 -1.806 1.241 1 98.38 177 ASN B O 1
ATOM 2824 N N . PRO B 1 178 ? 16.75 -2.969 -0.708 1 97.44 178 PRO B N 1
ATOM 2825 C CA . PRO B 1 178 ? 16.328 -4.035 -1.618 1 97.44 178 PRO B CA 1
ATOM 2826 C C . PRO B 1 178 ? 16.844 -5.41 -1.204 1 97.44 178 PRO B C 1
ATOM 2828 O O . PRO B 1 178 ? 17.875 -5.512 -0.548 1 97.44 178 PRO B O 1
ATOM 2831 N N . ALA B 1 179 ? 16.078 -6.371 -1.579 1 98.44 179 ALA B N 1
ATOM 2832 C CA . ALA B 1 179 ? 16.406 -7.738 -1.198 1 98.44 179 ALA B CA 1
ATOM 2833 C C . ALA B 1 179 ? 17.672 -8.211 -1.911 1 98.44 179 ALA B C 1
ATOM 2835 O O . ALA B 1 179 ? 17.875 -7.918 -3.092 1 98.44 179 ALA B O 1
ATOM 2836 N N . LYS B 1 180 ? 18.469 -8.961 -1.218 1 98.19 180 LYS B N 1
ATOM 2837 C CA . LYS B 1 180 ? 19.656 -9.633 -1.747 1 98.19 180 LYS B CA 1
ATOM 2838 C C . LYS B 1 180 ? 19.656 -11.109 -1.373 1 98.19 180 LYS B C 1
ATOM 2840 O O . LYS B 1 180 ? 19.172 -11.484 -0.304 1 98.19 180 LYS B O 1
ATOM 2845 N N . VAL B 1 181 ? 20.25 -11.914 -2.307 1 98.31 181 VAL B N 1
ATOM 2846 C CA . VAL B 1 181 ? 20.422 -13.328 -2.004 1 98.31 181 VAL B CA 1
ATOM 2847 C C . VAL B 1 181 ? 21.5 -13.508 -0.946 1 98.31 181 VAL B C 1
ATOM 2849 O O . VAL B 1 181 ? 22.641 -13.055 -1.13 1 98.31 181 VAL B O 1
ATOM 2852 N N . ILE B 1 182 ? 21.172 -14.203 0.095 1 98.38 182 ILE B N 1
ATOM 2853 C CA . ILE B 1 182 ? 22.156 -14.305 1.171 1 98.38 182 ILE B CA 1
ATOM 2854 C C . ILE B 1 182 ? 22.609 -15.758 1.312 1 98.38 182 ILE B C 1
ATOM 2856 O O . ILE B 1 182 ? 23.625 -16.031 1.957 1 98.38 182 ILE B O 1
ATOM 2860 N N . LYS B 1 183 ? 21.9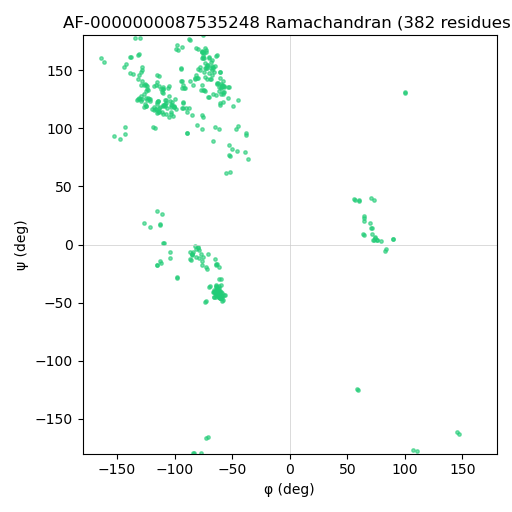22 -16.656 0.804 1 97.5 183 LYS B N 1
ATOM 2861 C CA . LYS B 1 183 ? 22.312 -18.047 0.872 1 97.5 183 LYS B CA 1
ATOM 2862 C C . LYS B 1 183 ? 21.547 -18.891 -0.145 1 97.5 183 LYS B C 1
ATOM 2864 O O . LYS B 1 183 ? 20.5 -18.469 -0.645 1 97.5 183 LYS B O 1
ATOM 2869 N N . MET B 1 184 ? 22.141 -20.078 -0.427 1 97.56 184 MET B N 1
ATOM 2870 C CA . MET B 1 184 ? 21.5 -21.094 -1.265 1 97.56 184 MET B CA 1
ATOM 2871 C C . MET B 1 184 ? 21.125 -22.328 -0.444 1 97.56 184 MET B C 1
ATOM 2873 O O . MET B 1 184 ? 21.922 -22.781 0.388 1 97.56 184 MET B O 1
ATOM 2877 N N . LEU B 1 185 ? 19.938 -22.75 -0.674 1 97.31 185 LEU B N 1
ATOM 2878 C CA . LEU B 1 185 ? 19.5 -23.984 -0.027 1 97.31 185 LEU B CA 1
ATOM 2879 C C . LEU B 1 185 ? 20.078 -25.203 -0.739 1 97.31 185 LEU B C 1
ATOM 2881 O O . LEU B 1 185 ? 20.359 -25.156 -1.94 1 97.31 185 LEU B O 1
ATOM 2885 N N . ASP B 1 186 ? 20.281 -26.25 0.011 1 95.75 186 ASP B N 1
ATOM 2886 C CA . ASP B 1 186 ? 20.797 -27.5 -0.521 1 95.75 186 ASP B CA 1
ATOM 2887 C C . ASP B 1 186 ? 19.719 -28.25 -1.309 1 95.75 186 ASP B C 1
ATOM 2889 O O . ASP B 1 186 ? 18.812 -28.844 -0.722 1 95.75 186 ASP B O 1
ATOM 2893 N N . LYS B 1 187 ? 19.875 -28.312 -2.572 1 92.12 187 LYS B N 1
ATOM 2894 C CA . LYS B 1 187 ? 18.906 -28.938 -3.469 1 92.12 187 LYS B CA 1
ATOM 2895 C C . LYS B 1 187 ? 18.703 -30.406 -3.137 1 92.12 187 LYS B C 1
ATOM 2897 O O . LYS B 1 187 ? 17.625 -30.969 -3.359 1 92.12 187 LYS B O 1
ATOM 2902 N N . GLU B 1 188 ? 19.688 -31.047 -2.629 1 92.06 188 GLU B N 1
ATOM 2903 C CA . GLU B 1 188 ? 19.672 -32.5 -2.371 1 92.06 188 GLU B CA 1
ATOM 2904 C C . GLU B 1 188 ? 18.75 -32.812 -1.198 1 92.06 188 GLU B C 1
ATOM 2906 O O . GLU B 1 188 ? 18.375 -33.969 -1.01 1 92.06 188 GLU B O 1
ATOM 2911 N N . LYS B 1 189 ? 18.516 -31.812 -0.393 1 93.81 189 LYS B N 1
ATOM 2912 C CA . LYS B 1 189 ? 17.688 -32.062 0.789 1 93.81 189 LYS B CA 1
ATOM 2913 C C . LYS B 1 189 ? 16.203 -32.031 0.436 1 93.81 189 LYS B C 1
ATOM 2915 O O . LYS B 1 189 ? 15.359 -32.375 1.26 1 93.81 189 LYS B O 1
ATOM 2920 N N . PHE B 1 190 ? 15.961 -31.609 -0.694 1 89.25 190 PHE B N 1
ATOM 2921 C CA . PHE B 1 190 ? 14.57 -31.578 -1.124 1 89.25 190 PHE B CA 1
ATOM 2922 C C . PHE B 1 190 ? 14.164 -32.906 -1.748 1 89.25 190 PHE B C 1
ATOM 2924 O O . PHE B 1 190 ? 14.961 -33.531 -2.436 1 89.25 190 PHE B O 1
ATOM 2931 N N . GLN B 1 191 ? 13.195 -33.594 -1.127 1 70.5 191 GLN B N 1
ATOM 2932 C CA . GLN B 1 191 ? 12.742 -34.906 -1.613 1 70.5 191 GLN B CA 1
ATOM 2933 C C . GLN B 1 191 ? 12.047 -34.781 -2.967 1 70.5 191 GLN B C 1
ATOM 2935 O O . GLN B 1 191 ? 11.258 -33.844 -3.18 1 70.5 191 GLN B O 1
ATOM 2940 N N . GLU B 1 192 ? 12.852 -34.875 -4.031 1 56.28 192 GLU B N 1
ATOM 2941 C CA . GLU B 1 192 ? 12.164 -34.906 -5.32 1 56.28 192 GLU B CA 1
ATOM 2942 C C . GLU B 1 192 ? 10.875 -35.719 -5.25 1 56.28 192 GLU B C 1
ATOM 2944 O O . GLU B 1 192 ? 10.875 -36.844 -4.746 1 56.28 192 GLU B O 1
ATOM 2949 N N . ASP B 1 193 ? 9.758 -34.969 -5.004 1 44.72 193 ASP B N 1
ATOM 2950 C CA . ASP B 1 193 ? 8.617 -35.844 -5.285 1 44.72 193 ASP B CA 1
ATOM 2951 C C . ASP B 1 193 ? 8.648 -36.344 -6.73 1 44.72 193 ASP B C 1
ATOM 2953 O O . ASP B 1 193 ? 9.07 -35.625 -7.629 1 44.72 193 ASP B O 1
#

InterPro domains:
  IPR001451 Hexapeptide repeat [PF00132] (132-166)
  IPR001451 Hexapeptide repeat [PF14602] (80-112)
  IPR011004 Trimeric LpxA-like superfamily [SSF51161] (34-189)
  IPR018357 Hexapeptide transferase, conserved site [PS00101] (140-168)
  IPR051159 Hexapeptide-repeat containing acetyltransferases [PTHR23416] (30-189)

Radius of gyration: 21.38 Å; Cα contacts (8 Å, |Δi|>4): 1038; chains: 2; bounding box: 58×59×52 Å